Protein 2F4N (pdb70)

B-factor: mean 49.75, std 12.13, range [1.3, 107.49]

Secondary structure (DSSP, 8-state):
--S--EEEEEES--SSSSTTT--HHHHHHHHTTT---EEEEEES---TT-HHHHHHHHHHHGGGS-S-EEEEE------EEEEEETTS-EEEEESSSTTHHHHHHH-EEEEEE--S---HHHHHHHHHHHHHHTS----B--------SS-BEEEE-SSS-EEES--------EEE-SSS-EEE---EE-SSSSTTTTS-EEEE-TTS-EEEE----HHHHHT--TT-EEE--/---EEEEEES--SSSSTTT--HHHHHHHHHTT---EEEEEES-S-TT-HHHHHHHHHHHGGGS-S-EEEEE------EEEEEETTS-EEEEESSSTTHHHHHHH-EEEEEEPPS---HHHHHHHHHHHHTTS---EE--------SS-BEEEE-SS--EEEEEEGGG-----B--EEE-TTS-EEE---EE-SSTTSSTTS-EEEE-TTSEEEEE----HHHHHT--TT-EEE--/---EEEEEES--SSSSTTT--HHHHHHHTTTT---EEEEEES-S-TT-HHHHHHHHHHHGGGS-S-EEEEE------EEEEEETTS-EEEEESSSTTHHHHHHH-EEEEEE------HHHHHHHHHHHHHHTS--SPEE------SSS-BEEEE-SS--EEEEEE----TT-B--EEE-SSS-EEE--EEE-SSSSTTTTSEEEEE-TTSEEEEE----HHHHHT--TT-EEE--

Radius of gyration: 26.43 Å; Cα contacts (8 Å, |Δi|>4): 1676; chains: 3; bounding box: 64×69×76 Å

InterPro domains:
  IPR002747 S-adenosyl-l-methionine hydroxide adenosyltransferase [PIRSF006779] (11-262)
  IPR002747 S-adenosyl-l-methionine hydroxide adenosyltransferase [PTHR35092] (12-262)
  IPR023227 S-adenosyl-l-methionine hydroxide adenosyltransferase, C-terminal domain superfamily [G3DSA:2.40.30.90] (167-262)
  IPR023227 S-adenosyl-l-methionine hydroxide adenosyltransferase, C-terminal domain superfamily [SSF101852] (163-262)
  IPR023228 S-adenosyl-l-methionine hydroxide adenosyltransferase, N-terminal domain superfamily [G3DSA:3.40.50.10790] (1-166)
  IPR023228 S-adenosyl-l-methionine hydroxide adenosyltransferase, N-terminal domain superfamily [SSF102522] (11-167)
  IPR046469 S-adenosyl-l-methionine hydroxide adenosyltransferase, N-terminal domain [PF01887] (13-150)
  IPR046470 S-adenosyl-l-methionine hydroxide adenosyltransferase, C-terminal domain [PF20257] (172-260)

Nearest PDB structures (foldseek):
  2f4n-assembly1_A  TM=1.004E+00  e=1.349E-51  Methanocaldococcus jannaschii
  2f4n-assembly1_C  TM=9.948E-01  e=3.510E-46  Methanocaldococcus jannaschii
  2f4n-assembly1_B  TM=9.898E-01  e=2.432E-44  Methanocaldococcus jannaschii
  1wu8-assembly1_A  TM=7.952E-01  e=1.825E-20  Pyrococcus horikoshii OT3
  2cw5-assembly1_A  TM=7.990E-01  e=1.264E-18  Thermus thermophilus

Solvent-accessible surface area: 30792 Å² total

Foldseek 3Di:
DLAAAEEEEEACQDDPDCLVVVVVLLVVVCVVLVHHHDYYYQYNNQHALDLLSLLVSCLVPVVPDQAYEYEYEHHPDDWWKWWAFPRGHIYTYHPAASNANVCVVRHTPWMATDDVVDPSVPSSVVRSVCNNVVHDDHDTDDHRHDDLPFWFFRHADPQQKTWISALDDDLKKWWQADVGDIDDFGADEDDDLPPPQVGKHWYQDPSRTIMIDHVGRVCVVVVHDPGIGMDMD/DAAEEEEAAQQDPVDCLVVVVVVLVVLCVVLVFHHDYYYQYNNQHAQDLLSLLVSCLVPVVVDQAHEYFYEHHPPDWWWWWAFPNGHIYGYGDAASPQNVCVVRDTDWIATDDPPDNCSRSVVRSVCRSVVHDDHHTDDDRHDDLPFKFFRDADPQQKTWISAFPVRDDAQDKKKWWAAPVGDIDDDIEGEHDDLPPPQVGWYWYQDPSGTIIIGHVGNVCVVVVGDGGIGMDMD/DAAEEEEAACQPVPDCLVVVCVLLVVVCVVLVQHHDYHYQYNNQHAQPLLSLLVSCLVPPVVDQAYEYEYEHHPPAWWKWFAFPRGHIYTYHPAASPQNVCVVRDTPWIATDPPPDVSNVSSVVRSVCSSVVHDDHHTDDHNHDDLVFWFFSDADPQQKTWISAFLPPDAQDKKKWWAAPVGDIDDFIEGEHDDLPPPQPGWYWYQDPSRTIMIDHVGRPCVVVVNDGGIGIDMD

Organism: Methanocaldococcus jannaschii (strain ATCC 43067 / DSM 2661 / JAL-1 / JCM 10045 / NBRC 100440) (NCBI:txid243232)

CATH classification: 3.40.50.10790 (+1 more: 2.40.30.90)

Sequence (703 aa):
DDILDIITLTTDFGTNEGYVGAKGRILNILKKYNKDAKIIDISHEIKPFNIYHGAYVLLTAIPYFPPSVHVAVIDPTRKSIVIETKSGYYLVGPDNGLFTYVAEKLGIKRIIKIDEERGRDVYAVVGAEILINNGYDGEELDEVKIDETKKRVIHIDRFGNIITNIKTFKTIIKIRHKNGIEKIIKCKFVKSYFEEKNNFICLINSEGFLEISKFDNASKLLNVDYLDEIEIEILDIITLTTDFGTNEGYVGAKGRILNILKKYNKDAKIIDISHEIKPFNIYHGAYVLLTAIPYFPPSVHVAVIDPTRKSIVIETKSGYYLVGPDNGLFTYVAEKLGIKRIIKIDEERRDVYAVVGAEILINNGYDGEELDEVKIDETKKRVIHIDRFGNIITNIKKDEVTYYDTIIKIRHKNGIEKIIKCKFVKSYFEEKNNFICLINSEGFLEISKFDNASKLLNVDYLDEIEIEILDIITLTTDFGTNEGYVGAKGRILNILKKYNKDAKIIDISHEIKPFNIYHGAYVLLTAIPYFPPSVHVAVIDPTRKSIVIETKSGYYLVGPDNGLFTYVAEKLGIKRIIKIDEERGRDVYAVVGAEILINNGYDGEELDEVKIDETKKRVIHIDRFGNIITNIKKDFKYYDTIIKIRHKNGIEKIIKCKFVKSYFEEKNNFICLINSEGFLEISKFDNASKLLNVDYLDEIEIE

Structure (mmCIF, N/CA/C/O backbone):
data_2F4N
#
_entry.id   2F4N
#
_cell.length_a   126.840
_cell.length_b   110.080
_cell.length_c   75.820
_cell.angle_alpha   90.00
_cell.angle_beta   115.39
_cell.angle_gamma   90.00
#
_symmetry.space_group_name_H-M   'C 1 2 1'
#
loop_
_entity.id
_entity.type
_entity.pdbx_description
1 polymer 'Hypothetical protein MJ1651'
2 water water
#
loop_
_atom_site.group_PDB
_atom_site.id
_atom_site.type_symbol
_atom_site.label_atom_id
_atom_site.label_alt_id
_atom_site.label_comp_id
_atom_site.label_asym_id
_atom_site.label_entity_id
_atom_s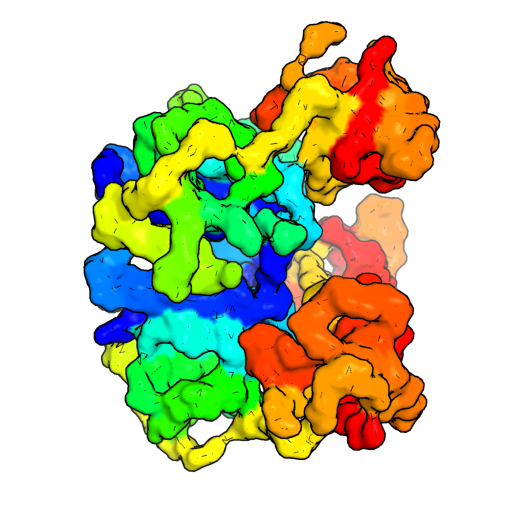ite.label_seq_id
_atom_site.pdbx_PDB_ins_code
_atom_site.Cartn_x
_atom_site.Cartn_y
_atom_site.Cartn_z
_atom_site.occupancy
_atom_site.B_iso_or_equiv
_atom_site.auth_seq_id
_atom_site.auth_comp_id
_atom_site.auth_asym_id
_atom_site.auth_atom_id
_atom_site.pdbx_PDB_model_num
ATOM 1 N N . ASP A 1 9 ? 28.840 72.949 60.979 1.00 71.05 9 ASP A N 1
ATOM 2 C CA . ASP A 1 9 ? 29.926 72.208 60.269 1.00 70.94 9 ASP A CA 1
ATOM 3 C C . ASP A 1 9 ? 30.072 72.699 58.821 1.00 71.68 9 ASP A C 1
ATOM 4 O O . ASP A 1 9 ? 29.073 72.910 58.120 1.00 71.37 9 ASP A O 1
ATOM 9 N N . ASP A 1 10 ? 31.312 72.899 58.376 1.00 68.85 10 ASP A N 1
ATOM 10 C CA . ASP A 1 10 ? 31.542 73.361 57.012 1.00 67.77 10 ASP A CA 1
ATOM 11 C C . ASP A 1 10 ? 31.866 72.216 56.048 1.00 66.38 10 ASP A C 1
ATOM 12 O O . ASP A 1 10 ? 32.482 72.426 54.998 1.00 66.27 10 ASP A O 1
ATOM 17 N N . ILE A 1 11 ? 31.439 71.006 56.406 1.00 64.14 11 ILE A N 1
ATOM 18 C CA . ILE A 1 11 ? 31.667 69.836 55.557 1.00 62.65 11 ILE A CA 1
ATOM 19 C C . ILE A 1 11 ? 30.344 69.347 54.955 1.00 59.79 11 ILE A C 1
ATOM 20 O O . ILE A 1 11 ? 29.350 69.170 55.666 1.00 57.83 11 ILE A O 1
ATOM 25 N N . LEU A 1 12 ? 30.331 69.141 53.641 1.00 56.70 12 LEU A N 1
ATOM 26 C CA . LEU A 1 12 ? 29.121 68.680 52.965 1.00 55.28 12 LEU A CA 1
ATOM 27 C C . LEU A 1 12 ? 28.919 67.176 53.159 1.00 55.71 12 LEU A C 1
ATOM 28 O O . LEU A 1 12 ? 29.715 66.350 52.704 1.00 55.28 12 LEU A O 1
ATOM 33 N N . ASP A 1 13 ? 27.826 66.844 53.835 1.00 55.23 13 ASP A N 1
ATOM 34 C CA . ASP A 1 13 ? 27.499 65.472 54.187 1.00 56.50 13 ASP A CA 1
ATOM 35 C C . ASP A 1 13 ? 26.128 65.001 53.701 1.00 55.54 13 ASP A C 1
ATOM 36 O O . ASP A 1 13 ? 25.853 63.802 53.673 1.00 55.82 13 ASP A O 1
ATOM 41 N N . ILE A 1 14 ? 25.265 65.938 53.330 1.00 54.16 14 ILE A N 1
ATOM 42 C CA . ILE A 1 14 ? 23.923 65.581 52.893 1.00 51.04 14 ILE A CA 1
ATOM 43 C C . ILE A 1 14 ? 23.628 65.911 51.441 1.00 48.24 14 ILE A C 1
ATOM 44 O O . ILE A 1 14 ? 24.129 66.889 50.900 1.00 48.69 14 ILE A O 1
ATOM 49 N N . ILE A 1 15 ? 22.814 65.069 50.813 1.00 46.07 15 ILE A N 1
ATOM 50 C CA . ILE A 1 15 ? 22.423 65.276 49.431 1.00 43.02 15 ILE A CA 1
ATOM 51 C C . ILE A 1 15 ? 20.993 64.785 49.256 1.00 40.83 15 ILE A C 1
ATOM 52 O O . ILE A 1 15 ? 20.674 63.643 49.571 1.00 40.22 15 ILE A O 1
ATOM 57 N N . THR A 1 16 ? 20.119 65.675 48.800 1.00 37.66 16 THR A N 1
ATOM 58 C CA . THR A 1 16 ? 18.726 65.316 48.591 1.00 35.30 16 THR A CA 1
ATOM 59 C C . THR A 1 16 ? 18.452 65.164 47.107 1.00 35.53 16 THR A C 1
ATOM 60 O O . THR A 1 16 ? 19.235 65.624 46.270 1.00 36.64 16 THR A O 1
ATOM 64 N N . LEU A 1 17 ? 17.336 64.519 46.788 1.00 32.96 17 LEU A N 1
ATOM 65 C CA . LEU A 1 17 ? 16.945 64.295 45.403 1.00 31.64 17 LEU A CA 1
ATOM 66 C C . LEU A 1 17 ? 15.474 64.601 45.227 1.00 32.09 17 LEU A C 1
ATOM 67 O O . LEU A 1 17 ? 14.632 64.187 46.034 1.00 32.26 17 LEU A O 1
ATOM 72 N N . THR A 1 18 ? 15.162 65.333 44.168 1.00 31.25 18 THR A N 1
ATOM 73 C CA . THR A 1 18 ? 13.783 65.679 43.857 1.00 30.55 18 THR A CA 1
ATOM 74 C C . THR A 1 18 ? 13.612 65.451 42.359 1.00 30.30 18 THR A C 1
ATOM 75 O O . THR A 1 18 ? 14.351 66.014 41.551 1.00 28.16 18 THR A O 1
ATOM 79 N N . THR A 1 19 ? 12.661 64.599 41.986 1.00 31.42 19 THR A N 1
ATOM 80 C CA . THR A 1 19 ? 12.456 64.294 40.563 1.00 31.62 19 THR A CA 1
ATOM 81 C C . THR A 1 19 ? 11.006 64.030 40.201 1.00 32.54 19 THR A C 1
ATOM 82 O O . THR A 1 19 ? 10.144 63.924 41.070 1.00 32.56 19 THR A O 1
ATOM 86 N N . ASP A 1 20 ? 10.750 63.922 38.900 1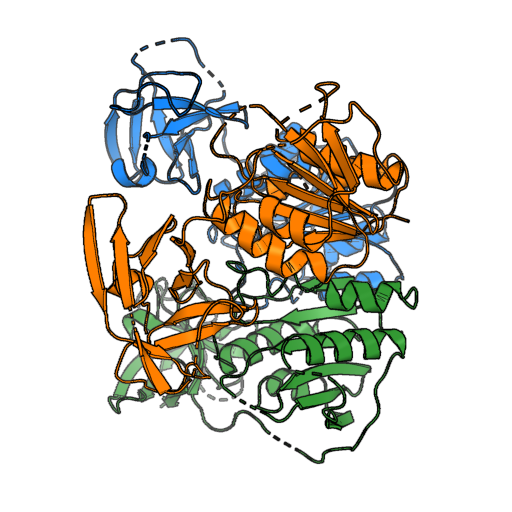.00 34.71 20 ASP A N 1
ATOM 87 C CA . ASP A 1 20 ? 9.412 63.610 38.402 1.00 36.29 20 ASP A CA 1
ATOM 88 C C . ASP A 1 20 ? 9.493 62.225 37.771 1.00 35.82 20 ASP A C 1
ATOM 89 O O . ASP A 1 20 ? 8.744 61.912 36.851 1.00 36.55 20 ASP A O 1
ATOM 94 N N . PHE A 1 21 ? 10.421 61.409 38.269 1.00 34.98 21 PHE A N 1
ATOM 95 C CA . PHE A 1 21 ? 10.627 60.052 37.768 1.00 34.85 21 PHE A CA 1
ATOM 96 C C . PHE A 1 21 ? 9.563 59.066 38.236 1.00 33.57 21 PHE A C 1
ATOM 97 O O . PHE A 1 21 ? 9.203 58.151 37.508 1.00 35.20 21 PHE A O 1
ATOM 105 N N . GLY A 1 22 ? 9.056 59.259 39.446 1.00 32.71 22 GLY A N 1
ATOM 106 C CA . GLY A 1 22 ? 8.070 58.346 39.967 1.00 32.71 22 GLY A CA 1
ATOM 107 C C . GLY A 1 22 ? 8.832 57.125 40.440 1.00 35.57 22 GLY A C 1
ATOM 108 O O . GLY A 1 22 ? 10.070 57.072 40.345 1.00 34.73 22 GLY A O 1
ATOM 109 N N . THR A 1 23 ? 8.109 56.132 40.940 1.00 37.71 23 THR A N 1
ATOM 110 C CA . THR A 1 23 ? 8.758 54.924 41.420 1.00 39.81 23 THR A CA 1
ATOM 111 C C . THR A 1 23 ? 8.426 53.694 40.587 1.00 39.23 23 THR A C 1
ATOM 112 O O . THR A 1 23 ? 8.881 52.594 40.880 1.00 39.57 23 THR A O 1
ATOM 116 N N . ASN A 1 24 ? 7.646 53.887 39.532 1.00 40.69 24 ASN A N 1
ATOM 117 C CA . ASN A 1 24 ? 7.273 52.776 38.657 1.00 40.26 24 ASN A CA 1
ATOM 118 C C . ASN A 1 24 ? 8.516 52.191 37.937 1.00 38.02 24 ASN A C 1
ATOM 119 O O . ASN A 1 24 ? 8.602 50.992 37.670 1.00 35.40 24 ASN A O 1
ATOM 124 N N . GLU A 1 25 ? 9.478 53.054 37.638 1.00 36.78 25 GLU A N 1
ATOM 125 C CA . GLU A 1 25 ? 10.706 52.639 36.988 1.00 37.21 25 GLU A CA 1
ATOM 126 C C . GLU A 1 25 ? 11.855 52.565 38.002 1.00 37.14 25 GLU A C 1
ATOM 127 O O . GLU A 1 25 ? 11.651 52.717 39.213 1.00 35.15 25 GLU A O 1
ATOM 133 N N . GLY A 1 26 ? 13.062 52.322 37.508 1.00 37.31 26 GLY A N 1
ATOM 134 C CA . GLY A 1 26 ? 14.205 52.209 38.396 1.00 38.77 26 GLY A CA 1
ATOM 135 C C . GLY A 1 26 ? 15.211 53.322 38.196 1.00 40.28 26 GLY A C 1
ATOM 136 O O . GLY A 1 26 ? 16.398 53.174 38.512 1.00 39.11 26 GLY A O 1
ATOM 137 N N . TYR A 1 27 ? 14.742 54.444 37.666 1.00 40.04 27 TYR A N 1
ATOM 138 C CA . TYR A 1 27 ? 15.629 55.572 37.432 1.00 40.69 27 TYR A CA 1
ATOM 139 C C . TYR A 1 27 ? 16.114 56.178 38.738 1.00 37.84 27 TYR A C 1
ATOM 140 O O . TYR A 1 27 ? 17.261 56.570 38.852 1.00 35.94 27 TYR A O 1
ATOM 149 N N . VAL A 1 28 ? 15.232 56.264 39.722 1.00 37.19 28 VAL A N 1
ATOM 150 C CA . VAL A 1 28 ? 15.609 56.838 41.001 1.00 38.13 28 VAL A CA 1
ATOM 151 C C . VAL A 1 28 ? 16.662 55.964 41.662 1.00 37.19 28 VAL A C 1
ATOM 152 O O . VAL A 1 28 ? 17.665 56.477 42.158 1.00 37.31 28 VAL A O 1
ATOM 156 N N . GLY A 1 29 ? 16.443 54.651 41.647 1.00 36.52 29 GLY A N 1
ATOM 157 C CA . GLY A 1 29 ? 17.404 53.728 42.224 1.00 36.26 29 GLY A CA 1
ATOM 158 C C . GLY A 1 29 ? 18.755 53.840 41.539 1.00 37.05 29 GLY A C 1
ATOM 159 O O . GLY A 1 29 ? 19.802 53.845 42.200 1.00 37.87 29 GLY A O 1
ATOM 160 N N . ALA A 1 30 ? 18.741 53.933 40.210 1.00 35.81 30 ALA A N 1
ATOM 161 C CA . ALA A 1 30 ? 19.974 54.048 39.432 1.00 37.17 30 ALA A CA 1
ATOM 162 C C . ALA A 1 30 ? 20.757 55.307 39.805 1.00 37.38 30 ALA A C 1
ATOM 163 O O . ALA A 1 30 ? 21.982 55.331 39.776 1.00 34.53 30 ALA A O 1
ATOM 173 N N . LYS A 1 32 ? 20.625 56.860 42.860 1.00 39.29 32 LYS A N 1
ATOM 174 C CA . LYS A 1 32 ? 21.166 56.676 44.198 1.00 38.67 32 LYS A CA 1
ATOM 175 C C . LYS A 1 32 ? 22.401 55.794 44.070 1.00 40.07 32 LYS A C 1
ATOM 176 O O . LYS A 1 32 ? 23.427 56.005 44.737 1.00 38.44 32 LYS A O 1
ATOM 182 N N . GLY A 1 33 ? 22.284 54.809 43.182 1.00 40.60 33 GLY A N 1
ATOM 183 C CA . GLY A 1 33 ? 23.367 53.882 42.942 1.00 40.13 33 GLY A CA 1
ATOM 184 C C . GLY A 1 33 ? 24.627 54.532 42.419 1.00 39.36 33 GLY A C 1
ATOM 185 O O . GLY A 1 33 ? 25.720 54.227 42.902 1.00 40.62 33 GLY A O 1
ATOM 186 N N . ARG A 1 34 ? 24.499 55.412 41.434 1.00 37.04 34 ARG A N 1
ATOM 187 C CA . ARG A 1 34 ? 25.684 56.056 40.905 1.00 38.55 34 ARG A CA 1
ATOM 188 C C . ARG A 1 34 ? 26.316 56.975 41.941 1.00 36.22 34 ARG A C 1
ATOM 189 O O . ARG A 1 34 ? 27.537 57.095 42.014 1.00 35.62 34 ARG A O 1
ATOM 197 N N . ILE A 1 35 ? 25.485 57.626 42.742 1.00 35.63 35 ILE A N 1
ATOM 198 C CA . ILE A 1 35 ? 25.997 58.520 43.766 1.00 35.03 35 ILE A CA 1
ATOM 199 C C . ILE A 1 35 ? 26.832 57.694 44.735 1.00 36.83 35 ILE A C 1
ATOM 200 O O . ILE A 1 35 ? 27.995 58.002 44.992 1.00 35.73 35 ILE A O 1
ATOM 205 N N . LEU A 1 36 ? 26.226 56.634 45.258 1.00 38.07 36 LEU A N 1
ATOM 206 C CA . LEU A 1 36 ? 26.894 55.741 46.192 1.00 39.30 36 LEU A CA 1
ATOM 207 C C . LEU A 1 36 ? 28.173 55.155 45.595 1.00 40.80 36 LEU A C 1
ATOM 208 O O . LEU A 1 36 ? 29.198 55.042 46.269 1.00 40.25 36 LEU A O 1
ATOM 213 N N . ASN A 1 37 ? 28.116 54.797 44.320 1.00 43.19 37 ASN A N 1
ATOM 214 C CA . ASN A 1 37 ? 29.265 54.214 43.657 1.00 46.37 37 ASN A CA 1
ATOM 215 C C . ASN A 1 37 ? 30.450 55.168 43.719 1.00 47.38 37 ASN A C 1
ATOM 216 O O . ASN A 1 37 ? 31.570 54.756 44.010 1.00 48.03 37 ASN A O 1
ATOM 221 N N . ILE A 1 38 ? 30.196 56.446 43.454 1.00 48.19 38 ILE A N 1
ATOM 222 C CA . ILE A 1 38 ? 31.246 57.464 43.478 1.00 48.24 38 ILE A CA 1
ATOM 223 C C . ILE A 1 38 ? 31.736 57.784 44.898 1.00 48.87 38 ILE A C 1
ATOM 224 O O . ILE A 1 38 ? 32.941 57.863 45.144 1.00 48.18 38 ILE A O 1
ATOM 229 N N . LEU A 1 39 ? 30.801 57.954 45.826 1.00 48.73 39 LEU A N 1
ATOM 230 C CA . LEU A 1 39 ? 31.132 58.253 47.211 1.00 50.58 39 LEU A CA 1
ATOM 231 C C . LEU A 1 39 ? 32.016 57.176 47.844 1.00 53.16 39 LEU A C 1
ATOM 232 O O . LEU A 1 39 ? 32.829 57.465 48.726 1.00 52.47 39 LEU A O 1
ATOM 237 N N . LYS A 1 40 ? 31.853 55.933 47.397 1.00 55.24 40 LYS A N 1
ATOM 238 C CA . LYS A 1 40 ? 32.639 54.826 47.936 1.00 57.09 40 LYS A CA 1
ATOM 239 C C . LYS A 1 40 ? 34.065 54.877 47.390 1.00 57.08 40 LYS A C 1
ATOM 240 O O . LYS A 1 40 ? 35.034 54.691 48.127 1.00 55.91 40 LYS A O 1
ATOM 246 N N . LYS A 1 41 ? 34.168 55.151 46.094 1.00 56.91 41 LYS A N 1
ATOM 247 C CA . LYS A 1 41 ? 35.436 55.240 45.382 1.00 58.49 41 LYS A CA 1
ATOM 248 C C . LYS A 1 41 ? 36.345 56.355 45.948 1.00 59.96 41 LYS A C 1
ATOM 249 O O . LYS A 1 41 ? 37.426 56.630 45.409 1.00 59.27 41 LYS A O 1
ATOM 255 N N . TYR A 1 42 ? 35.897 56.985 47.033 1.00 59.60 42 TYR A N 1
ATOM 256 C CA . TYR A 1 42 ? 36.625 58.067 47.692 1.00 60.21 42 TYR A CA 1
ATOM 257 C C . TYR A 1 42 ? 36.288 58.000 49.171 1.00 60.78 42 TYR A C 1
ATOM 258 O O . TYR A 1 42 ? 36.492 58.958 49.912 1.00 59.88 42 TYR A O 1
ATOM 267 N N . ASN A 1 43 ? 35.765 56.855 49.591 1.00 63.44 43 ASN A N 1
ATOM 268 C CA . ASN A 1 43 ? 35.359 56.643 50.977 1.00 65.09 43 ASN A CA 1
ATOM 269 C C . ASN A 1 43 ? 34.801 57.908 51.616 1.00 65.03 43 ASN A C 1
ATOM 270 O O . ASN A 1 43 ? 35.257 58.340 52.673 1.00 65.23 43 ASN A O 1
ATOM 275 N N . LYS A 1 44 ? 33.813 58.499 50.949 1.00 65.00 44 LYS A N 1
ATOM 276 C CA . LYS A 1 44 ? 33.140 59.701 51.438 1.00 64.84 44 LYS A CA 1
ATOM 277 C C . LYS A 1 44 ? 31.789 59.290 52.005 1.00 64.44 44 LYS A C 1
ATOM 278 O O . LYS A 1 44 ? 30.958 58.729 51.295 1.00 66.00 44 LYS A O 1
ATOM 284 N N . ASP A 1 45 ? 31.565 59.566 53.281 1.00 63.79 45 ASP A N 1
ATOM 285 C CA . ASP A 1 45 ? 30.308 59.196 53.903 1.00 63.71 45 ASP A CA 1
ATOM 286 C C . ASP A 1 45 ? 29.291 60.328 53.875 1.00 62.63 45 ASP A C 1
ATOM 287 O O . ASP A 1 45 ? 29.540 61.424 54.393 1.00 63.02 45 ASP A O 1
ATOM 292 N N . ALA A 1 46 ? 28.136 60.050 53.278 1.00 59.85 46 ALA A N 1
ATOM 293 C CA . ALA A 1 46 ? 27.076 61.036 53.178 1.00 55.32 46 ALA A CA 1
ATOM 294 C C . ALA A 1 46 ? 25.709 60.374 53.205 1.00 53.24 46 ALA A C 1
ATOM 295 O O . ALA A 1 46 ? 25.547 59.231 52.786 1.00 53.78 46 ALA A O 1
ATOM 297 N N . LYS A 1 47 ? 24.725 61.097 53.713 1.00 50.72 47 LYS A N 1
ATOM 298 C CA . LYS A 1 47 ? 23.369 60.591 53.761 1.00 48.06 47 LYS A CA 1
ATOM 299 C C . LYS A 1 47 ? 22.645 61.059 52.499 1.00 46.83 47 LYS A C 1
ATOM 300 O O . LYS A 1 47 ? 22.871 62.168 52.011 1.00 46.06 47 LYS A O 1
ATOM 306 N N . ILE A 1 48 ? 21.785 60.200 51.969 1.00 45.46 48 ILE A N 1
ATOM 307 C CA . ILE A 1 48 ? 21.012 60.520 50.779 1.00 42.76 48 ILE A CA 1
ATOM 308 C C . ILE A 1 48 ? 19.543 60.568 51.162 1.00 41.79 48 ILE A C 1
ATOM 309 O O . ILE A 1 48 ? 18.972 59.573 51.583 1.00 41.17 48 ILE A O 1
ATOM 314 N N . ILE A 1 49 ? 18.940 61.741 51.024 1.00 41.27 49 ILE A N 1
ATOM 315 C CA . ILE A 1 49 ? 17.542 61.914 51.379 1.00 41.03 49 ILE A CA 1
ATOM 316 C C . ILE A 1 49 ? 16.661 62.162 50.170 1.00 40.54 49 ILE A C 1
ATOM 317 O O . ILE A 1 49 ? 17.052 62.854 49.232 1.00 42.34 49 ILE A O 1
ATOM 322 N N . ASP A 1 50 ? 15.466 61.593 50.194 1.00 39.79 50 ASP A N 1
ATOM 323 C CA . ASP A 1 50 ? 14.528 61.832 49.119 1.00 38.65 50 ASP A CA 1
ATOM 324 C C . ASP A 1 50 ? 13.562 62.891 49.606 1.00 38.77 50 ASP A C 1
ATOM 325 O O . ASP A 1 50 ? 13.020 62.799 50.717 1.00 39.60 50 ASP A O 1
ATOM 330 N N . ILE A 1 51 ? 13.354 63.911 48.790 1.00 36.75 51 ILE A N 1
ATOM 331 C CA . ILE A 1 51 ? 12.391 64.926 49.153 1.00 34.59 51 ILE A CA 1
ATOM 332 C C . ILE A 1 51 ? 11.078 64.458 48.531 1.00 31.50 51 ILE A C 1
ATOM 333 O O . ILE A 1 51 ? 10.064 64.352 49.201 1.00 31.04 51 ILE A O 1
ATOM 338 N N . SER A 1 52 ? 11.126 64.139 47.246 1.00 31.71 52 SER A N 1
ATOM 339 C CA . SER A 1 52 ? 9.951 63.670 46.529 1.00 31.84 52 SER A CA 1
ATOM 340 C C . SER A 1 52 ? 10.340 63.201 45.133 1.00 31.59 52 SER A C 1
ATOM 341 O O . SER A 1 52 ? 11.291 63.705 44.539 1.00 33.72 52 SER A O 1
ATOM 344 N N . HIS A 1 53 ? 9.610 62.224 44.620 1.00 30.23 53 HIS A N 1
ATOM 345 C CA . HIS A 1 53 ? 9.859 61.734 43.283 1.00 32.93 53 HIS A CA 1
ATOM 346 C C . HIS A 1 53 ? 8.538 61.720 42.541 1.00 33.84 53 HIS A C 1
ATOM 347 O O . HIS A 1 53 ? 8.438 61.216 41.423 1.00 33.49 53 HIS A O 1
ATOM 354 N N . GLU A 1 54 ? 7.534 62.307 43.180 1.00 33.07 54 GLU A N 1
ATOM 355 C CA . GLU A 1 54 ? 6.195 62.389 42.629 1.00 35.45 54 GLU A CA 1
ATOM 356 C C . GLU A 1 54 ? 5.856 63.777 42.097 1.00 35.02 54 GLU A C 1
ATOM 357 O O . GLU A 1 54 ? 4.702 64.190 42.096 1.00 34.77 54 GLU A O 1
ATOM 363 N N . ILE A 1 55 ? 6.872 64.512 41.670 1.00 34.42 55 ILE A N 1
ATOM 364 C CA . ILE A 1 55 ? 6.623 65.814 41.098 1.00 35.15 55 ILE A CA 1
ATOM 365 C C . ILE A 1 55 ? 5.956 65.467 39.769 1.00 36.47 55 ILE A C 1
ATOM 366 O O . ILE A 1 55 ? 6.371 64.516 39.100 1.00 37.85 55 ILE A O 1
ATOM 371 N N . LYS A 1 56 ? 4.919 66.209 39.392 1.00 37.01 56 LYS A N 1
ATOM 372 C CA . LYS A 1 56 ? 4.234 65.960 38.128 1.00 37.06 56 LYS A CA 1
ATOM 373 C C . LYS A 1 56 ? 5.202 66.140 36.972 1.00 36.54 56 LYS A C 1
ATOM 374 O O . LYS A 1 56 ? 5.891 67.156 36.870 1.00 35.90 56 LYS A O 1
ATOM 380 N N . PRO A 1 57 ? 5.270 65.135 36.085 1.00 37.71 57 PRO A N 1
ATOM 381 C CA . PRO A 1 57 ? 6.137 65.088 34.905 1.00 38.68 57 PRO A CA 1
ATOM 382 C C . PRO A 1 57 ? 6.327 66.398 34.152 1.00 37.84 57 PRO A C 1
ATOM 383 O O . PRO A 1 57 ? 5.372 66.999 33.682 1.00 39.33 57 PRO A O 1
ATOM 387 N N . PHE A 1 58 ? 7.570 66.841 34.045 1.00 38.46 58 PHE A N 1
ATOM 388 C CA . PHE A 1 58 ? 7.871 68.066 33.323 1.00 38.35 58 PHE A CA 1
ATOM 389 C C . PHE A 1 58 ? 7.321 69.338 33.966 1.00 36.37 58 PHE A C 1
ATOM 390 O O . PHE A 1 58 ? 7.526 70.421 33.434 1.00 37.02 58 PHE A O 1
ATOM 398 N N . ASN A 1 59 ? 6.624 69.224 35.094 1.00 33.35 59 ASN A N 1
ATOM 399 C CA . ASN A 1 59 ? 6.086 70.419 35.738 1.00 31.56 59 ASN A CA 1
ATOM 400 C C . ASN A 1 59 ? 7.104 71.098 36.695 1.00 32.71 59 ASN A C 1
ATOM 401 O O . ASN A 1 59 ? 7.194 70.746 37.875 1.00 34.87 59 ASN A O 1
ATOM 406 N N . ILE A 1 60 ? 7.856 72.078 36.195 1.00 32.50 60 ILE A N 1
ATOM 407 C CA . ILE A 1 60 ? 8.861 72.745 37.024 1.00 34.61 60 ILE A CA 1
ATOM 408 C C . ILE A 1 60 ? 8.282 73.666 38.095 1.00 33.37 60 ILE A C 1
ATOM 409 O O . ILE A 1 60 ? 8.979 74.060 39.030 1.00 30.08 60 ILE A O 1
ATOM 414 N N . TYR A 1 61 ? 7.015 74.020 37.944 1.00 32.18 61 TYR A N 1
ATOM 415 C CA . TYR A 1 61 ? 6.361 74.884 38.910 1.00 33.44 61 TYR A CA 1
ATOM 416 C C . TYR A 1 61 ? 6.057 74.065 40.155 1.00 33.36 61 TYR A C 1
ATOM 417 O O . TYR A 1 61 ? 6.168 74.564 41.279 1.00 32.87 61 TYR A O 1
ATOM 426 N N . HIS A 1 62 ? 5.689 72.807 39.950 1.00 30.64 62 HIS A N 1
ATOM 427 C CA . HIS A 1 62 ? 5.408 71.914 41.060 1.00 31.81 62 HIS A CA 1
ATOM 428 C C . HIS A 1 62 ? 6.729 71.674 41.822 1.00 32.50 62 HIS A C 1
ATOM 429 O O . HIS A 1 62 ? 6.785 71.787 43.051 1.00 29.63 62 HIS A O 1
ATOM 436 N N . GLY A 1 63 ? 7.785 71.348 41.078 1.00 31.42 63 GLY A N 1
ATOM 437 C CA . GLY A 1 63 ? 9.069 71.098 41.695 1.00 33.46 63 GLY A CA 1
ATOM 438 C C . GLY A 1 63 ? 9.553 72.287 42.512 1.00 34.04 63 GLY A C 1
ATOM 439 O O . GLY A 1 63 ? 9.914 72.139 43.685 1.00 33.60 63 GLY A O 1
ATOM 440 N N . ALA A 1 64 ? 9.554 73.464 41.889 1.00 32.96 64 ALA A N 1
ATOM 441 C CA . ALA A 1 64 ? 10.007 74.690 42.529 1.00 31.30 64 ALA A CA 1
ATOM 442 C C . ALA A 1 64 ? 9.337 74.914 43.884 1.00 32.12 64 ALA A C 1
ATOM 443 O O . ALA A 1 64 ? 9.977 75.323 44.852 1.00 29.49 64 ALA A O 1
ATOM 445 N N . TYR A 1 65 ? 8.045 74.631 43.947 1.00 31.95 65 TYR A N 1
ATOM 446 C CA . TYR A 1 65 ? 7.285 74.805 45.174 1.00 31.63 65 TYR A CA 1
ATOM 447 C C . TYR A 1 65 ? 7.649 73.770 46.244 1.00 31.41 65 TYR A C 1
ATOM 448 O O . TYR A 1 65 ? 7.657 74.077 47.444 1.00 31.11 65 TYR A O 1
ATOM 457 N N . VAL A 1 66 ? 7.944 72.550 45.815 1.00 28.59 66 VAL A N 1
ATOM 458 C CA . VAL A 1 66 ? 8.313 71.498 46.751 1.00 29.22 66 VAL A CA 1
ATOM 459 C C . VAL A 1 66 ? 9.700 71.800 47.330 1.00 30.05 66 VAL A C 1
ATOM 460 O O . VAL A 1 66 ? 9.916 71.664 48.533 1.00 29.26 66 VAL A O 1
ATOM 464 N N . LEU A 1 67 ? 10.625 72.210 46.466 1.00 30.73 67 LEU A N 1
ATOM 465 C CA . LEU A 1 67 ? 11.982 72.546 46.878 1.00 33.54 67 LEU A CA 1
ATOM 466 C C . LEU A 1 67 ? 11.954 73.699 47.892 1.00 35.75 67 LEU A C 1
ATOM 467 O O . LEU A 1 67 ? 12.683 73.688 48.888 1.00 35.83 67 LEU A O 1
ATOM 472 N N . LEU A 1 68 ? 11.111 74.692 47.628 1.00 35.57 68 LEU A N 1
ATOM 473 C CA . LEU A 1 68 ? 10.987 75.840 48.507 1.00 38.13 68 LEU A CA 1
ATOM 474 C C . LEU A 1 68 ? 10.531 75.409 49.890 1.00 38.61 68 LEU A C 1
ATOM 475 O O . LEU A 1 68 ? 11.027 75.896 50.899 1.00 40.02 68 LEU A O 1
ATOM 480 N N . THR A 1 69 ? 9.580 74.488 49.917 1.00 38.90 69 THR A N 1
ATOM 481 C CA . THR A 1 69 ? 9.007 73.974 51.152 1.00 38.26 69 THR A CA 1
ATOM 482 C C . THR A 1 69 ? 9.924 73.091 52.008 1.00 38.09 69 THR A C 1
ATOM 483 O O . THR A 1 69 ? 9.802 73.075 53.230 1.00 38.88 69 THR A O 1
ATOM 487 N N . ALA A 1 70 ? 10.845 72.372 51.380 1.00 37.30 70 ALA A N 1
ATOM 488 C CA . ALA A 1 70 ? 11.704 71.463 52.126 1.00 38.21 70 ALA A CA 1
ATOM 489 C C . ALA A 1 70 ? 13.173 71.841 52.353 1.00 38.36 70 ALA A C 1
ATOM 490 O O . ALA A 1 70 ? 13.691 71.666 53.458 1.00 38.09 70 ALA A O 1
ATOM 492 N N . ILE A 1 71 ? 13.841 72.342 51.320 1.00 37.60 71 ILE A N 1
ATOM 493 C CA . ILE A 1 71 ? 15.260 72.672 51.419 1.00 39.26 71 ILE A CA 1
ATOM 494 C C . ILE A 1 71 ? 15.698 73.646 52.514 1.00 40.62 71 ILE A C 1
ATOM 495 O O . ILE A 1 71 ? 16.690 73.399 53.207 1.00 38.98 71 ILE A O 1
ATOM 500 N N . PRO A 1 72 ? 14.970 74.758 52.688 1.00 42.42 72 PRO A N 1
ATOM 501 C CA . PRO A 1 72 ? 15.336 75.737 53.716 1.00 43.57 72 PRO A CA 1
ATOM 502 C C . PRO A 1 72 ? 15.504 75.151 55.113 1.00 43.42 72 PRO A C 1
ATOM 503 O O . PRO A 1 72 ? 16.209 75.713 55.939 1.00 42.75 72 PRO A O 1
ATOM 507 N N . TYR A 1 73 ? 14.870 74.016 55.377 1.00 44.88 73 TYR A N 1
ATOM 508 C CA . TYR A 1 73 ? 14.969 73.399 56.697 1.00 47.17 73 TYR A CA 1
ATOM 509 C C . TYR A 1 73 ? 16.173 72.488 56.891 1.00 46.16 73 TYR A C 1
ATOM 510 O O . TYR A 1 73 ? 16.456 72.072 58.010 1.00 47.65 73 TYR A O 1
ATOM 519 N N . PHE A 1 74 ? 16.882 72.187 55.809 1.00 45.09 74 PHE A N 1
ATOM 520 C CA . PHE A 1 74 ? 18.076 71.352 55.881 1.00 46.03 74 PHE A CA 1
ATOM 521 C C . PHE A 1 74 ? 19.277 72.241 56.219 1.00 47.31 74 PHE A C 1
ATOM 522 O O . PHE A 1 74 ? 19.245 73.452 56.001 1.00 48.22 74 PHE A O 1
ATOM 530 N N . PRO A 1 75 ? 20.346 71.656 56.778 1.00 46.74 75 PRO A N 1
ATOM 531 C CA . PRO A 1 75 ? 21.514 72.483 57.078 1.00 46.22 75 PRO A CA 1
ATOM 532 C C . PRO A 1 75 ? 22.261 72.486 55.742 1.00 46.15 75 PRO A C 1
ATOM 533 O O . PRO A 1 75 ? 21.926 71.696 54.857 1.00 46.10 75 PRO A O 1
ATOM 537 N N . PRO A 1 76 ? 23.261 73.367 55.568 1.00 44.33 76 PRO A N 1
ATOM 538 C CA . PRO A 1 76 ? 24.018 73.424 54.312 1.00 43.06 76 PRO A CA 1
ATOM 539 C C . PRO A 1 76 ? 24.240 72.042 53.721 1.00 42.72 76 PRO A C 1
ATOM 540 O O . PRO A 1 76 ? 24.737 71.140 54.392 1.00 43.11 76 PRO A O 1
ATOM 544 N N . SER A 1 77 ? 23.869 71.880 52.457 1.00 41.80 77 SER A N 1
ATOM 545 C CA . SER A 1 77 ? 23.987 70.588 51.810 1.00 40.33 77 SER A CA 1
ATOM 546 C C . SER A 1 77 ? 23.765 70.646 50.311 1.00 39.79 77 SER A C 1
ATOM 547 O O . SER A 1 77 ? 23.386 71.687 49.773 1.00 40.66 77 SER A O 1
ATOM 550 N N . VAL A 1 78 ? 24.003 69.517 49.645 1.00 36.91 78 VAL A N 1
ATOM 551 C CA . VAL A 1 78 ? 23.805 69.422 48.205 1.00 35.82 78 VAL A CA 1
ATOM 552 C C . VAL A 1 78 ? 22.370 68.984 47.917 1.00 35.23 78 VAL A C 1
ATOM 553 O O . VAL A 1 78 ? 21.794 68.200 48.665 1.00 34.41 78 VAL A O 1
ATOM 557 N N . HIS A 1 79 ? 21.786 69.506 46.843 1.00 34.15 79 HIS A N 1
ATOM 558 C CA . HIS A 1 79 ? 20.409 69.160 46.487 1.00 33.96 79 HIS A CA 1
ATOM 559 C C . HIS A 1 79 ? 20.250 68.982 44.984 1.00 35.29 79 HIS A C 1
ATOM 560 O O . HIS A 1 79 ? 20.297 69.954 44.230 1.00 35.82 79 HIS A O 1
ATOM 567 N N . VAL A 1 80 ? 20.076 67.740 44.544 1.00 35.32 80 VAL A N 1
ATOM 568 C CA . VAL A 1 80 ? 19.895 67.476 43.122 1.00 34.93 80 VAL A CA 1
ATOM 569 C C . VAL A 1 80 ? 18.402 67.475 42.754 1.00 34.76 80 VAL A C 1
ATOM 570 O O . VAL A 1 80 ? 17.607 66.749 43.348 1.00 33.22 80 VAL A O 1
ATOM 574 N N . ALA A 1 81 ? 18.028 68.307 41.785 1.00 35.00 81 ALA A N 1
ATOM 575 C CA . ALA A 1 81 ? 16.633 68.386 41.347 1.00 36.78 81 ALA A CA 1
ATOM 576 C C . ALA A 1 81 ? 16.557 68.182 39.848 1.00 37.65 81 ALA A C 1
ATOM 577 O O . ALA A 1 81 ? 17.133 68.956 39.073 1.00 38.01 81 ALA A O 1
ATOM 579 N N . VAL A 1 82 ? 15.857 67.134 39.436 1.00 38.66 82 VAL A N 1
ATOM 580 C CA . VAL A 1 82 ? 15.733 66.857 38.022 1.00 41.22 82 VAL A CA 1
ATOM 581 C C . VAL A 1 82 ? 14.290 66.799 37.543 1.00 43.46 82 VAL A C 1
ATOM 582 O O . VAL A 1 82 ? 13.580 65.797 37.722 1.00 43.02 82 VAL A O 1
ATOM 586 N N . ILE A 1 83 ? 13.871 67.909 36.949 1.00 43.56 83 ILE A N 1
ATOM 587 C CA . ILE A 1 83 ? 12.558 68.061 36.357 1.00 44.99 83 ILE A CA 1
ATOM 588 C C . ILE A 1 83 ? 12.851 69.051 35.245 1.00 48.48 83 ILE A C 1
ATOM 589 O O . ILE A 1 83 ? 13.295 70.173 35.506 1.00 47.31 83 ILE A O 1
ATOM 594 N N . ASP A 1 84 ? 12.641 68.639 34.002 1.00 52.42 84 ASP A N 1
ATOM 595 C CA . ASP A 1 84 ? 12.910 69.542 32.898 1.00 57.58 84 ASP A CA 1
ATOM 596 C C . ASP A 1 84 ? 12.544 69.029 31.522 1.00 58.64 84 ASP A C 1
ATOM 597 O O . ASP A 1 84 ? 13.084 68.014 31.067 1.00 60.02 84 ASP A O 1
ATOM 602 N N . PRO A 1 85 ? 11.624 69.730 30.836 1.00 60.14 85 PRO A N 1
ATOM 603 C CA . PRO A 1 85 ? 11.202 69.335 29.486 1.00 61.49 85 PRO A CA 1
ATOM 604 C C . PRO A 1 85 ? 12.276 69.713 28.454 1.00 61.08 85 PRO A C 1
ATOM 605 O O . PRO A 1 85 ? 12.090 70.626 27.649 1.00 58.67 85 PRO A O 1
ATOM 609 N N . THR A 1 86 ? 13.405 69.005 28.510 1.00 63.71 86 THR A N 1
ATOM 610 C CA . THR A 1 86 ? 14.537 69.219 27.605 1.00 54.61 86 THR A CA 1
ATOM 611 C C . THR A 1 86 ? 14.738 70.692 27.261 1.00 61.03 86 THR A C 1
ATOM 612 O O . THR A 1 86 ? 14.476 71.576 28.081 1.00 55.22 86 THR A O 1
ATOM 616 N N . ARG A 1 91 ? 20.203 70.035 27.760 1.00 54.46 91 ARG A N 1
ATOM 617 C CA . ARG A 1 91 ? 20.237 71.486 27.620 1.00 54.69 91 ARG A CA 1
ATOM 618 C C . ARG A 1 91 ? 21.094 72.181 28.691 1.00 58.69 91 ARG A C 1
ATOM 619 O O . ARG A 1 91 ? 22.035 71.584 29.224 1.00 58.12 91 ARG A O 1
ATOM 627 N N . LYS A 1 92 ? 20.762 73.438 28.998 1.00 57.19 92 LYS A N 1
ATOM 628 C CA . LYS A 1 92 ? 21.493 74.254 29.977 1.00 56.47 92 LYS A CA 1
ATOM 629 C C . LYS A 1 92 ? 21.431 73.765 31.438 1.00 55.60 92 LYS A C 1
ATOM 630 O O . LYS A 1 92 ? 20.377 73.783 32.070 1.00 56.35 92 LYS A O 1
ATOM 632 N N . SER A 1 93 ? 22.571 73.344 31.977 1.00 54.51 93 SER A N 1
ATOM 633 C CA . SER A 1 93 ? 22.624 72.842 33.351 1.00 53.28 93 SER A CA 1
ATOM 634 C C . SER A 1 93 ? 23.488 73.733 34.237 1.00 50.93 93 SER A C 1
ATOM 635 O O . SER A 1 93 ? 24.435 74.367 33.763 1.00 51.26 93 SER A O 1
ATOM 638 N N . ILE A 1 94 ? 23.179 73.765 35.527 1.00 47.98 94 ILE A N 1
ATOM 639 C CA . ILE A 1 94 ? 23.919 74.624 36.439 1.00 46.02 94 ILE A CA 1
ATOM 640 C C . ILE A 1 94 ? 24.030 74.147 37.880 1.00 45.95 94 ILE A C 1
ATOM 641 O O . ILE A 1 94 ? 23.274 73.292 38.344 1.00 45.30 94 ILE A O 1
ATOM 646 N N . VAL A 1 95 ? 25.005 74.727 38.576 1.00 45.75 95 VAL A N 1
ATOM 647 C CA . VAL A 1 95 ? 25.236 74.474 39.989 1.00 42.57 95 VAL A CA 1
ATOM 648 C C . VAL A 1 95 ? 25.104 75.862 40.582 1.00 41.76 95 VAL A C 1
ATOM 649 O O . VAL A 1 95 ? 25.655 76.818 40.049 1.00 43.20 95 VAL A O 1
ATOM 653 N N . ILE A 1 96 ? 24.345 75.980 41.658 1.00 41.27 96 ILE A N 1
ATOM 654 C CA . ILE A 1 96 ? 24.153 77.262 42.315 1.00 40.43 96 ILE A CA 1
ATOM 655 C C . ILE A 1 96 ? 24.627 77.142 43.749 1.00 41.82 96 ILE A C 1
ATOM 656 O O . ILE A 1 96 ? 24.153 76.288 44.494 1.00 40.79 96 ILE A O 1
ATOM 661 N N . GLU A 1 97 ? 25.575 77.989 44.129 1.00 42.99 97 GLU A N 1
ATOM 662 C CA . GLU A 1 97 ? 26.061 78.008 45.500 1.00 45.89 97 GLU A CA 1
ATOM 663 C C . GLU A 1 97 ? 25.339 79.161 46.188 1.00 45.89 97 GLU A C 1
ATOM 664 O O . GLU A 1 97 ? 25.353 80.282 45.694 1.00 45.99 97 GLU A O 1
ATOM 670 N N . THR A 1 98 ? 24.687 78.877 47.311 1.00 45.67 98 THR A N 1
ATOM 671 C CA . THR A 1 98 ? 23.969 79.903 48.055 1.00 46.63 98 THR A CA 1
ATOM 672 C C . THR A 1 98 ? 24.906 80.581 49.050 1.00 47.97 98 THR A C 1
ATOM 673 O O . THR A 1 98 ? 26.049 80.157 49.224 1.00 47.04 98 THR A O 1
ATOM 677 N N . LYS A 1 99 ? 24.407 81.628 49.704 1.00 48.62 99 LYS A N 1
ATOM 678 C CA . LYS A 1 99 ? 25.181 82.385 50.685 1.00 48.89 99 LYS A CA 1
ATOM 679 C C . LYS A 1 99 ? 25.762 81.497 51.779 1.00 49.46 99 LYS A C 1
ATOM 680 O O . LYS A 1 99 ? 26.970 81.521 52.033 1.00 50.74 99 LYS A O 1
ATOM 682 N N . SER A 1 100 ? 24.900 80.714 52.422 1.00 49.04 100 SER A N 1
ATOM 683 C CA . SER A 1 100 ? 25.325 79.831 53.503 1.00 46.70 100 SER A CA 1
ATOM 684 C C . SER A 1 100 ? 25.975 78.524 53.069 1.00 45.00 100 SER A C 1
ATOM 685 O O . SER A 1 100 ? 26.074 77.593 53.865 1.00 46.07 100 SER A O 1
ATOM 688 N N . GLY A 1 101 ? 26.401 78.440 51.815 1.00 41.69 101 GLY A N 1
ATOM 689 C CA . GLY A 1 101 ? 27.056 77.228 51.359 1.00 40.64 101 GLY A CA 1
ATOM 690 C C . GLY A 1 101 ? 26.229 76.091 50.767 1.00 39.60 101 GLY A C 1
ATOM 691 O O . GLY A 1 101 ? 26.805 75.045 50.430 1.00 38.17 101 GLY A O 1
ATOM 692 N N . TYR A 1 102 ? 24.908 76.255 50.638 1.00 37.02 102 TYR A N 1
ATOM 693 C CA . TYR A 1 102 ? 24.103 75.192 50.045 1.00 35.62 102 TYR A CA 1
ATOM 694 C C . TYR A 1 102 ? 24.454 75.048 48.575 1.00 34.73 102 TYR A C 1
ATOM 695 O O . TYR A 1 102 ? 24.977 75.966 47.947 1.00 34.86 102 TYR A O 1
ATOM 704 N N . TYR A 1 103 ? 24.169 73.884 48.019 1.00 35.79 103 TYR A N 1
ATOM 705 C CA . TYR A 1 103 ? 24.432 73.676 46.614 1.00 36.58 103 TYR A CA 1
ATOM 706 C C . TYR A 1 103 ? 23.212 73.085 45.933 1.00 37.07 103 TYR A C 1
ATOM 707 O O . TYR A 1 103 ? 22.714 72.029 46.329 1.00 36.99 103 TYR A O 1
ATOM 716 N N . LEU A 1 104 ? 22.730 73.791 44.915 1.00 36.07 104 LEU A N 1
ATOM 717 C CA . LEU A 1 104 ? 21.567 73.361 44.155 1.00 37.67 104 LEU A CA 1
ATOM 718 C C . LEU A 1 104 ? 22.035 72.881 42.777 1.00 38.22 104 LEU A C 1
ATOM 719 O O . LEU A 1 104 ? 22.633 73.646 42.013 1.00 38.83 104 LEU A O 1
ATOM 724 N N . VAL A 1 105 ? 21.773 71.616 42.465 1.00 36.37 105 VAL A N 1
ATOM 725 C CA . VAL A 1 105 ? 22.192 71.061 41.186 1.00 37.64 105 VAL A CA 1
ATOM 726 C C . VAL A 1 105 ? 20.984 70.730 40.326 1.00 37.39 105 VAL A C 1
ATOM 727 O O . VAL A 1 105 ? 20.068 70.027 40.768 1.00 39.42 105 VAL A O 1
ATOM 731 N N . GLY A 1 106 ? 20.981 71.235 39.099 1.00 35.73 106 GLY A N 1
ATOM 732 C CA . GLY A 1 106 ? 19.864 70.969 38.217 1.00 34.99 106 GLY A CA 1
ATOM 733 C C . GLY A 1 106 ? 19.868 71.804 36.958 1.00 34.00 106 GLY A C 1
ATOM 734 O O . GLY A 1 106 ? 20.833 72.522 36.685 1.00 33.73 106 GLY A O 1
ATOM 735 N N . PRO A 1 107 ? 18.798 71.715 36.154 1.00 34.73 107 PRO A N 1
ATOM 736 C CA . PRO A 1 107 ? 18.655 72.468 34.901 1.00 33.78 107 PRO A CA 1
ATOM 737 C C . PRO A 1 107 ? 18.407 73.966 35.135 1.00 32.74 107 PRO A C 1
ATOM 738 O O . PRO A 1 107 ? 17.755 74.353 36.093 1.00 31.91 107 PRO A O 1
ATOM 742 N N . ASP A 1 108 ? 18.931 74.801 34.251 1.00 31.69 108 ASP A N 1
ATOM 743 C CA . ASP A 1 108 ? 18.736 76.237 34.349 1.00 33.19 108 ASP A CA 1
ATOM 744 C C . ASP A 1 108 ? 17.415 76.611 33.640 1.00 33.79 108 ASP A C 1
ATOM 745 O O . ASP A 1 108 ? 17.421 77.100 32.498 1.00 35.70 108 ASP A O 1
ATOM 750 N N . ASN A 1 109 ? 16.292 76.380 34.320 1.00 31.58 109 ASN A N 1
ATOM 751 C CA . ASN A 1 109 ? 14.979 76.648 33.747 1.00 31.26 109 ASN A CA 1
ATOM 752 C C . ASN A 1 109 ? 13.951 77.197 34.733 1.00 30.41 109 ASN A C 1
ATOM 753 O O . ASN A 1 109 ? 12.744 77.105 34.477 1.00 26.01 109 ASN A O 1
ATOM 758 N N . GLY A 1 110 ? 14.427 77.757 35.850 1.00 28.45 110 GLY A N 1
ATOM 759 C CA . GLY A 1 110 ? 13.531 78.331 36.837 1.00 27.36 110 GLY A CA 1
ATOM 760 C C . GLY A 1 110 ? 13.173 77.361 37.932 1.00 27.10 110 GLY A C 1
ATOM 761 O O . GLY A 1 110 ? 12.459 77.695 38.872 1.00 27.86 110 GLY A O 1
ATOM 762 N N . LEU A 1 111 ? 13.672 76.142 37.817 1.00 30.28 111 LEU A N 1
ATOM 763 C CA . LEU A 1 111 ? 13.378 75.122 38.815 1.00 34.20 111 LEU A CA 1
ATOM 764 C C . LEU A 1 111 ? 13.722 75.638 40.204 1.00 33.39 111 LEU A C 1
ATOM 765 O O . LEU A 1 111 ? 12.883 75.621 41.106 1.00 32.00 111 LEU A O 1
ATOM 770 N N . PHE A 1 112 ? 14.962 76.103 40.350 1.00 33.72 112 PHE A N 1
ATOM 771 C CA . PHE A 1 112 ? 15.493 76.610 41.614 1.00 36.22 112 PHE A CA 1
ATOM 772 C C . PHE A 1 112 ? 15.177 78.066 41.950 1.00 36.90 112 PHE A C 1
ATOM 773 O O . PHE A 1 112 ? 15.839 78.650 42.798 1.00 37.57 112 PHE A O 1
ATOM 781 N N . THR A 1 113 ? 14.172 78.648 41.310 1.00 37.25 113 THR A N 1
ATOM 782 C CA . THR A 1 113 ? 13.832 80.052 41.539 1.00 37.33 113 THR A CA 1
ATOM 783 C C . THR A 1 113 ? 13.474 80.493 42.964 1.00 37.70 113 THR A C 1
ATOM 784 O O . THR A 1 113 ? 14.111 81.388 43.509 1.00 36.42 113 THR A O 1
ATOM 788 N N . TYR A 1 114 ? 12.455 79.885 43.559 1.00 39.99 114 TYR A N 1
ATOM 789 C CA . TYR A 1 114 ? 12.029 80.277 44.897 1.00 43.21 114 TYR A CA 1
ATOM 790 C C . TYR A 1 114 ? 13.053 79.989 45.981 1.00 44.96 114 TYR A C 1
ATOM 791 O O . TYR A 1 114 ? 13.296 80.827 46.859 1.00 45.28 114 TYR A O 1
ATOM 800 N N . VAL A 1 115 ? 13.644 78.801 45.928 1.00 44.93 115 VAL A N 1
ATOM 801 C CA . VAL A 1 115 ? 14.615 78.409 46.933 1.00 46.10 115 VAL A CA 1
ATOM 802 C C . VAL A 1 115 ? 15.902 79.230 46.849 1.00 45.40 115 VAL A C 1
ATOM 803 O O . VAL A 1 115 ? 16.488 79.580 47.874 1.00 44.06 115 VAL A O 1
ATOM 807 N N . ALA A 1 116 ? 16.326 79.544 45.627 1.00 45.79 116 ALA A N 1
ATOM 808 C CA . ALA A 1 116 ? 17.543 80.325 45.406 1.00 46.59 116 ALA A CA 1
ATOM 809 C C . ALA A 1 116 ? 17.382 81.738 45.941 1.00 47.41 116 ALA A C 1
ATOM 810 O O . ALA A 1 116 ? 18.333 82.330 46.444 1.00 47.81 116 ALA A O 1
ATOM 812 N N . GLU A 1 117 ? 16.176 82.277 45.831 1.00 46.74 117 GLU A N 1
ATOM 813 C CA . GLU A 1 117 ? 15.921 83.621 46.315 1.00 48.10 117 GLU A CA 1
ATOM 814 C C . GLU A 1 117 ? 15.958 83.661 47.834 1.00 47.27 117 GLU A C 1
ATOM 815 O O . GLU A 1 117 ? 16.530 84.580 48.420 1.00 48.13 117 GLU A O 1
ATOM 821 N N . LYS A 1 118 ? 15.349 82.669 48.470 1.00 45.43 118 LYS A N 1
ATOM 822 C CA . LYS A 1 118 ? 15.310 82.618 49.924 1.00 44.66 118 LYS A CA 1
ATOM 823 C C . LYS A 1 118 ? 16.636 82.222 50.581 1.00 44.05 118 LYS A C 1
ATOM 824 O O . LYS A 1 118 ? 16.833 82.447 51.769 1.00 43.23 118 LYS A O 1
ATOM 830 N N . LEU A 1 119 ? 17.545 81.636 49.812 1.00 44.94 119 LEU A N 1
ATOM 831 C CA . LEU A 1 119 ? 18.828 81.229 50.364 1.00 44.71 119 LEU A CA 1
ATOM 832 C C . LEU A 1 119 ? 19.925 82.168 49.900 1.00 45.29 119 LEU A C 1
ATOM 833 O O . LEU A 1 119 ? 21.079 82.050 50.327 1.00 44.35 119 LEU A O 1
ATOM 838 N N . GLY A 1 120 ? 19.555 83.099 49.024 1.00 44.06 120 GLY A N 1
ATOM 839 C CA . GLY A 1 120 ? 20.515 84.055 48.516 1.00 44.24 120 GLY A CA 1
ATOM 840 C C . GLY A 1 120 ? 21.537 83.397 47.615 1.00 46.02 120 GLY A C 1
ATOM 841 O O . GLY A 1 120 ? 22.224 82.454 48.013 1.00 47.43 120 GLY A O 1
ATOM 842 N N . ILE A 1 121 ? 21.640 83.896 46.393 1.00 46.81 121 ILE A N 1
ATOM 843 C CA . ILE A 1 121 ? 22.582 83.361 45.424 1.00 47.43 121 ILE A CA 1
ATOM 844 C C . ILE A 1 121 ? 23.958 83.976 45.630 1.00 48.34 121 ILE A C 1
ATOM 845 O O . ILE A 1 121 ? 24.111 85.195 45.597 1.00 48.83 121 ILE A O 1
ATOM 850 N N . LYS A 1 122 ? 24.951 83.125 45.855 1.00 50.00 122 LYS A N 1
ATOM 851 C CA . LYS A 1 122 ? 26.316 83.578 46.046 1.00 51.71 122 LYS A CA 1
ATOM 852 C C . LYS A 1 122 ? 26.951 83.601 44.674 1.00 51.74 122 LYS A C 1
ATOM 853 O O . LYS A 1 122 ? 27.514 84.607 44.258 1.00 53.55 122 LYS A O 1
ATOM 855 N N . ARG A 1 123 ? 26.862 82.482 43.971 1.00 52.02 123 ARG A N 1
ATOM 856 C CA . ARG A 1 123 ? 27.406 82.392 42.625 1.00 52.74 123 ARG A CA 1
ATOM 857 C C . ARG A 1 123 ? 26.687 81.289 41.864 1.00 52.74 123 ARG A C 1
ATOM 858 O O . ARG A 1 123 ? 26.129 80.371 42.459 1.00 53.32 123 ARG A O 1
ATOM 866 N N . ILE A 1 124 ? 26.669 81.405 40.545 1.00 51.16 124 ILE A N 1
ATOM 867 C CA . ILE A 1 124 ? 26.018 80.416 39.705 1.00 49.19 124 ILE A CA 1
ATOM 868 C C . ILE A 1 124 ? 27.092 79.857 38.799 1.00 48.56 124 ILE A C 1
ATOM 869 O O . ILE A 1 124 ? 27.753 80.605 38.083 1.00 46.73 124 ILE A O 1
ATOM 874 N N . ILE A 1 125 ? 27.277 78.547 38.828 1.00 48.58 125 ILE A N 1
ATOM 875 C CA . ILE A 1 125 ? 28.287 77.935 37.989 1.00 49.47 125 ILE A CA 1
ATOM 876 C C . ILE A 1 125 ? 27.634 77.178 36.844 1.00 50.22 125 ILE A C 1
ATOM 877 O O . ILE A 1 125 ? 26.567 76.581 36.995 1.00 50.24 125 ILE A O 1
ATOM 882 N N . LYS A 1 126 ? 28.285 77.216 35.693 1.00 51.02 126 LYS A N 1
ATOM 883 C CA . LYS A 1 126 ? 27.801 76.526 34.514 1.00 52.69 126 LYS A CA 1
ATOM 884 C C . LYS A 1 126 ? 28.388 75.107 34.515 1.00 53.55 126 LYS A C 1
ATOM 885 O O . LYS A 1 126 ? 29.549 74.905 34.873 1.00 54.96 126 LYS A O 1
ATOM 891 N N . ILE A 1 127 ? 27.578 74.120 34.147 1.00 54.37 127 ILE A N 1
ATOM 892 C CA . ILE A 1 127 ? 28.049 72.739 34.084 1.00 54.70 127 ILE A CA 1
ATOM 893 C C . ILE A 1 127 ? 28.444 72.485 32.635 1.00 56.49 127 ILE A C 1
ATOM 894 O O . ILE A 1 127 ? 27.612 72.616 31.740 1.00 56.78 127 ILE A O 1
ATOM 899 N N . ASP A 1 128 ? 29.708 72.128 32.414 1.00 56.34 128 ASP A N 1
ATOM 900 C CA . ASP A 1 128 ? 30.246 71.878 31.071 1.00 59.13 128 ASP A CA 1
ATOM 901 C C . ASP A 1 128 ? 29.844 70.521 30.469 1.00 59.03 128 ASP A C 1
ATOM 902 O O . ASP A 1 128 ? 28.951 69.845 30.966 1.00 58.60 128 ASP A O 1
ATOM 907 N N . GLU A 1 129 ? 30.510 70.142 29.381 1.00 63.37 129 GLU A N 1
ATOM 908 C CA . GLU A 1 129 ? 30.265 68.864 28.707 1.00 64.43 129 GLU A CA 1
ATOM 909 C C . GLU A 1 129 ? 31.205 67.874 29.367 1.00 64.09 129 GLU A C 1
ATOM 910 O O . GLU A 1 129 ? 31.052 66.667 29.208 1.00 64.82 129 GLU A O 1
ATOM 916 N N . GLU A 1 130 ? 32.194 68.420 30.078 1.00 65.84 130 GLU A N 1
ATOM 917 C CA . GLU A 1 130 ? 33.201 67.658 30.818 1.00 63.95 130 GLU A CA 1
ATOM 918 C C . GLU A 1 130 ? 32.735 66.225 31.034 1.00 64.17 130 GLU A C 1
ATOM 919 O O . GLU A 1 130 ? 33.497 65.283 30.846 1.00 64.63 130 GLU A O 1
ATOM 925 N N . ARG A 1 131 ? 31.470 66.076 31.421 1.00 63.49 131 ARG A N 1
ATOM 926 C CA . ARG A 1 131 ? 30.861 64.768 31.650 1.00 61.48 131 ARG A CA 1
ATOM 927 C C . ARG A 1 131 ? 30.570 64.007 30.351 1.00 62.15 131 ARG A C 1
ATOM 928 O O . ARG A 1 131 ? 31.473 63.727 29.558 1.00 61.90 131 ARG A O 1
ATOM 936 N N . GLY A 1 140 ? 21.322 64.575 30.928 1.00 78.96 140 GLY A N 1
ATOM 937 C CA . GLY A 1 140 ? 21.381 63.197 31.376 1.00 79.46 140 GLY A CA 1
ATOM 938 C C . GLY A 1 140 ? 21.106 63.064 32.861 1.00 79.46 140 GLY A C 1
ATOM 939 O O . GLY A 1 140 ? 21.730 63.733 33.683 1.00 79.92 140 GLY A O 1
ATOM 940 N N . ARG A 1 141 ? 20.163 62.198 33.210 1.00 81.15 141 ARG A N 1
ATOM 941 C CA . ARG A 1 141 ? 19.810 61.981 34.608 1.00 80.01 141 ARG A CA 1
ATOM 942 C C . ARG A 1 141 ? 21.046 61.608 35.436 1.00 79.98 141 ARG A C 1
ATOM 943 O O . ARG A 1 141 ? 21.248 62.131 36.537 1.00 79.72 141 ARG A O 1
ATOM 945 N N . ASP A 1 142 ? 21.872 60.707 34.907 1.00 78.93 142 ASP A N 1
ATOM 946 C CA . ASP A 1 142 ? 23.081 60.292 35.613 1.00 77.33 142 ASP A CA 1
ATOM 947 C C . ASP A 1 142 ? 24.242 61.291 35.434 1.00 75.16 142 ASP A C 1
ATOM 948 O O . ASP A 1 142 ? 25.409 60.897 35.418 1.00 75.92 142 ASP A O 1
ATOM 953 N N . VAL A 1 143 ? 23.912 62.578 35.296 1.00 71.33 143 VAL A N 1
ATOM 954 C CA . VAL A 1 143 ? 24.905 63.649 35.150 1.00 65.81 143 VAL A CA 1
ATOM 955 C C . VAL A 1 143 ? 24.779 64.611 36.329 1.00 62.02 143 VAL A C 1
ATOM 956 O O . VAL A 1 143 ? 25.769 65.084 36.867 1.00 60.46 143 VAL A O 1
ATOM 960 N N . TYR A 1 144 ? 23.550 64.902 36.724 1.00 58.78 144 TYR A N 1
ATOM 961 C CA . TYR A 1 144 ? 23.332 65.774 37.860 1.00 56.93 144 TYR A CA 1
ATOM 962 C C . TYR A 1 144 ? 23.754 64.994 39.093 1.00 55.97 144 TYR A C 1
ATOM 963 O O . TYR A 1 144 ? 24.081 65.570 40.125 1.00 55.29 144 TYR A O 1
ATOM 972 N N . ALA A 1 145 ? 23.743 63.672 38.972 1.00 54.48 145 ALA A N 1
ATOM 973 C CA . ALA A 1 145 ? 24.118 62.788 40.069 1.00 52.75 145 ALA A CA 1
ATOM 974 C C . ALA A 1 145 ? 25.616 62.828 40.325 1.00 51.62 145 ALA A C 1
ATOM 975 O O . ALA A 1 145 ? 26.055 62.986 41.460 1.00 50.64 145 ALA A O 1
ATOM 977 N N . VAL A 1 146 ? 26.400 62.676 39.266 1.00 50.95 146 VAL A N 1
ATOM 978 C CA . VAL A 1 146 ? 27.849 62.693 39.399 1.00 51.00 146 VAL A CA 1
ATOM 979 C C . VAL A 1 146 ? 28.293 64.021 40.002 1.00 50.08 146 VAL A C 1
ATOM 980 O O . VAL A 1 146 ? 29.1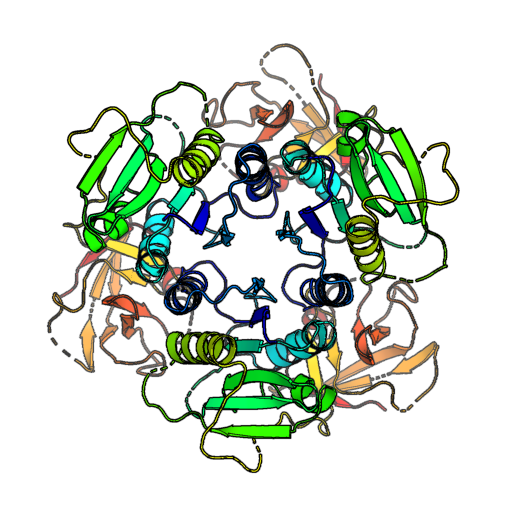01 64.058 40.932 1.00 50.11 146 VAL A O 1
ATOM 984 N N . VAL A 1 147 ? 27.743 65.108 39.467 1.00 48.30 147 VAL A N 1
ATOM 985 C CA . VAL A 1 147 ? 28.061 66.447 39.934 1.00 46.85 147 VAL A CA 1
ATOM 986 C C . VAL A 1 147 ? 27.748 66.586 41.421 1.00 45.38 147 VAL A C 1
ATOM 987 O O . VAL A 1 147 ? 28.581 67.040 42.202 1.00 45.34 147 VAL A O 1
ATOM 991 N N . GLY A 1 148 ? 26.548 66.193 41.812 1.00 44.00 148 GLY A N 1
ATOM 992 C CA . GLY A 1 148 ? 26.176 66.290 43.211 1.00 45.43 148 GLY A CA 1
ATOM 993 C C . GLY A 1 148 ? 27.101 65.512 44.138 1.00 45.84 148 GLY A C 1
ATOM 994 O O . GLY A 1 148 ? 27.371 65.946 45.261 1.00 45.16 148 GLY A O 1
ATOM 995 N N . ALA A 1 149 ? 27.586 64.362 43.681 1.00 44.89 149 ALA A N 1
ATOM 996 C CA . ALA A 1 149 ? 28.472 63.552 44.501 1.00 44.44 149 ALA A CA 1
ATOM 997 C C . ALA A 1 149 ? 29.857 64.178 44.505 1.00 45.37 149 ALA A C 1
ATOM 998 O O . ALA A 1 149 ? 30.554 64.175 45.526 1.00 43.26 149 ALA A O 1
ATOM 1000 N N . GLU A 1 150 ? 30.231 64.732 43.354 1.00 46.89 150 GLU A N 1
ATOM 1001 C CA . GLU A 1 150 ? 31.528 65.383 43.179 1.00 49.13 150 GLU A CA 1
ATOM 1002 C C . GLU A 1 150 ? 31.656 66.569 44.133 1.00 48.64 150 GLU A C 1
ATOM 1003 O O . GLU A 1 150 ? 32.727 66.823 44.678 1.00 48.14 150 GLU A O 1
ATOM 1009 N N . ILE A 1 151 ? 30.547 67.281 44.325 1.00 47.71 151 ILE A N 1
ATOM 1010 C CA . ILE A 1 151 ? 30.492 68.431 45.213 1.00 47.13 151 ILE A CA 1
ATOM 1011 C C . ILE A 1 151 ? 30.683 67.956 46.645 1.00 48.16 151 ILE A C 1
ATOM 1012 O O . ILE A 1 151 ? 31.306 68.634 47.461 1.00 49.16 151 ILE A O 1
ATOM 1017 N N . LEU A 1 152 ? 30.135 66.787 46.946 1.00 49.58 152 LEU A N 1
ATOM 1018 C CA . LEU A 1 152 ? 30.252 66.214 48.277 1.00 51.42 152 LEU A CA 1
ATOM 1019 C C . LEU A 1 152 ? 31.690 65.821 48.581 1.00 51.57 152 LEU A C 1
ATOM 1020 O O . LEU A 1 152 ? 32.169 65.976 49.702 1.00 52.86 152 LEU A O 1
ATOM 1025 N N . ILE A 1 153 ? 32.369 65.307 47.570 1.00 51.57 153 ILE A N 1
ATOM 1026 C CA . ILE A 1 153 ? 33.737 64.865 47.726 1.00 52.66 153 ILE A CA 1
ATOM 1027 C C . ILE A 1 153 ? 34.724 66.017 47.863 1.00 52.09 153 ILE A C 1
ATOM 1028 O O . ILE A 1 153 ? 35.608 65.984 48.720 1.00 52.61 153 ILE A O 1
ATOM 1033 N N . ASN A 1 154 ? 34.568 67.031 47.021 1.00 50.60 154 ASN A N 1
ATOM 1034 C CA . ASN A 1 154 ? 35.453 68.186 47.038 1.00 49.61 154 ASN A CA 1
ATOM 1035 C C . ASN A 1 154 ? 34.957 69.280 47.968 1.00 49.07 154 ASN A C 1
ATOM 1036 O O . ASN A 1 154 ? 35.600 70.314 48.099 1.00 48.94 154 ASN A O 1
ATOM 1041 N N . ASN A 1 155 ? 33.818 69.047 48.613 1.00 49.94 155 ASN A N 1
ATOM 1042 C CA . ASN A 1 155 ? 33.218 70.036 49.513 1.00 50.24 155 ASN A CA 1
ATOM 1043 C C . ASN A 1 155 ? 33.009 71.377 48.807 1.00 50.56 155 ASN A C 1
ATOM 1044 O O . ASN A 1 155 ? 33.145 72.432 49.423 1.00 50.60 155 ASN A O 1
ATOM 1049 N N . GLY A 1 156 ? 32.685 71.325 47.515 1.00 50.45 156 GLY A N 1
ATOM 1050 C CA . GLY A 1 156 ? 32.472 72.534 46.742 1.00 49.09 156 GLY A CA 1
ATOM 1051 C C . GLY A 1 156 ? 32.484 72.254 45.251 1.00 50.08 156 GLY A C 1
ATOM 1052 O O . GLY A 1 156 ? 32.687 71.110 44.832 1.00 48.51 156 GLY A O 1
ATOM 1053 N N . TYR A 1 157 ? 32.273 73.297 44.450 1.00 49.95 157 TYR A N 1
ATOM 1054 C CA . TYR A 1 157 ? 32.252 73.165 42.998 1.00 50.04 157 TYR A CA 1
ATOM 1055 C C . TYR A 1 157 ? 32.876 74.386 42.330 1.00 51.61 157 TYR A C 1
ATOM 1056 O O . TYR A 1 157 ? 32.900 75.473 42.909 1.00 52.44 157 TYR A O 1
ATOM 1065 N N . ASP A 1 158 ? 33.361 74.210 41.102 1.00 54.32 158 ASP A N 1
ATOM 1066 C CA . ASP A 1 158 ? 33.974 75.306 40.352 1.00 56.15 158 ASP A CA 1
ATOM 1067 C C . ASP A 1 158 ? 33.722 75.180 38.847 1.00 56.01 158 ASP A C 1
ATOM 1068 O O . ASP A 1 158 ? 33.700 74.079 38.297 1.00 56.24 158 ASP A O 1
ATOM 1073 N N . GLY A 1 159 ? 33.540 76.317 38.183 1.00 56.92 159 GLY A N 1
ATOM 1074 C CA . GLY A 1 159 ? 33.302 76.313 36.749 1.00 57.76 159 GLY A CA 1
ATOM 1075 C C . GLY A 1 159 ? 33.199 77.726 36.219 1.00 58.26 159 GLY A C 1
ATOM 1076 O O . GLY A 1 159 ? 33.441 78.669 36.971 1.00 57.56 159 GLY A O 1
ATOM 1077 N N . GLU A 1 160 ? 32.860 77.885 34.940 1.00 59.24 160 GLU A N 1
ATOM 1078 C CA . GLU A 1 160 ? 32.724 79.226 34.371 1.00 61.75 160 GLU A CA 1
ATOM 1079 C C . GLU A 1 160 ? 31.450 79.826 34.956 1.00 61.89 160 GLU A C 1
ATOM 1080 O O . GLU A 1 160 ? 30.392 79.194 34.931 1.00 61.57 160 GLU A O 1
ATOM 1086 N N . GLU A 1 161 ? 31.557 81.040 35.492 1.00 61.65 161 GLU A N 1
ATOM 1087 C CA . GLU A 1 161 ? 30.422 81.697 36.131 1.00 61.01 161 GLU A CA 1
ATOM 1088 C C . GLU A 1 161 ? 29.338 82.225 35.190 1.00 59.59 161 GLU A C 1
ATOM 1089 O O . GLU A 1 161 ? 29.614 82.673 34.076 1.00 57.98 161 GLU A O 1
ATOM 1095 N N . LEU A 1 162 ? 28.097 82.162 35.667 1.00 59.09 162 LEU A N 1
ATOM 1096 C CA . LEU A 1 162 ? 26.933 82.630 34.927 1.00 58.73 162 LEU A CA 1
ATOM 1097 C C . LEU A 1 162 ? 26.413 83.901 35.612 1.00 57.79 162 LEU A C 1
ATOM 1098 O O . LEU A 1 162 ? 26.317 83.951 36.844 1.00 56.23 162 LEU A O 1
ATOM 1103 N N . ASP A 1 163 ? 26.089 84.919 34.814 1.00 56.65 163 ASP A N 1
ATOM 1104 C CA . ASP A 1 163 ? 25.595 86.202 35.334 1.00 57.38 163 ASP A CA 1
ATOM 1105 C C . ASP A 1 163 ? 24.215 86.091 35.977 1.00 55.04 163 ASP A C 1
ATOM 1106 O O . ASP A 1 163 ? 24.029 86.393 37.155 1.00 53.14 163 ASP A O 1
ATOM 1111 N N . GLU A 1 164 ? 23.245 85.672 35.177 1.00 54.03 164 GLU A N 1
ATOM 1112 C CA . GLU A 1 164 ? 21.876 85.524 35.642 1.00 52.88 164 GLU A CA 1
ATOM 1113 C C . GLU A 1 164 ? 21.367 84.159 35.204 1.00 51.77 164 GLU A C 1
ATOM 1114 O O . GLU A 1 164 ? 22.016 83.477 34.415 1.00 51.21 164 GLU A O 1
ATOM 1128 N N . VAL A 1 166 ? 17.532 81.547 34.580 1.00 43.40 166 VAL A N 1
ATOM 1129 C CA . VAL A 1 166 ? 16.133 81.550 34.199 1.00 37.39 166 VAL A CA 1
ATOM 1130 C C . VAL A 1 166 ? 15.352 81.599 35.491 1.00 36.38 166 VAL A C 1
ATOM 1131 O O . VAL A 1 166 ? 15.677 80.889 36.445 1.00 33.99 166 VAL A O 1
ATOM 1135 N N . LYS A 1 167 ? 14.327 82.443 35.533 1.00 36.88 167 LYS A N 1
ATOM 1136 C CA . LYS A 1 167 ? 13.533 82.562 36.737 1.00 38.11 167 LYS A CA 1
ATOM 1137 C C . LYS A 1 167 ? 12.046 82.560 36.451 1.00 38.49 167 LYS A C 1
ATOM 1138 O O . LYS A 1 167 ? 11.588 83.140 35.469 1.00 38.96 167 LYS A O 1
ATOM 1144 N N . ILE A 1 168 ? 11.306 81.877 37.315 1.00 39.53 168 ILE A N 1
ATOM 1145 C CA . ILE A 1 168 ? 9.861 81.802 37.224 1.00 41.59 168 ILE A CA 1
ATOM 1146 C C . ILE A 1 168 ? 9.348 83.207 37.541 1.00 44.55 168 ILE A C 1
ATOM 1147 O O . ILE A 1 168 ? 9.548 83.698 38.658 1.00 44.37 168 ILE A O 1
ATOM 1152 N N . ASP A 1 169 ? 8.697 83.865 36.584 1.00 46.20 169 ASP A N 1
ATOM 1153 C CA . ASP A 1 169 ? 8.203 85.206 36.873 1.00 49.10 169 ASP A CA 1
ATOM 1154 C C . ASP A 1 169 ? 7.241 85.139 38.050 1.00 49.43 169 ASP A C 1
ATOM 1155 O O . ASP A 1 169 ? 6.290 84.362 38.041 1.00 49.76 169 ASP A O 1
ATOM 1160 N N . GLU A 1 170 ? 7.494 85.959 39.062 1.00 50.64 170 GLU A N 1
ATOM 1161 C CA . GLU A 1 170 ? 6.649 85.982 40.249 1.00 52.60 170 GLU A CA 1
ATOM 1162 C C . GLU A 1 170 ? 5.802 87.240 40.315 1.00 51.94 170 GLU A C 1
ATOM 1163 O O . GLU A 1 170 ? 5.062 87.434 41.272 1.00 52.44 170 GLU A O 1
ATOM 1169 N N . THR A 1 171 ? 5.910 88.092 39.298 1.00 52.66 171 THR A N 1
ATOM 1170 C CA . THR A 1 171 ? 5.143 89.334 39.272 1.00 53.02 171 THR A CA 1
ATOM 1171 C C . THR A 1 171 ? 3.774 89.154 38.623 1.00 52.61 171 THR A C 1
ATOM 1172 O O . THR A 1 171 ? 2.836 89.880 38.938 1.00 54.19 171 THR A O 1
ATOM 1176 N N . LYS A 1 172 ? 3.658 88.191 37.714 1.00 51.98 172 LYS A N 1
ATOM 1177 C CA . LYS A 1 172 ? 2.371 87.903 37.081 1.00 52.65 172 LYS A CA 1
ATOM 1178 C C . LYS A 1 172 ? 1.628 86.974 38.053 1.00 51.63 172 LYS A C 1
ATOM 1179 O O . LYS A 1 172 ? 2.097 85.873 38.354 1.00 51.58 172 LYS A O 1
ATOM 1181 N N . LYS A 1 173 ? 0.479 87.415 38.551 1.00 49.58 173 LYS A N 1
ATOM 1182 C CA . LYS A 1 173 ? -0.279 86.607 39.495 1.00 48.85 173 LYS A CA 1
ATOM 1183 C C . LYS A 1 173 ? -1.052 85.455 38.856 1.00 48.72 173 LYS A C 1
ATOM 1184 O O . LYS A 1 173 ? -1.977 85.662 38.066 1.00 48.61 173 LYS A O 1
ATOM 1190 N N . ARG A 1 174 ? -0.668 84.236 39.221 1.00 45.90 174 ARG A N 1
ATOM 1191 C CA . ARG A 1 174 ? -1.287 83.046 38.669 1.00 44.75 174 ARG A CA 1
ATOM 1192 C C . ARG A 1 174 ? -1.258 81.875 39.649 1.00 43.57 174 ARG A C 1
ATOM 1193 O O . ARG A 1 174 ? -0.744 81.994 40.759 1.00 43.30 174 ARG A O 1
ATOM 1201 N N . VAL A 1 175 ? -1.832 80.748 39.238 1.00 42.04 175 VAL A N 1
ATOM 1202 C CA . VAL A 1 175 ? -1.844 79.558 40.080 1.00 38.86 175 VAL A CA 1
ATOM 1203 C C . VAL A 1 175 ? -0.398 79.073 40.195 1.00 37.62 175 VAL A C 1
ATOM 1204 O O . VAL A 1 175 ? 0.254 78.741 39.201 1.00 35.19 175 VAL A O 1
ATOM 1208 N N . ILE A 1 176 ? 0.080 79.062 41.434 1.00 37.87 176 ILE A N 1
ATOM 1209 C CA . ILE A 1 176 ? 1.450 78.689 41.809 1.00 38.35 176 ILE A CA 1
ATOM 1210 C C . ILE A 1 176 ? 1.649 77.163 41.811 1.00 39.04 176 ILE A C 1
ATOM 1211 O O . ILE A 1 176 ? 2.663 76.654 41.337 1.00 40.22 176 ILE A O 1
ATOM 1216 N N . HIS A 1 177 ? 0.656 76.434 42.310 1.00 38.29 177 HIS A N 1
ATOM 1217 C CA . HIS A 1 177 ? 0.784 75.000 42.446 1.00 38.85 177 HIS A CA 1
ATOM 1218 C C . HIS A 1 177 ? -0.542 74.376 42.874 1.00 39.34 177 HIS A C 1
ATOM 1219 O O . HIS A 1 177 ? -1.432 75.075 43.351 1.00 38.94 177 HIS A O 1
ATOM 1226 N N . ILE A 1 178 ? -0.693 73.069 42.699 1.00 40.15 178 ILE A N 1
ATOM 1227 C CA . ILE A 1 178 ? -1.935 72.451 43.136 1.00 42.15 178 ILE A CA 1
ATOM 1228 C C . ILE A 1 178 ? -1.763 71.306 44.126 1.00 43.47 178 ILE A C 1
ATOM 1229 O O . ILE A 1 178 ? -1.077 70.314 43.888 1.00 43.42 178 ILE A O 1
ATOM 1234 N N . ASP A 1 179 ? -2.417 71.510 45.254 1.00 47.05 179 ASP A N 1
ATOM 1235 C CA . ASP A 1 179 ? -2.476 70.630 46.411 1.00 49.80 179 ASP A CA 1
ATOM 1236 C C . ASP A 1 179 ? -2.897 69.206 46.031 1.00 50.58 179 ASP A C 1
ATOM 1237 O O . ASP A 1 179 ? -3.443 68.981 44.947 1.00 51.20 179 ASP A O 1
ATOM 1242 N N . ARG A 1 180 ? -2.646 68.250 46.927 1.00 49.09 180 ARG A N 1
ATOM 1243 C CA . ARG A 1 180 ? -3.028 66.851 46.702 1.00 47.28 180 ARG A CA 1
ATOM 1244 C C . ARG A 1 180 ? -4.527 66.711 46.967 1.00 44.39 180 ARG A C 1
ATOM 1245 O O . ARG A 1 180 ? -5.140 65.708 46.618 1.00 43.64 180 ARG A O 1
ATOM 1253 N N . PHE A 1 181 ? -5.097 67.721 47.612 1.00 42.38 181 PHE A N 1
ATOM 1254 C CA . PHE A 1 181 ? -6.513 67.752 47.957 1.00 42.94 181 PHE A CA 1
ATOM 1255 C C . PHE A 1 181 ? -7.321 68.472 46.878 1.00 43.71 181 PHE A C 1
ATOM 1256 O O . PHE A 1 181 ? -8.551 68.421 46.876 1.00 42.37 181 PHE A O 1
ATOM 1264 N N . GLY A 1 182 ? -6.620 69.157 45.978 1.00 43.60 182 GLY A N 1
ATOM 1265 C CA . GLY A 1 182 ? -7.282 69.906 44.927 1.00 42.01 182 GLY A CA 1
ATOM 1266 C C . GLY A 1 182 ? -7.243 71.399 45.218 1.00 42.23 182 GLY A C 1
ATOM 1267 O O . GLY A 1 182 ? -7.778 72.212 44.450 1.00 40.64 182 GLY A O 1
ATOM 1268 N N . ASN A 1 183 ? -6.610 71.771 46.330 1.00 41.47 183 ASN A N 1
ATOM 1269 C CA . ASN A 1 183 ? -6.524 73.177 46.686 1.00 40.64 183 ASN A CA 1
ATOM 1270 C C . ASN A 1 183 ? -5.674 73.939 45.693 1.00 39.97 183 ASN A C 1
ATOM 1271 O O . ASN A 1 183 ? -4.646 73.453 45.232 1.00 38.45 183 ASN A O 1
ATOM 1276 N N . ILE A 1 184 ? -6.138 75.141 45.368 1.00 38.55 184 ILE A N 1
ATOM 1277 C CA . ILE A 1 184 ? -5.502 76.022 44.402 1.00 38.80 184 ILE A CA 1
ATOM 1278 C C . ILE A 1 184 ? -4.657 77.067 45.105 1.00 40.41 184 ILE A C 1
ATOM 1279 O O . ILE A 1 184 ? -5.192 77.963 45.759 1.00 39.32 184 ILE A O 1
ATOM 1284 N N . ILE A 1 185 ? -3.341 76.955 44.951 1.00 40.63 185 ILE A N 1
ATOM 1285 C CA . ILE A 1 185 ? -2.416 77.893 45.576 1.00 43.79 185 ILE A CA 1
ATOM 1286 C C . ILE A 1 185 ? -1.919 78.945 44.582 1.00 45.00 185 ILE A C 1
ATOM 1287 O O . ILE A 1 185 ? -1.323 78.617 43.549 1.00 43.15 185 ILE A O 1
ATOM 1292 N N . THR A 1 186 ? -2.179 80.214 44.887 1.00 45.79 186 THR A N 1
ATOM 1293 C CA . THR A 1 186 ? -1.738 81.292 44.013 1.00 46.89 186 THR A CA 1
ATOM 1294 C C . THR A 1 186 ? -0.413 81.826 44.522 1.00 47.88 186 THR A C 1
ATOM 1295 O O . THR A 1 186 ? -0.041 81.603 45.677 1.00 47.96 186 THR A O 1
ATOM 1299 N N . ASN A 1 187 ? 0.290 82.541 43.653 1.00 49.25 187 ASN A N 1
ATOM 1300 C CA . ASN A 1 187 ? 1.574 83.126 43.998 1.00 49.60 187 ASN A CA 1
ATOM 1301 C C . ASN A 1 187 ? 1.373 84.512 44.614 1.00 49.90 187 ASN A C 1
ATOM 1302 O O . ASN A 1 187 ? 2.268 85.351 44.577 1.00 50.47 187 ASN A O 1
ATOM 1307 N N . ILE A 1 188 ? 0.190 84.747 45.173 1.00 50.34 188 ILE A N 1
ATOM 1308 C CA . ILE A 1 188 ? -0.120 86.019 45.819 1.00 52.03 188 ILE A CA 1
ATOM 1309 C C . ILE A 1 188 ? 0.358 85.975 47.269 1.00 52.38 188 ILE A C 1
ATOM 1310 O O . ILE A 1 188 ? -0.232 85.286 48.100 1.00 51.85 188 ILE A O 1
ATOM 1315 N N . LYS A 1 189 ? 1.422 86.717 47.564 1.00 53.54 189 LYS A N 1
ATOM 1316 C CA . LYS A 1 189 ? 1.982 86.761 48.907 1.00 53.80 189 LYS A CA 1
ATOM 1317 C C . LYS A 1 189 ? 1.228 87.764 49.765 1.00 53.45 189 LYS A C 1
ATOM 1318 O O . LYS A 1 189 ? 0.390 87.386 50.584 1.00 54.08 189 LYS A O 1
ATOM 1320 N N . THR A 1 194 ? -2.048 91.570 50.301 1.00 71.94 194 THR A N 1
ATOM 1321 C CA . THR A 1 194 ? -3.476 91.293 50.420 1.00 72.05 194 THR A CA 1
ATOM 1322 C C . THR A 1 194 ? -4.103 92.254 51.420 1.00 73.20 194 THR A C 1
ATOM 1323 O O . THR A 1 194 ? -3.448 93.196 51.862 1.00 74.22 194 THR A O 1
ATOM 1327 N N . PHE A 1 195 ? -5.368 92.018 51.772 1.00 71.36 195 PHE A N 1
ATOM 1328 C CA . PHE A 1 195 ? -6.080 92.864 52.734 1.00 75.46 195 PHE A CA 1
ATOM 1329 C C . PHE A 1 195 ? -7.572 92.544 52.856 1.00 70.02 195 PHE A C 1
ATOM 1330 O O . PHE A 1 195 ? -8.308 92.614 51.874 1.00 72.59 195 PHE A O 1
ATOM 1338 N N . LYS A 1 196 ? -8.009 92.198 54.068 1.00 71.20 196 LYS A N 1
ATOM 1339 C CA . LYS A 1 196 ? -9.412 91.875 54.338 1.00 71.46 196 LYS A CA 1
ATOM 1340 C C . LYS A 1 196 ? -9.600 91.374 55.763 1.00 71.05 196 LYS A C 1
ATOM 1341 O O . LYS A 1 196 ? -10.487 90.561 56.032 1.00 71.49 196 LYS A O 1
ATOM 1343 N N . THR A 1 200 ? -16.152 88.998 51.661 1.00 78.40 200 THR A N 1
ATOM 1344 C CA . THR A 1 200 ? -16.363 88.158 50.488 1.00 78.86 200 THR A CA 1
ATOM 1345 C C . THR A 1 200 ? -15.497 88.618 49.317 1.00 78.41 200 THR A C 1
ATOM 1346 O O . THR A 1 200 ? -15.823 89.584 48.630 1.00 78.23 200 THR A O 1
ATOM 1350 N N . ILE A 1 201 ? -14.390 87.916 49.101 1.00 78.29 201 ILE A N 1
ATOM 1351 C CA . ILE A 1 201 ? -13.471 88.233 48.016 1.00 77.68 201 ILE A CA 1
ATOM 1352 C C . ILE A 1 201 ? -14.030 87.712 46.694 1.00 77.53 201 ILE A C 1
ATOM 1353 O O . ILE A 1 201 ? -14.736 86.703 46.659 1.00 77.45 201 ILE A O 1
ATOM 1366 N N . ILE A 1 203 ? -12.766 86.418 43.145 1.00 69.21 203 ILE A N 1
ATOM 1367 C CA . ILE A 1 203 ? -11.624 86.027 42.339 1.00 66.50 203 ILE A CA 1
ATOM 1368 C C . ILE A 1 203 ? -11.963 85.630 40.902 1.00 65.17 203 ILE A C 1
ATOM 1369 O O . ILE A 1 203 ? -12.877 84.839 40.652 1.00 64.72 203 ILE A O 1
ATOM 1374 N N . LYS A 1 204 ? -11.215 86.200 39.962 1.00 62.23 204 LYS A N 1
ATOM 1375 C CA . LYS A 1 204 ? -11.398 85.921 38.545 1.00 60.24 204 LYS A CA 1
ATOM 1376 C C . LYS A 1 204 ? -10.235 85.054 38.051 1.00 57.50 204 LYS A C 1
ATOM 1377 O O . LYS A 1 204 ? -9.079 85.340 38.333 1.00 56.50 204 LYS A O 1
ATOM 1383 N N . ILE A 1 205 ? -10.548 83.993 37.316 1.00 55.18 205 ILE A N 1
ATOM 1384 C CA . ILE A 1 205 ? -9.518 83.103 36.794 1.00 53.88 205 ILE A CA 1
ATOM 1385 C C . ILE A 1 205 ? -9.540 83.075 35.271 1.00 52.74 205 ILE A C 1
ATOM 1386 O O . ILE A 1 205 ? -10.599 83.053 34.655 1.00 52.43 205 ILE A O 1
ATOM 1391 N N . ARG A 1 206 ? -8.357 83.086 34.673 1.00 52.06 206 ARG A N 1
ATOM 1392 C CA . ARG A 1 206 ? -8.229 83.025 33.230 1.00 51.60 206 ARG A CA 1
ATOM 1393 C C . ARG A 1 206 ? -7.521 81.709 32.944 1.00 52.18 206 ARG A C 1
ATOM 1394 O O . ARG A 1 206 ? -6.327 81.562 33.200 1.00 51.71 206 ARG A O 1
ATOM 1396 N N . HIS A 1 207 ? -8.276 80.741 32.440 1.00 52.85 207 HIS A N 1
ATOM 1397 C CA . HIS A 1 207 ? -7.729 79.431 32.128 1.00 51.98 207 HIS A CA 1
ATOM 1398 C C . HIS A 1 207 ? -6.829 79.563 30.908 1.00 52.46 207 HIS A C 1
ATOM 1399 O O . HIS A 1 207 ? -6.710 80.647 30.336 1.00 52.07 207 HIS A O 1
ATOM 1401 N N . LYS A 1 208 ? -6.201 78.463 30.510 1.00 53.91 208 LYS A N 1
ATOM 1402 C CA . LYS A 1 208 ? -5.300 78.471 29.362 1.00 55.95 208 LYS A CA 1
ATOM 1403 C C . LYS A 1 208 ? -5.981 78.843 28.043 1.00 56.57 208 LYS A C 1
ATOM 1404 O O . LYS A 1 208 ? -5.535 79.753 27.333 1.00 55.16 208 LYS A O 1
ATOM 1406 N N . ASN A 1 209 ? -7.056 78.130 27.719 1.00 57.61 209 ASN A N 1
ATOM 1407 C CA . ASN A 1 209 ? -7.786 78.361 26.476 1.00 59.46 209 ASN A CA 1
ATOM 1408 C C . ASN A 1 209 ? -8.303 79.783 26.303 1.00 60.29 209 ASN A C 1
ATOM 1409 O O . ASN A 1 209 ? -8.589 80.210 25.180 1.00 60.91 209 ASN A O 1
ATOM 1414 N N . GLY A 1 210 ? -8.433 80.513 27.406 1.00 59.57 210 GLY A N 1
ATOM 1415 C CA . GLY A 1 210 ? -8.923 81.876 27.320 1.00 57.97 210 GLY A CA 1
ATOM 1416 C C . GLY A 1 210 ? -10.224 82.070 28.076 1.00 57.20 210 GLY A C 1
ATOM 1417 O O . GLY A 1 210 ? -10.622 83.206 28.355 1.00 57.01 210 GLY A O 1
ATOM 1418 N N . ILE A 1 211 ? -10.899 80.970 28.403 1.00 54.60 211 ILE A N 1
ATOM 1419 C CA . ILE A 1 211 ? -12.149 81.063 29.148 1.00 53.14 211 ILE A CA 1
ATOM 1420 C C . ILE A 1 211 ? -11.875 81.654 30.526 1.00 53.13 211 ILE A C 1
ATOM 1421 O O . ILE A 1 211 ? -10.875 81.324 31.171 1.00 53.81 211 ILE A O 1
ATOM 1426 N N . GLU A 1 212 ? -12.761 82.530 30.976 1.00 52.28 212 GLU A N 1
ATOM 1427 C CA . GLU A 1 212 ? -12.599 83.142 32.284 1.00 53.07 212 GLU A CA 1
ATOM 1428 C C . GLU A 1 212 ? -13.731 82.734 33.223 1.00 52.63 212 GLU A C 1
ATOM 1429 O O . GLU A 1 212 ? -14.888 82.656 32.821 1.00 52.97 212 GLU A O 1
ATOM 1431 N N . LYS A 1 213 ? -13.381 82.456 34.471 1.00 53.39 213 LYS A N 1
ATOM 1432 C CA . LYS A 1 213 ? -14.354 82.069 35.480 1.00 53.30 213 LYS A CA 1
ATOM 1433 C C . LYS A 1 213 ? -14.292 83.094 36.607 1.00 54.44 213 LYS A C 1
ATOM 1434 O O . LYS A 1 213 ? -13.234 83.661 36.869 1.00 53.99 213 LYS A O 1
ATOM 1436 N N . ILE A 1 214 ? -15.426 83.344 37.257 1.00 54.56 214 ILE A N 1
ATOM 1437 C CA . ILE A 1 214 ? -15.479 84.296 38.362 1.00 54.50 214 ILE A CA 1
ATOM 1438 C C . ILE A 1 214 ? -16.221 83.675 39.535 1.00 55.18 214 ILE A C 1
ATOM 1439 O O . ILE A 1 214 ? -17.393 83.318 39.427 1.00 53.74 214 ILE A O 1
ATOM 1444 N N . ILE A 1 215 ? -15.529 83.560 40.661 1.00 56.46 215 ILE A N 1
ATOM 1445 C CA . ILE A 1 215 ? -16.105 82.959 41.852 1.00 58.87 215 ILE A CA 1
ATOM 1446 C C . ILE A 1 215 ? -16.034 83.909 43.037 1.00 60.84 215 ILE A C 1
ATOM 1447 O O . ILE A 1 215 ? -15.314 84.901 43.005 1.00 60.95 215 ILE A O 1
ATOM 1452 N N . LYS A 1 216 ? -16.785 83.588 44.085 1.00 64.37 216 LYS A N 1
ATOM 1453 C CA . LYS A 1 216 ? -16.813 84.394 45.300 1.00 66.92 216 LYS A CA 1
ATOM 1454 C C . LYS A 1 216 ? -16.244 83.595 46.473 1.00 67.35 216 LYS A C 1
ATOM 1455 O O . LYS A 1 216 ? -16.759 82.535 46.819 1.00 67.78 216 LYS A O 1
ATOM 1461 N N . CYS A 1 217 ? -15.174 84.105 47.074 1.00 68.48 217 CYS A N 1
ATOM 1462 C CA . CYS A 1 217 ? -14.532 83.430 48.201 1.00 69.94 217 CYS A CA 1
ATOM 1463 C C . CYS A 1 217 ? -14.704 84.163 49.525 1.00 69.85 217 CYS A C 1
ATOM 1464 O O . CYS A 1 217 ? -14.739 85.392 49.575 1.00 68.83 217 CYS A O 1
ATOM 1467 N N . LYS A 1 218 ? -14.806 83.395 50.600 1.00 69.76 218 LYS A N 1
ATOM 1468 C CA . LYS A 1 218 ? -14.924 83.977 51.923 1.00 70.46 218 LYS A CA 1
ATOM 1469 C C . LYS A 1 218 ? -13.534 83.877 52.543 1.00 71.23 218 LYS A C 1
ATOM 1470 O O . LYS A 1 218 ? -13.117 82.804 52.983 1.00 70.60 218 LYS A O 1
ATOM 1472 N N . PHE A 1 219 ? -12.805 84.989 52.547 1.00 71.66 219 PHE A N 1
ATOM 1473 C CA . PHE A 1 219 ? -11.464 85.011 53.124 1.00 71.86 219 PHE A CA 1
ATOM 1474 C C . PHE A 1 219 ? -11.553 84.637 54.602 1.00 71.14 219 PHE A C 1
ATOM 1475 O O . PHE A 1 219 ? -12.238 85.303 55.382 1.00 72.06 219 PHE A O 1
ATOM 1483 N N . VAL A 1 220 ? -10.861 83.569 54.982 1.00 69.88 220 VAL A N 1
ATOM 1484 C CA . VAL A 1 220 ? -10.898 83.103 56.358 1.00 67.96 220 VAL A CA 1
ATOM 1485 C C . VAL A 1 220 ? -9.525 82.771 56.921 1.00 68.15 220 VAL A C 1
ATOM 1486 O O . VAL A 1 220 ? -8.497 83.172 56.373 1.00 67.46 220 VAL A O 1
ATOM 1490 N N . LYS A 1 221 ? -9.522 82.029 58.024 1.00 68.82 221 LYS A N 1
ATOM 1491 C CA . LYS A 1 221 ? -8.285 81.639 58.682 1.00 69.57 221 LYS A CA 1
ATOM 1492 C C . LYS A 1 221 ? -8.055 80.124 58.653 1.00 69.75 221 LYS A C 1
ATOM 1493 O O . LYS A 1 221 ? -6.920 79.673 58.493 1.00 70.13 221 LYS A O 1
ATOM 1495 N N . SER A 1 222 ? -9.120 79.340 58.805 1.00 68.67 222 SER A N 1
ATOM 1496 C CA . SER A 1 222 ? -8.987 77.883 58.791 1.00 68.92 222 SER A CA 1
ATOM 1497 C C . SER A 1 222 ? -9.786 77.221 57.678 1.00 67.20 222 SER A C 1
ATOM 1498 O O . SER A 1 222 ? -10.645 77.849 57.058 1.00 67.38 222 SER A O 1
ATOM 1501 N N . TYR A 1 223 ? -9.498 75.943 57.440 1.00 67.38 223 TYR A N 1
ATOM 1502 C CA . TYR A 1 223 ? -10.177 75.178 56.402 1.00 64.98 223 TYR A CA 1
ATOM 1503 C C . TYR A 1 223 ? -11.584 74.795 56.823 1.00 64.79 223 TYR A C 1
ATOM 1504 O O . TYR A 1 223 ? -12.432 74.509 55.983 1.00 66.15 223 TYR A O 1
ATOM 1513 N N . PHE A 1 224 ? -11.831 74.796 58.128 1.00 65.81 224 PHE A N 1
ATOM 1514 C CA . PHE A 1 224 ? -13.137 74.424 58.662 1.00 64.39 224 PHE A CA 1
ATOM 1515 C C . PHE A 1 224 ? -14.205 75.493 58.497 1.00 64.42 224 PHE A C 1
ATOM 1516 O O . PHE A 1 224 ? -15.367 75.181 58.263 1.00 64.98 224 PHE A O 1
ATOM 1524 N N . GLU A 1 225 ? -13.810 76.755 58.616 1.00 62.80 225 GLU A N 1
ATOM 1525 C CA . GLU A 1 225 ? -14.755 77.864 58.501 1.00 63.25 225 GLU A CA 1
ATOM 1526 C C . GLU A 1 225 ? -15.407 78.018 57.118 1.00 61.51 225 GLU A C 1
ATOM 1527 O O . GLU A 1 225 ? -14.790 77.736 56.087 1.00 61.50 225 GLU A O 1
ATOM 1529 N N . GLU A 1 226 ? -16.667 78.454 57.114 1.00 61.86 226 GLU A N 1
ATOM 1530 C CA . GLU A 1 226 ? -17.416 78.690 55.877 1.00 57.62 226 GLU A CA 1
ATOM 1531 C C . GLU A 1 226 ? -17.526 77.471 54.964 1.00 61.12 226 GLU A C 1
ATOM 1532 O O . GLU A 1 226 ? -17.298 77.579 53.761 1.00 56.77 226 GLU A O 1
ATOM 1538 N N . LYS A 1 227 ? -17.901 76.328 55.526 1.00 60.50 227 LYS A N 1
ATOM 1539 C CA . LYS A 1 227 ? -18.001 75.088 54.756 1.00 64.09 227 LYS A CA 1
ATOM 1540 C C . LYS A 1 227 ? -18.924 75.066 53.532 1.00 64.88 227 LYS A C 1
ATOM 1541 O O . LYS A 1 227 ? -18.647 74.352 52.563 1.00 65.88 227 LYS A O 1
ATOM 1547 N N . ASN A 1 228 ? -20.008 75.838 53.566 1.00 66.26 228 ASN A N 1
ATOM 1548 C CA . ASN A 1 228 ? -20.971 75.857 52.455 1.00 67.72 228 ASN A CA 1
ATOM 1549 C C . ASN A 1 228 ? -20.446 76.381 51.109 1.00 68.00 228 ASN A C 1
ATOM 1550 O O . ASN A 1 228 ? -20.827 75.868 50.051 1.00 68.15 228 ASN A O 1
ATOM 1552 N N . ASN A 1 229 ? -19.576 77.389 51.149 1.00 67.76 229 ASN A N 1
ATOM 1553 C CA . ASN A 1 229 ? -19.015 77.982 49.934 1.00 67.92 229 ASN A CA 1
ATOM 1554 C C . ASN A 1 229 ? -17.478 77.960 49.826 1.00 67.44 229 ASN A C 1
ATOM 1555 O O . ASN A 1 229 ? -16.780 77.551 50.754 1.00 67.59 229 ASN A O 1
ATOM 1560 N N . PHE A 1 230 ? -16.959 78.388 48.677 1.00 65.40 230 PHE A N 1
ATOM 1561 C CA . PHE A 1 230 ? -15.516 78.420 48.452 1.00 65.0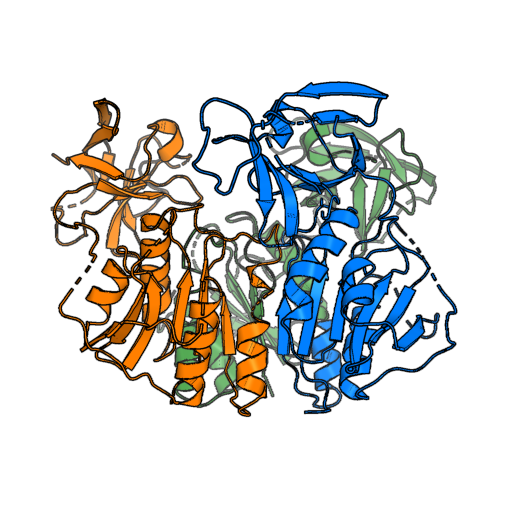0 230 PHE A CA 1
ATOM 1562 C C . PHE A 1 230 ? -14.837 79.358 49.434 1.00 64.76 230 PHE A C 1
ATOM 1563 O O . PHE A 1 230 ? -15.401 80.376 49.829 1.00 65.12 230 PHE A O 1
ATOM 1571 N N . ILE A 1 231 ? -13.615 79.016 49.817 1.00 63.79 231 ILE A N 1
ATOM 1572 C CA . ILE A 1 231 ? -12.864 79.825 50.760 1.00 62.91 231 ILE A CA 1
ATOM 1573 C C . ILE A 1 231 ? -11.431 80.007 50.288 1.00 62.86 231 ILE A C 1
ATOM 1574 O O . ILE A 1 231 ? -10.868 79.130 49.638 1.00 62.88 231 ILE A O 1
ATOM 1579 N N . CYS A 1 232 ? -10.846 81.157 50.604 1.00 62.60 232 CYS A N 1
ATOM 1580 C CA . CYS A 1 232 ? -9.456 81.404 50.264 1.00 62.20 232 CYS A CA 1
ATOM 1581 C C . CYS A 1 232 ? -8.752 81.713 51.582 1.00 61.60 232 CYS A C 1
ATOM 1582 O O . CYS A 1 232 ? -9.400 82.122 52.543 1.00 62.21 232 CYS A O 1
ATOM 1585 N N . LEU A 1 233 ? -7.442 81.490 51.640 1.00 60.72 233 LEU A N 1
ATOM 1586 C CA . LEU A 1 233 ? -6.689 81.740 52.864 1.00 59.01 233 LEU A CA 1
ATOM 1587 C C . LEU A 1 233 ? -5.189 81.672 52.635 1.00 58.33 233 LEU A C 1
ATOM 1588 O O . LEU A 1 233 ? -4.727 81.272 51.566 1.00 57.57 233 LEU A O 1
ATOM 1593 N N . ILE A 1 234 ? -4.421 82.081 53.637 1.00 58.52 234 ILE A N 1
ATOM 1594 C CA . ILE A 1 234 ? -2.971 82.009 53.528 1.00 58.44 234 ILE A CA 1
ATOM 1595 C C . ILE A 1 234 ? -2.548 80.685 54.150 1.00 58.32 234 ILE A C 1
ATOM 1596 O O . ILE A 1 234 ? -2.843 80.414 55.312 1.00 58.16 234 ILE A O 1
ATOM 1601 N N . ASN A 1 235 ? -1.876 79.851 53.365 1.00 59.08 235 ASN A N 1
ATOM 1602 C CA . ASN A 1 235 ? -1.446 78.553 53.852 1.00 60.02 235 ASN A CA 1
ATOM 1603 C C . ASN A 1 235 ? -0.071 78.582 54.506 1.00 60.77 235 ASN A C 1
ATOM 1604 O O . ASN A 1 235 ? 0.631 79.597 54.484 1.00 60.52 235 ASN A O 1
ATOM 1609 N N . SER A 1 236 ? 0.298 77.444 55.083 1.00 61.68 236 SER A N 1
ATOM 1610 C CA . SER A 1 236 ? 1.571 77.272 55.768 1.00 62.39 236 SER A CA 1
ATOM 1611 C C . SER A 1 236 ? 2.773 77.882 55.048 1.00 62.16 236 SER A C 1
ATOM 1612 O O . SER A 1 236 ? 3.721 78.330 55.695 1.00 62.47 236 SER A O 1
ATOM 1615 N N . GLU A 1 237 ? 2.740 77.903 53.718 1.00 61.47 237 GLU A N 1
ATOM 1616 C CA . GLU A 1 237 ? 3.851 78.464 52.949 1.00 61.11 237 GLU A CA 1
ATOM 1617 C C . GLU A 1 237 ? 3.745 79.983 52.768 1.00 60.77 237 GLU A C 1
ATOM 1618 O O . GLU A 1 237 ? 4.674 80.619 52.260 1.00 61.09 237 GLU A O 1
ATOM 1624 N N . GLY A 1 238 ? 2.617 80.560 53.182 1.00 57.86 238 GLY A N 1
ATOM 1625 C CA . GLY A 1 238 ? 2.433 81.999 53.068 1.00 55.82 238 GLY A CA 1
ATOM 1626 C C . GLY A 1 238 ? 1.781 82.540 51.799 1.00 54.62 238 GLY A C 1
ATOM 1627 O O . GLY A 1 238 ? 1.894 83.737 51.510 1.00 54.61 238 GLY A O 1
ATOM 1628 N N . PHE A 1 239 ? 1.100 81.687 51.034 1.00 52.02 239 PHE A N 1
ATOM 1629 C CA . PHE A 1 239 ? 0.448 82.152 49.813 1.00 47.42 239 PHE A CA 1
ATOM 1630 C C . PHE A 1 239 ? -1.070 82.088 49.932 1.00 46.36 239 PHE A C 1
ATOM 1631 O O . PHE A 1 239 ? -1.600 81.316 50.737 1.00 44.68 239 PHE A O 1
ATOM 1639 N N . LEU A 1 240 ? -1.768 82.912 49.145 1.00 45.39 240 LEU A N 1
ATOM 1640 C CA . LEU A 1 240 ? -3.232 82.914 49.152 1.00 46.11 240 LEU A CA 1
ATOM 1641 C C . LEU A 1 240 ? -3.693 81.638 48.449 1.00 46.42 240 LEU A C 1
ATOM 1642 O O . LEU A 1 240 ? -3.313 81.377 47.304 1.00 46.84 240 LEU A O 1
ATOM 1647 N N . GLU A 1 241 ? -4.523 80.857 49.130 1.00 46.26 241 GLU A N 1
ATOM 1648 C CA . GLU A 1 241 ? -4.992 79.581 48.601 1.00 46.91 241 GLU A CA 1
ATOM 1649 C C . GLU A 1 241 ? -6.516 79.444 48.566 1.00 46.91 241 GLU A C 1
ATOM 1650 O O . GLU A 1 241 ? -7.197 79.868 49.491 1.00 45.82 241 GLU A O 1
ATOM 1656 N N . ILE A 1 242 ? -7.039 78.842 47.496 1.00 48.37 242 ILE A N 1
ATOM 1657 C CA . ILE A 1 242 ? -8.482 78.632 47.329 1.00 48.34 242 ILE A CA 1
ATOM 1658 C C . ILE A 1 242 ? -8.811 77.170 47.606 1.00 49.98 242 ILE A C 1
ATOM 1659 O O . ILE A 1 242 ? -8.111 76.270 47.145 1.00 49.93 242 ILE A O 1
ATOM 1664 N N . SER A 1 243 ? -9.887 76.935 48.349 1.00 53.03 243 SER A N 1
ATOM 1665 C CA . SER A 1 243 ? -10.286 75.577 48.699 1.00 55.11 243 SER A CA 1
ATOM 1666 C C . SER A 1 243 ? -11.794 75.451 48.874 1.00 56.36 243 SER A C 1
ATOM 1667 O O . SER A 1 243 ? -12.519 76.441 48.850 1.00 56.05 243 SER A O 1
ATOM 1670 N N . LYS A 1 244 ? -12.256 74.219 49.041 1.00 58.16 244 LYS A N 1
ATOM 1671 C CA . LYS A 1 244 ? -13.668 73.939 49.248 1.00 61.80 244 LYS A CA 1
ATOM 1672 C C . LYS A 1 244 ? -13.718 72.782 50.233 1.00 63.52 244 LYS A C 1
ATOM 1673 O O . LYS A 1 244 ? -13.111 71.742 49.989 1.00 63.36 244 LYS A O 1
ATOM 1679 N N . PHE A 1 245 ? -14.434 72.968 51.341 1.00 65.63 245 PHE A N 1
ATOM 1680 C CA . PHE A 1 245 ? -14.535 71.947 52.382 1.00 68.30 245 PHE A CA 1
ATOM 1681 C C . PHE A 1 245 ? -14.702 70.527 51.859 1.00 69.44 245 PHE A C 1
ATOM 1682 O O . PHE A 1 245 ? -15.597 70.240 51.061 1.00 69.01 245 PHE A O 1
ATOM 1698 N N . ASP A 1 247 ? -13.708 68.906 49.607 1.00 65.91 247 ASP A N 1
ATOM 1699 C CA . ASP A 1 247 ? -13.863 68.712 48.168 1.00 62.19 247 ASP A CA 1
ATOM 1700 C C . ASP A 1 247 ? -12.594 69.139 47.416 1.00 59.46 247 ASP A C 1
ATOM 1701 O O . ASP A 1 247 ? -11.618 69.565 48.031 1.00 59.68 247 ASP A O 1
ATOM 1706 N N . ASN A 1 248 ? -12.619 69.029 46.089 1.00 55.35 248 ASN A N 1
ATOM 1707 C CA . ASN A 1 248 ? -11.479 69.378 45.238 1.00 51.40 248 ASN A CA 1
ATOM 1708 C C . ASN A 1 248 ? -11.762 70.625 44.391 1.00 50.47 248 ASN A C 1
ATOM 1709 O O . ASN A 1 248 ? -12.304 70.532 43.285 1.00 50.45 248 ASN A O 1
ATOM 1714 N N . ALA A 1 249 ? -11.387 71.792 44.903 1.00 48.94 249 ALA A N 1
ATOM 1715 C CA . ALA A 1 249 ? -11.616 73.044 44.184 1.00 47.57 249 ALA A CA 1
ATOM 1716 C C . ALA A 1 249 ? -11.044 72.998 42.777 1.00 46.54 249 ALA A C 1
ATOM 1717 O O . ALA A 1 249 ? -11.686 73.431 41.830 1.00 46.79 249 ALA A O 1
ATOM 1719 N N . SER A 1 250 ? -9.833 72.469 42.649 1.00 44.60 250 SER A N 1
ATOM 1720 C CA . SER A 1 250 ? -9.158 72.372 41.363 1.00 43.60 250 SER A CA 1
ATOM 1721 C C . SER A 1 250 ? -10.017 71.705 40.293 1.00 44.88 250 SER A C 1
ATOM 1722 O O . SER A 1 250 ? -10.017 72.125 39.129 1.00 43.90 250 SER A O 1
ATOM 1725 N N . LYS A 1 251 ? -10.740 70.659 40.683 1.00 44.38 251 LYS A N 1
ATOM 1726 C CA . LYS A 1 251 ? -11.586 69.940 39.740 1.00 44.99 251 LYS A CA 1
ATOM 1727 C C . LYS A 1 251 ? -12.913 70.666 39.575 1.00 45.24 251 LYS A C 1
ATOM 1728 O O . LYS A 1 251 ? -13.428 70.793 38.464 1.00 44.83 251 LYS A O 1
ATOM 1730 N N . LEU A 1 252 ? -13.455 71.157 40.682 1.00 45.27 252 LEU A N 1
ATOM 1731 C CA . LEU A 1 252 ? -14.719 71.882 40.635 1.00 46.84 252 LEU A CA 1
ATOM 1732 C C . LEU A 1 252 ? -14.632 73.122 39.753 1.00 46.02 252 LEU A C 1
ATOM 1733 O O . LEU A 1 252 ? -15.616 73.503 39.132 1.00 47.34 252 LEU A O 1
ATOM 1738 N N . LEU A 1 253 ? -13.458 73.746 39.693 1.00 45.17 253 LEU A N 1
ATOM 1739 C CA . LEU A 1 253 ? -13.272 74.955 38.893 1.00 43.95 253 LEU A CA 1
ATOM 1740 C C . LEU A 1 253 ? -12.504 74.715 37.604 1.00 44.06 253 LEU A C 1
ATOM 1741 O O . LEU A 1 253 ? -12.409 75.603 36.754 1.00 43.24 253 LEU A O 1
ATOM 1746 N N . ASN A 1 254 ? -11.946 73.517 37.470 1.00 44.62 254 ASN A N 1
ATOM 1747 C CA . ASN A 1 254 ? -11.171 73.150 36.287 1.00 43.43 254 ASN A CA 1
ATOM 1748 C C . ASN A 1 254 ? -9.925 74.011 36.134 1.00 40.89 254 ASN A C 1
ATOM 1749 O O . ASN A 1 254 ? -9.506 74.325 35.027 1.00 40.39 254 ASN A O 1
ATOM 1754 N N . VAL A 1 255 ? -9.325 74.369 37.263 1.00 39.53 255 VAL A N 1
ATOM 1755 C CA . VAL A 1 255 ? -8.126 75.203 37.276 1.00 39.18 255 VAL A CA 1
ATOM 1756 C C . VAL A 1 255 ? -6.834 74.383 37.247 1.00 38.43 255 VAL A C 1
ATOM 1757 O O . VAL A 1 255 ? -6.701 73.359 37.917 1.00 36.79 255 VAL A O 1
ATOM 1761 N N . ASP A 1 256 ? -5.881 74.837 36.450 1.00 39.62 256 ASP A N 1
ATOM 1762 C CA . ASP A 1 256 ? -4.618 74.140 36.355 1.00 41.64 256 ASP A CA 1
ATOM 1763 C C . ASP A 1 256 ? -3.464 75.114 36.565 1.00 41.01 256 ASP A C 1
ATOM 1764 O O . ASP A 1 256 ? -3.668 76.321 36.724 1.00 39.98 256 ASP A O 1
ATOM 1769 N N . TYR A 1 257 ? -2.254 74.571 36.578 1.00 38.83 257 TYR A N 1
ATOM 1770 C CA . TYR A 1 257 ? -1.068 75.372 36.751 1.00 39.03 257 TYR A CA 1
ATOM 1771 C C . TYR A 1 257 ? -1.013 76.514 35.746 1.00 39.86 257 TYR A C 1
ATOM 1772 O O . TYR A 1 257 ? -1.397 76.348 34.590 1.00 40.47 257 TYR A O 1
ATOM 1781 N N . LEU A 1 258 ? -0.546 77.670 36.212 1.00 40.55 258 LEU A N 1
ATOM 1782 C CA . LEU A 1 258 ? -0.372 78.855 35.386 1.00 40.77 258 LEU A CA 1
ATOM 1783 C C . LEU A 1 258 ? -1.603 79.681 34.989 1.00 41.07 258 LEU A C 1
ATOM 1784 O O . LEU A 1 258 ? -1.474 80.656 34.243 1.00 41.55 258 LEU A O 1
ATOM 1789 N N . ASP A 1 259 ? -2.786 79.312 35.474 1.00 40.33 259 ASP A N 1
ATOM 1790 C CA . ASP A 1 259 ? -3.979 80.092 35.163 1.00 42.07 259 ASP A CA 1
ATOM 1791 C C . ASP A 1 259 ? -3.849 81.441 35.873 1.00 45.02 259 ASP A C 1
ATOM 1792 O O . ASP A 1 259 ? -3.447 81.508 37.046 1.00 42.63 259 ASP A O 1
ATOM 1797 N N . GLU A 1 260 ? -4.174 82.514 35.153 1.00 47.93 260 GLU A N 1
ATOM 1798 C CA . GLU A 1 260 ? -4.078 83.859 35.708 1.00 49.49 260 GLU A CA 1
ATOM 1799 C C . GLU A 1 260 ? -5.127 84.119 36.771 1.00 49.76 260 GLU A C 1
ATOM 1800 O O . GLU A 1 260 ? -6.283 83.708 36.653 1.00 47.80 260 GLU A O 1
ATOM 1806 N N . ILE A 1 261 ? -4.694 84.802 37.820 1.00 51.15 261 ILE A N 1
ATOM 1807 C CA . ILE A 1 261 ? -5.557 85.141 38.932 1.00 51.96 261 ILE A CA 1
ATOM 1808 C C . ILE A 1 261 ? -5.687 86.653 38.985 1.00 54.06 261 ILE A C 1
ATOM 1809 O O . ILE A 1 261 ? -4.739 87.384 38.681 1.00 54.77 261 ILE A O 1
ATOM 1814 N N . GLU A 1 262 ? -6.871 87.117 39.355 1.00 54.28 262 GLU A N 1
ATOM 1815 C CA . GLU A 1 262 ? -7.130 88.536 39.470 1.00 56.43 262 GLU A CA 1
ATOM 1816 C C . GLU A 1 262 ? -8.170 88.716 40.558 1.00 59.06 262 GLU A C 1
ATOM 1817 O O . GLU A 1 262 ? -9.294 88.240 40.436 1.00 58.73 262 GLU A O 1
ATOM 1819 N N . ILE A 1 263 ? -7.778 89.376 41.641 1.00 63.00 263 ILE A N 1
ATOM 1820 C CA . ILE A 1 263 ? -8.698 89.631 42.738 1.00 66.90 263 ILE A CA 1
ATOM 1821 C C . ILE A 1 263 ? -9.340 90.986 42.486 1.00 68.97 263 ILE A C 1
ATOM 1822 O O . ILE A 1 263 ? -8.719 91.876 41.903 1.00 69.36 263 ILE A O 1
ATOM 1827 N N . GLU A 1 264 ? -10.586 91.136 42.916 1.00 71.62 264 GLU A N 1
ATOM 1828 C CA . GLU A 1 264 ? -11.307 92.379 42.700 1.00 74.41 264 GLU A CA 1
ATOM 1829 C C . GLU A 1 264 ? -12.528 92.518 43.600 1.00 75.71 264 GLU A C 1
ATOM 1830 O O . GLU A 1 264 ? -12.745 91.634 44.457 1.00 75.89 264 GLU A O 1
ATOM 1836 N N . ILE B 1 11 ? 21.121 52.772 73.912 1.00 57.30 11 ILE B N 1
ATOM 1837 C CA . ILE B 1 11 ? 21.521 53.850 72.949 1.00 60.62 11 ILE B CA 1
ATOM 1838 C C . ILE B 1 11 ? 20.580 53.975 71.733 1.00 59.53 11 ILE B C 1
ATOM 1839 O O . ILE B 1 11 ? 20.538 53.095 70.867 1.00 58.68 11 ILE B O 1
ATOM 1844 N N . LEU B 1 12 ? 19.837 55.078 71.676 1.00 57.44 12 LEU B N 1
ATOM 1845 C CA . LEU B 1 12 ? 18.895 55.319 70.587 1.00 57.42 12 LEU B CA 1
ATOM 1846 C C . LEU B 1 12 ? 19.622 55.597 69.272 1.00 58.11 12 LEU B C 1
ATOM 1847 O O . LEU B 1 12 ? 20.423 56.530 69.156 1.00 58.52 12 LEU B O 1
ATOM 1852 N N . ASP B 1 13 ? 19.314 54.774 68.274 1.00 58.20 13 ASP B N 1
ATOM 1853 C CA . ASP B 1 13 ? 19.983 54.841 66.984 1.00 57.17 13 ASP B CA 1
ATOM 1854 C C . ASP B 1 13 ? 19.094 55.120 65.775 1.00 54.06 13 ASP B C 1
ATOM 1855 O O . ASP B 1 13 ? 19.562 55.638 64.762 1.00 51.99 13 ASP B O 1
ATOM 1860 N N . ILE B 1 14 ? 17.816 54.770 65.883 1.00 51.87 14 ILE B N 1
ATOM 1861 C CA . ILE B 1 14 ? 16.886 54.926 64.774 1.00 48.26 14 ILE B CA 1
ATOM 1862 C C . ILE B 1 14 ? 15.692 55.818 65.041 1.00 45.09 14 ILE B C 1
ATOM 1863 O O . ILE B 1 14 ? 15.099 55.771 66.115 1.00 45.73 14 ILE B O 1
ATOM 1868 N N . ILE B 1 15 ? 15.339 56.633 64.054 1.00 42.60 15 ILE B N 1
ATOM 1869 C CA . ILE B 1 15 ? 14.147 57.473 64.157 1.00 40.40 15 ILE B CA 1
ATOM 1870 C C . ILE B 1 15 ? 13.306 57.207 62.891 1.00 38.66 15 ILE B C 1
ATOM 1871 O O . ILE B 1 15 ? 13.804 57.271 61.770 1.00 35.91 15 ILE B O 1
ATOM 1876 N N . THR B 1 16 ? 12.040 56.864 63.082 1.00 38.16 16 THR B N 1
ATOM 1877 C CA . THR B 1 16 ? 11.179 56.572 61.957 1.00 38.56 16 THR B CA 1
ATOM 1878 C C . THR B 1 16 ? 10.080 57.603 61.814 1.00 39.85 16 THR B C 1
ATOM 1879 O O . THR B 1 16 ? 9.673 58.246 62.799 1.00 40.19 16 THR B O 1
ATOM 1883 N N . LEU B 1 17 ? 9.590 57.740 60.582 1.00 39.69 17 LEU B N 1
ATOM 1884 C CA . LEU B 1 17 ? 8.535 58.693 60.281 1.00 39.27 17 LEU B CA 1
ATOM 1885 C C . LEU B 1 17 ? 7.340 58.030 59.635 1.00 37.94 17 LEU B C 1
ATOM 1886 O O . LEU B 1 17 ? 7.475 57.207 58.737 1.00 38.91 17 LEU B O 1
ATOM 1891 N N . THR B 1 18 ? 6.162 58.393 60.111 1.00 37.67 18 THR B N 1
ATOM 1892 C CA . THR B 1 18 ? 4.918 57.866 59.576 1.00 37.39 18 THR B CA 1
ATOM 1893 C C . THR B 1 18 ? 3.926 59.012 59.583 1.00 38.32 18 THR B C 1
ATOM 1894 O O . THR B 1 18 ? 3.532 59.488 60.643 1.00 37.46 18 THR B O 1
ATOM 1898 N N . THR B 1 19 ? 3.544 59.460 58.388 1.00 39.46 19 THR B N 1
ATOM 1899 C CA . THR B 1 19 ? 2.624 60.583 58.243 1.00 39.37 19 THR B CA 1
ATOM 1900 C C . THR B 1 19 ? 1.556 60.315 57.192 1.00 40.57 19 THR B C 1
ATOM 1901 O O . THR B 1 19 ? 1.554 59.288 56.513 1.00 40.49 19 THR B O 1
ATOM 1905 N N . ASP B 1 20 ? 0.652 61.275 57.068 1.00 40.74 20 ASP B N 1
ATOM 1906 C CA . ASP B 1 20 ? -0.407 61.220 56.090 1.00 40.79 20 ASP B CA 1
ATOM 1907 C C . ASP B 1 20 ? -0.228 62.469 55.210 1.00 40.11 20 ASP B C 1
ATOM 1908 O O . ASP B 1 20 ? -1.199 63.021 54.686 1.00 38.71 20 ASP B O 1
ATOM 1913 N N . PHE B 1 21 ? 1.025 62.897 55.063 1.00 40.14 21 PHE B N 1
ATOM 1914 C CA . PHE B 1 21 ? 1.374 64.081 54.278 1.00 42.47 21 PHE B CA 1
ATOM 1915 C C . PHE B 1 21 ? 1.363 63.866 52.767 1.00 43.23 21 PHE B C 1
ATOM 1916 O O . PHE B 1 21 ? 0.973 64.759 52.007 1.00 43.73 21 PHE B O 1
ATOM 1924 N N . GLY B 1 22 ? 1.795 62.680 52.347 1.00 43.25 22 GLY B N 1
ATOM 1925 C CA . GLY B 1 22 ? 1.869 62.363 50.938 1.00 44.20 22 GLY B CA 1
ATOM 1926 C C . GLY B 1 22 ? 3.233 62.815 50.459 1.00 45.65 22 GLY B C 1
ATOM 1927 O O . GLY B 1 22 ? 4.026 63.332 51.245 1.00 46.91 22 GLY B O 1
ATOM 1928 N N . THR B 1 23 ? 3.514 62.629 49.177 1.00 45.85 23 THR B N 1
ATOM 1929 C CA . THR B 1 23 ? 4.792 63.037 48.615 1.00 47.85 23 THR B CA 1
ATOM 1930 C C . THR B 1 23 ? 4.585 64.077 47.519 1.00 48.45 23 THR B C 1
ATOM 1931 O O . THR B 1 23 ? 5.534 64.509 46.860 1.00 47.82 23 THR B O 1
ATOM 1935 N N . ASN B 1 24 ? 3.333 64.474 47.321 1.00 49.93 24 ASN B N 1
ATOM 1936 C CA . ASN B 1 24 ? 3.013 65.472 46.313 1.00 47.93 24 ASN B CA 1
ATOM 1937 C C . ASN B 1 24 ? 3.530 66.821 46.824 1.00 48.52 24 ASN B C 1
ATOM 1938 O O . ASN B 1 24 ? 3.854 67.720 46.046 1.00 47.74 24 ASN B O 1
ATOM 1943 N N . GLU B 1 25 ? 3.607 66.947 48.146 1.00 48.25 25 GLU B N 1
ATOM 1944 C CA . GLU B 1 25 ? 4.097 68.162 48.776 1.00 47.21 25 GLU B CA 1
ATOM 1945 C C . GLU B 1 25 ? 5.523 67.938 49.284 1.00 47.52 25 GLU B C 1
ATOM 1946 O O . GLU B 1 25 ? 6.100 66.868 49.078 1.00 46.06 25 GLU B O 1
ATOM 1952 N N . GLY B 1 26 ? 6.093 68.948 49.934 1.00 47.32 26 GLY B N 1
ATOM 1953 C CA . GLY B 1 26 ? 7.452 68.825 50.438 1.00 46.77 26 GLY B CA 1
ATOM 1954 C C . GLY B 1 26 ? 7.530 68.822 51.952 1.00 45.85 26 GLY B C 1
ATOM 1955 O O . GLY B 1 26 ? 8.611 69.004 52.522 1.00 44.47 26 GLY B O 1
ATOM 1956 N N . TYR B 1 27 ? 6.386 68.612 52.600 1.00 45.78 27 TYR B N 1
ATOM 1957 C CA . TYR B 1 27 ? 6.318 68.590 54.058 1.00 47.14 27 TYR B CA 1
ATOM 1958 C C . TYR B 1 27 ? 7.261 67.545 54.645 1.00 45.57 27 TYR B C 1
ATOM 1959 O O . TYR B 1 27 ? 8.081 67.856 55.503 1.00 45.65 27 TYR B O 1
ATOM 1968 N N . VAL B 1 28 ? 7.137 66.308 54.176 1.00 44.25 28 VAL B N 1
ATOM 1969 C CA . VAL B 1 28 ? 7.977 65.214 54.641 1.00 43.73 28 VAL B CA 1
ATOM 1970 C C . VAL B 1 28 ? 9.452 65.590 54.545 1.00 43.77 28 VAL B C 1
ATOM 1971 O O . VAL B 1 28 ? 10.220 65.375 55.481 1.00 44.18 28 VAL B O 1
ATOM 1975 N N . GLY B 1 29 ? 9.839 66.148 53.404 1.00 44.38 29 GLY B N 1
ATOM 1976 C CA . GLY B 1 29 ? 11.221 66.547 53.209 1.00 42.53 29 GLY B CA 1
ATOM 1977 C C . GLY B 1 29 ? 11.641 67.577 54.237 1.00 41.94 29 GLY B C 1
ATOM 1978 O O . GLY B 1 29 ? 12.763 67.533 54.732 1.00 39.75 29 GLY B O 1
ATOM 1979 N N . ALA B 1 30 ? 10.743 68.507 54.550 1.00 42.25 30 ALA B N 1
ATOM 1980 C CA . ALA B 1 30 ? 11.028 69.549 55.532 1.00 45.05 30 ALA B CA 1
ATOM 1981 C C . ALA B 1 30 ? 11.333 68.894 56.872 1.00 45.64 30 ALA B C 1
ATOM 1982 O O . ALA B 1 30 ? 12.333 69.192 57.524 1.00 43.22 30 ALA B O 1
ATOM 1992 N N . LYS B 1 32 ? 12.361 65.887 57.536 1.00 50.90 32 LYS B N 1
ATOM 1993 C CA . LYS B 1 32 ? 13.659 65.238 57.544 1.00 49.80 32 LYS B CA 1
ATOM 1994 C C . LYS B 1 32 ? 14.751 66.292 57.724 1.00 47.97 32 LYS B C 1
ATOM 1995 O O . LYS B 1 32 ? 15.736 66.065 58.428 1.00 45.87 32 LYS B O 1
ATOM 2001 N N . GLY B 1 33 ? 14.558 67.446 57.085 1.00 47.76 33 GLY B N 1
ATOM 2002 C CA . GLY B 1 33 ? 15.519 68.533 57.169 1.00 46.21 33 GLY B CA 1
ATOM 2003 C C . GLY B 1 33 ? 15.670 69.048 58.588 1.00 46.16 33 GLY B C 1
ATOM 2004 O O . GLY B 1 33 ? 16.788 69.169 59.088 1.00 45.55 33 GLY B O 1
ATOM 2005 N N . ARG B 1 34 ? 14.549 69.351 59.237 1.00 44.98 34 ARG B N 1
ATOM 2006 C CA . ARG B 1 34 ? 14.574 69.833 60.607 1.00 46.57 34 ARG B CA 1
ATOM 2007 C C . ARG B 1 34 ? 15.382 68.841 61.439 1.00 46.66 34 ARG B C 1
ATOM 2008 O O . ARG B 1 34 ? 16.477 69.149 61.918 1.00 47.58 34 ARG B O 1
ATOM 2016 N N . ILE B 1 35 ? 14.836 67.640 61.590 1.00 46.23 35 ILE B N 1
ATOM 2017 C CA . ILE B 1 35 ? 15.488 66.571 62.337 1.00 44.63 35 ILE B CA 1
ATOM 2018 C C . ILE B 1 35 ? 16.987 66.518 62.025 1.00 45.64 35 ILE B C 1
ATOM 2019 O O . ILE B 1 35 ? 17.834 66.556 62.922 1.00 43.91 35 ILE B O 1
ATOM 2024 N N . LEU B 1 36 ? 17.296 66.433 60.739 1.00 44.60 36 LEU B N 1
ATOM 2025 C CA . LEU B 1 36 ? 18.662 66.329 60.271 1.00 45.34 36 LEU B CA 1
ATOM 2026 C C . LEU B 1 36 ? 19.522 67.489 60.734 1.00 48.09 36 LEU B C 1
ATOM 2027 O O . LEU B 1 36 ? 20.709 67.321 61.023 1.00 49.69 36 LEU B O 1
ATOM 2032 N N . ASN B 1 37 ? 18.916 68.669 60.796 1.00 49.53 37 ASN B N 1
ATOM 2033 C CA . ASN B 1 37 ? 19.609 69.879 61.214 1.00 50.49 37 ASN B CA 1
ATOM 2034 C C . ASN B 1 37 ? 19.998 69.764 62.688 1.00 49.27 37 ASN B C 1
ATOM 2035 O O . ASN B 1 37 ? 21.169 69.864 63.041 1.00 48.05 37 ASN B O 1
ATOM 2040 N N . ILE B 1 38 ? 19.000 69.551 63.541 1.00 49.58 38 ILE B N 1
ATOM 2041 C CA . ILE B 1 38 ? 19.216 69.403 64.976 1.00 50.83 38 ILE B CA 1
ATOM 2042 C C . ILE B 1 38 ? 20.313 68.376 65.256 1.00 52.30 38 ILE B C 1
ATOM 2043 O O . ILE B 1 38 ? 21.263 68.646 65.991 1.00 52.08 38 ILE B O 1
ATOM 2048 N N . LEU B 1 39 ? 20.181 67.199 64.651 1.00 52.70 39 LEU B N 1
ATOM 2049 C CA . LEU B 1 39 ? 21.146 66.123 64.831 1.00 53.50 39 LEU B CA 1
ATOM 2050 C C . LEU B 1 39 ? 22.579 66.519 64.499 1.00 54.98 39 LEU B C 1
ATOM 2051 O O . LEU B 1 39 ? 23.506 66.152 65.219 1.00 54.87 39 LEU B O 1
ATOM 2056 N N . LYS B 1 40 ? 22.767 67.259 63.411 1.00 55.70 40 LYS B N 1
ATOM 2057 C CA . LYS B 1 40 ? 24.108 67.676 63.021 1.00 57.61 40 LYS B CA 1
ATOM 2058 C C . LYS B 1 40 ? 24.654 68.763 63.957 1.00 59.13 40 LYS B C 1
ATOM 2059 O O . LYS B 1 40 ? 25.865 68.905 64.108 1.00 59.01 40 LYS B O 1
ATOM 2061 N N . LYS B 1 41 ? 23.760 69.517 64.591 1.00 60.28 41 LYS B N 1
ATOM 2062 C CA . LYS B 1 41 ? 24.171 70.587 65.490 1.00 62.30 41 LYS B CA 1
ATOM 2063 C C . LYS B 1 41 ? 24.698 70.039 66.820 1.00 63.38 41 LYS B C 1
ATOM 2064 O O . LYS B 1 41 ? 25.419 70.726 67.551 1.00 64.23 41 LYS B O 1
ATOM 2070 N N . TYR B 1 42 ? 24.332 68.802 67.134 1.00 63.08 42 TYR B N 1
ATOM 2071 C CA . TYR B 1 42 ? 24.771 68.167 68.368 1.00 62.74 42 TYR B CA 1
ATOM 2072 C C . TYR B 1 42 ? 25.643 66.974 68.021 1.00 62.13 42 TYR B C 1
ATOM 2073 O O . TYR B 1 42 ? 25.941 66.140 68.868 1.00 62.38 42 TYR B O 1
ATOM 2082 N N . ASN B 1 43 ? 26.046 66.904 66.760 1.00 62.15 43 ASN B N 1
ATOM 2083 C CA . ASN B 1 43 ? 26.890 65.818 66.280 1.00 64.26 43 ASN B CA 1
ATOM 2084 C C . ASN B 1 43 ? 26.351 64.440 66.701 1.00 63.54 43 ASN B C 1
ATOM 2085 O O . ASN B 1 43 ? 27.086 63.603 67.230 1.00 63.26 43 ASN B O 1
ATOM 2090 N N . LYS B 1 44 ? 25.063 64.212 66.461 1.00 62.38 44 LYS B N 1
ATOM 2091 C CA . LYS B 1 44 ? 24.424 62.947 66.801 1.00 61.25 44 LYS B CA 1
ATOM 2092 C C . LYS B 1 44 ? 24.092 62.169 65.539 1.00 62.41 44 LYS B C 1
ATOM 2093 O O . LYS B 1 44 ? 23.267 62.604 64.738 1.00 63.00 44 LYS B O 1
ATOM 2099 N N . ASP B 1 45 ? 24.735 61.019 65.361 1.00 63.31 45 ASP B N 1
ATOM 2100 C CA . ASP B 1 45 ? 24.482 60.190 64.190 1.00 62.69 45 ASP B CA 1
ATOM 2101 C C . ASP B 1 45 ? 23.282 59.280 64.433 1.00 61.35 45 ASP B C 1
ATOM 2102 O O . ASP B 1 45 ? 23.207 58.582 65.446 1.00 61.36 45 ASP B O 1
ATOM 2107 N N . ALA B 1 46 ? 22.346 59.293 63.492 1.00 60.17 46 ALA B N 1
ATOM 2108 C CA . ALA B 1 46 ? 21.151 58.470 63.586 1.00 56.54 46 ALA B CA 1
ATOM 2109 C C . ALA B 1 46 ? 20.641 58.199 62.190 1.00 55.12 46 ALA B C 1
ATOM 2110 O O . ALA B 1 46 ? 20.968 58.914 61.247 1.00 54.74 46 ALA B O 1
ATOM 2112 N N . LYS B 1 47 ? 19.843 57.151 62.063 1.00 52.78 47 LYS B N 1
ATOM 2113 C CA . LYS B 1 47 ? 19.271 56.787 60.783 1.00 49.76 47 LYS B CA 1
ATOM 2114 C C . LYS B 1 47 ? 17.812 57.190 60.759 1.00 48.38 47 LYS B C 1
ATOM 2115 O O . LYS B 1 47 ? 17.076 56.974 61.725 1.00 46.96 47 LYS B O 1
ATOM 2121 N N . ILE B 1 48 ? 17.404 57.804 59.657 1.00 47.24 48 ILE B N 1
ATOM 2122 C CA . ILE B 1 48 ? 16.019 58.200 59.491 1.00 45.79 48 ILE B CA 1
ATOM 2123 C C . ILE B 1 48 ? 15.376 57.148 58.588 1.00 43.64 48 ILE B C 1
ATOM 2124 O O . ILE B 1 48 ? 15.845 56.878 57.484 1.00 42.43 48 ILE B O 1
ATOM 2129 N N . ILE B 1 49 ? 14.311 56.535 59.079 1.00 41.75 49 ILE B N 1
ATOM 2130 C CA . ILE B 1 49 ? 13.629 55.503 58.324 1.00 40.00 49 ILE B CA 1
ATOM 2131 C C . ILE B 1 49 ? 12.170 55.856 58.085 1.00 39.41 49 ILE B C 1
ATOM 2132 O O . ILE B 1 49 ? 11.458 56.284 59.002 1.00 37.30 49 ILE B O 1
ATOM 2137 N N . ASP B 1 50 ? 11.741 55.668 56.839 1.00 39.68 50 ASP B N 1
ATOM 2138 C CA . ASP B 1 50 ? 10.365 55.915 56.438 1.00 39.48 50 ASP B CA 1
ATOM 2139 C C . ASP B 1 50 ? 9.555 54.639 56.597 1.00 37.70 50 ASP B C 1
ATOM 2140 O O . ASP B 1 50 ? 9.955 53.586 56.132 1.00 38.72 50 ASP B O 1
ATOM 2145 N N . ILE B 1 51 ? 8.423 54.723 57.270 1.00 37.52 51 ILE B N 1
ATOM 2146 C CA . ILE B 1 51 ? 7.572 53.559 57.408 1.00 36.13 51 ILE B CA 1
ATOM 2147 C C . ILE B 1 51 ? 6.545 53.752 56.299 1.00 37.15 51 ILE B C 1
ATOM 2148 O O . ILE B 1 51 ? 6.375 52.900 55.422 1.00 36.98 51 ILE B O 1
ATOM 2153 N N . SER B 1 52 ? 5.886 54.904 56.323 1.00 35.63 52 SER B N 1
ATOM 2154 C CA . SER B 1 52 ? 4.898 55.218 55.310 1.00 37.06 52 SER B CA 1
ATOM 2155 C C . SER B 1 52 ? 4.394 56.654 55.402 1.00 37.96 52 SER B C 1
ATOM 2156 O O . SER B 1 52 ? 4.161 57.180 56.499 1.00 39.85 52 SER B O 1
ATOM 2159 N N . HIS B 1 53 ? 4.218 57.276 54.240 1.00 37.11 53 HIS B N 1
ATOM 2160 C CA . HIS B 1 53 ? 3.711 58.636 54.168 1.00 37.10 53 HIS B CA 1
ATOM 2161 C C . HIS B 1 53 ? 2.443 58.627 53.354 1.00 36.77 53 HIS B C 1
ATOM 2162 O O . HIS B 1 53 ? 1.972 59.665 52.883 1.00 35.95 53 HIS B O 1
ATOM 2169 N N . GLU B 1 54 ? 1.884 57.431 53.221 1.00 36.47 54 GLU B N 1
ATOM 2170 C CA . GLU B 1 54 ? 0.672 57.246 52.457 1.00 37.25 54 GLU B CA 1
ATOM 2171 C C . GLU B 1 54 ? -0.521 56.892 53.321 1.00 37.95 54 GLU B C 1
ATOM 2172 O O . GLU B 1 54 ? -1.500 56.324 52.832 1.00 39.91 54 GLU B O 1
ATOM 2178 N N . ILE B 1 55 ? -0.449 57.214 54.607 1.00 37.09 55 ILE B N 1
ATOM 2179 C CA . ILE B 1 55 ? -1.579 56.935 55.470 1.00 37.48 55 ILE B CA 1
ATOM 2180 C C . ILE B 1 55 ? -2.680 57.828 54.932 1.00 37.26 55 ILE B C 1
ATOM 2181 O O . ILE B 1 55 ? -2.443 58.996 54.643 1.00 37.82 55 ILE B O 1
ATOM 2186 N N . LYS B 1 56 ? -3.881 57.281 54.794 1.00 39.65 56 LYS B N 1
ATOM 2187 C CA . LYS B 1 56 ? -5.002 58.047 54.277 1.00 42.28 56 LYS B CA 1
ATOM 2188 C C . LYS B 1 56 ? -5.247 59.288 55.136 1.00 43.52 56 LYS B C 1
ATOM 2189 O O . LYS B 1 56 ? -5.410 59.199 56.351 1.00 45.18 56 LYS B O 1
ATOM 2195 N N . PRO B 1 57 ? -5.279 60.468 54.504 1.00 44.51 57 PRO B N 1
ATOM 2196 C CA . PRO B 1 57 ? -5.496 61.757 55.171 1.00 44.96 57 PRO B CA 1
ATOM 2197 C C . PRO B 1 57 ? -6.437 61.740 56.369 1.00 44.74 57 PRO B C 1
ATOM 2198 O O . PRO B 1 57 ? -7.629 61.470 56.220 1.00 44.14 57 PRO B O 1
ATOM 2202 N N . PHE B 1 58 ? -5.891 62.032 57.548 1.00 43.82 58 PHE B N 1
ATOM 2203 C CA . PHE B 1 58 ? -6.667 62.107 58.789 1.00 45.24 58 PHE B CA 1
ATOM 2204 C C . PHE B 1 58 ? -7.091 60.794 59.425 1.00 44.91 58 PHE B C 1
ATOM 2205 O O . PHE B 1 58 ? -7.664 60.805 60.512 1.00 45.87 58 PHE B O 1
ATOM 2213 N N . ASN B 1 59 ? -6.822 59.667 58.768 1.00 43.72 59 ASN B N 1
ATOM 2214 C CA . ASN B 1 59 ? -7.228 58.362 59.299 1.00 41.07 59 ASN B CA 1
ATOM 2215 C C . ASN B 1 59 ? -6.239 57.836 60.359 1.00 40.74 59 ASN B C 1
ATOM 2216 O O . ASN B 1 59 ? -5.162 57.321 60.027 1.00 39.07 59 ASN B O 1
ATOM 2221 N N . ILE B 1 60 ? -6.605 57.965 61.634 1.00 38.68 60 ILE B N 1
ATOM 2222 C CA . ILE B 1 60 ? -5.730 57.499 62.710 1.00 38.30 60 ILE B CA 1
ATOM 2223 C C . ILE B 1 60 ? -5.758 55.977 62.817 1.00 36.52 60 ILE B C 1
ATOM 2224 O O . ILE B 1 60 ? -4.810 55.350 63.311 1.00 33.99 60 ILE B O 1
ATOM 2229 N N . TYR B 1 61 ? -6.854 55.384 62.356 1.00 35.30 61 TYR B N 1
ATOM 2230 C CA . TYR B 1 61 ? -6.993 53.932 62.391 1.00 35.61 61 TYR B CA 1
ATOM 2231 C C . TYR B 1 61 ? -6.033 53.310 61.395 1.00 34.70 61 TYR B C 1
ATOM 2232 O O . TYR B 1 61 ? -5.319 52.344 61.706 1.00 33.24 61 TYR B O 1
ATOM 2241 N N . HIS B 1 62 ? -6.001 53.882 60.198 1.00 31.92 62 HIS B N 1
ATOM 2242 C CA . HIS B 1 62 ? -5.094 53.394 59.183 1.00 31.86 62 HIS B CA 1
ATOM 2243 C C . HIS B 1 62 ? -3.688 53.525 59.769 1.00 30.63 62 HIS B C 1
ATOM 2244 O O . HIS B 1 62 ? -2.917 52.562 59.793 1.00 31.06 62 HIS B O 1
ATOM 2251 N N . GLY B 1 63 ? -3.362 54.721 60.250 1.00 30.07 63 GLY B N 1
ATOM 2252 C CA . GLY B 1 63 ? -2.049 54.950 60.833 1.00 29.68 63 GLY B CA 1
ATOM 2253 C C . GLY B 1 63 ? -1.744 53.983 61.978 1.00 28.63 63 GLY B C 1
ATOM 2254 O O . GLY B 1 63 ? -0.653 53.400 62.044 1.00 28.27 63 GLY B O 1
ATOM 2255 N N . ALA B 1 64 ? -2.709 53.811 62.874 1.00 25.09 64 ALA B N 1
ATOM 2256 C CA . ALA B 1 64 ? -2.547 52.912 63.998 1.00 28.22 64 ALA B CA 1
ATOM 2257 C C . ALA B 1 64 ? -2.172 51.522 63.526 1.00 30.74 64 ALA B C 1
ATOM 2258 O O . ALA B 1 64 ? -1.273 50.899 64.088 1.00 33.09 64 ALA B O 1
ATOM 2260 N N . TYR B 1 65 ? -2.850 51.041 62.482 1.00 31.83 65 TYR B N 1
ATOM 2261 C CA . TYR B 1 65 ? -2.599 49.703 61.945 1.00 30.95 65 TYR B CA 1
ATOM 2262 C C . TYR B 1 65 ? -1.231 49.537 61.294 1.00 29.93 65 TYR B C 1
ATOM 2263 O O . TYR B 1 65 ? -0.601 48.487 61.402 1.00 30.33 65 TYR B O 1
ATOM 2272 N N . VAL B 1 66 ? -0.754 50.566 60.617 1.00 30.50 66 VAL B N 1
ATOM 2273 C CA . VAL B 1 66 ? 0.559 50.464 60.004 1.00 29.34 66 VAL B CA 1
ATOM 2274 C C . VAL B 1 66 ? 1.638 50.494 61.100 1.00 29.99 66 VAL B C 1
ATOM 2275 O O . VAL B 1 66 ? 2.664 49.820 60.996 1.00 28.88 66 VAL B O 1
ATOM 2279 N N . LEU B 1 67 ? 1.418 51.285 62.149 1.00 31.19 67 LEU B N 1
ATOM 2280 C CA . LEU B 1 67 ? 2.409 51.364 63.222 1.00 32.62 67 LEU B CA 1
ATOM 2281 C C . LEU B 1 67 ? 2.523 50.012 63.928 1.00 33.36 67 LEU B C 1
ATOM 2282 O O . LEU B 1 67 ? 3.621 49.566 64.252 1.00 32.28 67 LEU B O 1
ATOM 2287 N N . LEU B 1 68 ? 1.383 49.365 64.138 1.00 34.10 68 LEU B N 1
ATOM 2288 C CA . LEU B 1 68 ? 1.333 48.067 64.790 1.00 36.60 68 LEU B CA 1
ATOM 2289 C C . LEU B 1 68 ? 2.056 46.999 63.980 1.00 37.71 68 LEU B C 1
ATOM 2290 O O . LEU B 1 68 ? 2.602 46.053 64.536 1.00 39.72 68 LEU B O 1
ATOM 2295 N N . THR B 1 69 ? 2.060 47.162 62.666 1.00 36.77 69 THR B N 1
ATOM 2296 C CA . THR B 1 69 ? 2.694 46.204 61.771 1.00 37.77 69 THR B CA 1
ATOM 2297 C C . THR B 1 69 ? 4.204 46.365 61.640 1.00 37.34 69 THR B C 1
ATOM 2298 O O . THR B 1 69 ? 4.927 45.387 61.492 1.00 36.19 69 THR B O 1
ATOM 2302 N N . ALA B 1 70 ? 4.680 47.600 61.689 1.00 37.73 70 ALA B N 1
ATOM 2303 C CA . ALA B 1 70 ? 6.100 47.859 61.502 1.00 38.41 70 ALA B CA 1
ATOM 2304 C C . ALA B 1 70 ? 7.007 47.999 62.721 1.00 38.37 70 ALA B C 1
ATOM 2305 O O . ALA B 1 70 ? 8.081 47.391 62.765 1.00 39.56 70 ALA B O 1
ATOM 2307 N N . ILE B 1 71 ? 6.586 48.799 63.696 1.00 39.08 71 ILE B N 1
ATOM 2308 C CA . ILE B 1 71 ? 7.423 49.083 64.856 1.00 40.24 71 ILE B CA 1
ATOM 2309 C C . ILE B 1 71 ? 8.046 47.926 65.634 1.00 39.09 71 ILE B C 1
ATOM 2310 O O . ILE B 1 71 ? 9.265 47.890 65.815 1.00 38.54 71 ILE B O 1
ATOM 2315 N N . PRO B 1 72 ? 7.232 46.959 66.078 1.00 39.34 72 PRO B N 1
ATOM 2316 C CA . PRO B 1 72 ? 7.757 45.821 66.840 1.00 39.90 72 PRO B CA 1
ATOM 2317 C C . PRO B 1 72 ? 8.936 45.082 66.221 1.00 41.19 72 PRO B C 1
ATOM 2318 O O . PRO B 1 72 ? 9.597 44.313 66.909 1.00 44.63 72 PRO B O 1
ATOM 2322 N N . TYR B 1 73 ? 9.211 45.307 64.939 1.00 41.58 73 TYR B N 1
ATOM 2323 C CA . TYR B 1 73 ? 10.328 44.622 64.279 1.00 41.92 73 TYR B CA 1
ATOM 2324 C C . TYR B 1 73 ? 11.630 45.401 64.341 1.00 41.56 73 TYR B C 1
ATOM 2325 O O . TYR B 1 73 ? 12.695 44.890 64.008 1.00 42.54 73 TYR B O 1
ATOM 2334 N N . PHE B 1 74 ? 11.542 46.649 64.773 1.00 42.85 74 PHE B N 1
ATOM 2335 C CA . PHE B 1 74 ? 12.725 47.479 64.890 1.00 42.54 74 PHE B CA 1
ATOM 2336 C C . PHE B 1 74 ? 13.362 47.258 66.251 1.00 42.19 74 PHE B C 1
ATOM 2337 O O . PHE B 1 74 ? 12.709 46.803 67.188 1.00 39.09 74 PHE B O 1
ATOM 2345 N N . PRO B 1 75 ? 14.662 47.537 66.366 1.00 44.02 75 PRO B N 1
ATOM 2346 C CA . PRO B 1 75 ? 15.247 47.350 67.694 1.00 45.99 75 PRO B CA 1
ATOM 2347 C C . PRO B 1 75 ? 14.785 48.608 68.432 1.00 47.03 75 PRO B C 1
ATOM 2348 O O . PRO B 1 75 ? 14.069 49.432 67.853 1.00 45.31 75 PRO B O 1
ATOM 2352 N N . PRO B 1 76 ? 15.162 48.769 69.711 1.00 48.07 76 PRO B N 1
ATOM 2353 C CA . PRO B 1 76 ? 14.739 49.970 70.451 1.00 47.67 76 PRO B CA 1
ATOM 2354 C C . PRO B 1 76 ? 15.098 51.230 69.651 1.00 46.17 76 PRO B C 1
ATOM 2355 O O . PRO B 1 76 ? 16.237 51.384 69.172 1.00 44.19 76 PRO B O 1
ATOM 2359 N N . SER B 1 77 ? 14.132 52.130 69.503 1.00 43.06 77 SER B N 1
ATOM 2360 C CA . SER B 1 77 ? 14.383 53.319 68.714 1.00 41.65 77 SER B CA 1
ATOM 2361 C C . SER B 1 77 ? 13.276 54.339 68.878 1.00 40.56 77 SER B C 1
ATOM 2362 O O . SER B 1 77 ? 12.362 54.139 69.673 1.00 42.33 77 SER B O 1
ATOM 2365 N N . VAL B 1 78 ? 13.365 55.422 68.110 1.00 39.15 78 VAL B N 1
ATOM 2366 C CA . VAL B 1 78 ? 12.390 56.511 68.163 1.00 40.98 78 VAL B CA 1
ATOM 2367 C C . VAL B 1 78 ? 11.421 56.505 66.969 1.00 39.92 78 VAL B C 1
ATOM 2368 O O . VAL B 1 78 ? 11.833 56.365 65.816 1.00 37.90 78 VAL B O 1
ATOM 2372 N N . HIS B 1 79 ? 10.135 56.682 67.252 1.00 37.96 79 HIS B N 1
ATOM 2373 C CA . HIS B 1 79 ? 9.127 56.645 66.194 1.00 37.92 79 HIS B CA 1
ATOM 2374 C C . HIS B 1 79 ? 8.173 57.815 66.155 1.00 36.75 79 HIS B C 1
ATOM 2375 O O . HIS B 1 79 ? 7.264 57.921 66.983 1.00 36.26 79 HIS B O 1
ATOM 2382 N N . VAL B 1 80 ? 8.373 58.683 65.171 1.00 37.03 80 VAL B N 1
ATOM 2383 C CA . VAL B 1 80 ? 7.523 59.859 65.014 1.00 39.21 80 VAL B CA 1
ATOM 2384 C C . VAL B 1 80 ? 6.362 59.527 64.073 1.00 38.90 80 VAL B C 1
ATOM 2385 O O . VAL B 1 80 ? 6.567 59.026 62.964 1.00 39.68 80 VAL B O 1
ATOM 2389 N N . ALA B 1 81 ? 5.146 59.795 64.532 1.00 38.87 81 ALA B N 1
ATOM 2390 C CA . ALA B 1 81 ? 3.958 59.546 63.739 1.00 41.05 81 ALA B CA 1
ATOM 2391 C C . ALA B 1 81 ? 3.080 60.781 63.801 1.00 42.19 81 ALA B C 1
ATOM 2392 O O . ALA B 1 81 ? 2.570 61.136 64.861 1.00 42.24 81 ALA B O 1
ATOM 2394 N N . VAL B 1 82 ? 2.905 61.431 62.656 1.00 45.10 82 VAL B N 1
ATOM 2395 C CA . VAL B 1 82 ? 2.095 62.641 62.574 1.00 46.48 82 VAL B CA 1
ATOM 2396 C C . VAL B 1 82 ? 0.839 62.446 61.733 1.00 47.89 82 VAL B C 1
ATOM 2397 O O . VAL B 1 82 ? 0.893 62.480 60.499 1.00 47.69 82 VAL B O 1
ATOM 2401 N N . ILE B 1 83 ? -0.289 62.245 62.407 1.00 48.61 83 ILE B N 1
ATOM 2402 C CA . ILE B 1 83 ? -1.576 62.058 61.742 1.00 49.51 83 ILE B CA 1
ATOM 2403 C C . ILE B 1 83 ? -2.645 62.542 62.715 1.00 52.89 83 ILE B C 1
ATOM 2404 O O . ILE B 1 83 ? -2.903 61.894 63.734 1.00 51.26 83 ILE B O 1
ATOM 2409 N N . ASP B 1 84 ? -3.268 63.677 62.414 1.00 55.77 84 ASP B N 1
ATOM 2410 C CA . ASP B 1 84 ? -4.291 64.203 63.314 1.00 61.04 84 ASP B CA 1
ATOM 2411 C C . ASP B 1 84 ? -5.252 65.146 62.611 1.00 61.50 84 ASP B C 1
ATOM 2412 O O . ASP B 1 84 ? -4.853 66.229 62.178 1.00 63.74 84 ASP B O 1
ATOM 2417 N N . PRO B 1 85 ? -6.540 64.758 62.515 1.00 61.88 85 PRO B N 1
ATOM 2418 C CA . PRO B 1 85 ? -7.595 65.550 61.865 1.00 63.39 85 PRO B CA 1
ATOM 2419 C C . PRO B 1 85 ? -7.904 66.882 62.556 1.00 63.03 85 PRO B C 1
ATOM 2420 O O . PRO B 1 85 ? -9.055 67.154 62.904 1.00 62.21 85 PRO B O 1
ATOM 2424 N N . THR B 1 86 ? -6.877 67.710 62.741 1.00 65.53 86 THR B N 1
ATOM 2425 C CA . THR B 1 86 ? -7.030 69.011 63.397 1.00 55.67 86 THR B CA 1
ATOM 2426 C C . THR B 1 86 ? -5.912 69.966 62.956 1.00 65.18 86 THR B C 1
ATOM 2427 O O . THR B 1 86 ? -6.157 70.964 62.269 1.00 60.07 86 THR B O 1
ATOM 2431 N N . ARG B 1 91 ? -4.028 70.292 69.625 1.00 66.07 91 ARG B N 1
ATOM 2432 C CA . ARG B 1 91 ? -4.556 69.830 70.906 1.00 66.65 91 ARG B CA 1
ATOM 2433 C C . ARG B 1 91 ? -3.509 69.025 71.705 1.00 65.32 91 ARG B C 1
ATOM 2434 O O . ARG B 1 91 ? -2.347 69.431 71.804 1.00 64.56 91 ARG B O 1
ATOM 2436 N N . LYS B 1 92 ? -3.924 67.889 72.265 1.00 63.97 92 LYS B N 1
ATOM 2437 C CA . LYS B 1 92 ? -3.031 67.040 73.053 1.00 62.76 92 LYS B CA 1
ATOM 2438 C C . LYS B 1 92 ? -1.975 66.284 72.219 1.00 61.71 92 LYS B C 1
ATOM 2439 O O . LYS B 1 92 ? -2.273 65.758 71.144 1.00 61.99 92 LYS B O 1
ATOM 2441 N N . SER B 1 93 ? -0.743 66.241 72.721 1.00 59.48 93 SER B N 1
ATOM 2442 C CA . SER B 1 93 ? 0.352 65.541 72.046 1.00 59.89 93 SER B CA 1
ATOM 2443 C C . SER B 1 93 ? 1.330 64.986 73.089 1.00 58.69 93 SER B C 1
ATOM 2444 O O . SER B 1 93 ? 1.714 65.679 74.032 1.00 58.79 93 SER B O 1
ATOM 2447 N N . ILE B 1 94 ? 1.744 63.737 72.903 1.00 57.51 94 ILE B N 1
ATOM 2448 C CA . ILE B 1 94 ? 2.608 63.071 73.874 1.00 56.12 94 ILE B CA 1
ATOM 2449 C C . ILE B 1 94 ? 3.869 62.385 73.357 1.00 55.33 94 ILE B C 1
ATOM 2450 O O . ILE B 1 94 ? 4.143 62.332 72.158 1.00 54.69 94 ILE B O 1
ATOM 2455 N N . VAL B 1 95 ? 4.627 61.855 74.310 1.00 53.91 95 VAL B N 1
ATOM 2456 C CA . VAL B 1 95 ? 5.848 61.101 74.054 1.00 52.07 95 VAL B CA 1
ATOM 2457 C C . VAL B 1 95 ? 5.635 59.869 74.909 1.00 52.48 95 VAL B C 1
ATOM 2458 O O . VAL B 1 95 ? 5.463 59.992 76.111 1.00 54.83 95 VAL B O 1
ATOM 2462 N N . ILE B 1 96 ? 5.607 58.687 74.307 1.00 52.10 96 ILE B N 1
ATOM 2463 C CA . ILE B 1 96 ? 5.403 57.476 75.094 1.00 52.02 96 ILE B CA 1
ATOM 2464 C C . ILE B 1 96 ? 6.687 56.665 75.233 1.00 52.82 96 ILE B C 1
ATOM 2465 O O . ILE B 1 96 ? 7.490 56.584 74.306 1.00 52.53 96 ILE B O 1
ATOM 2470 N N . GLU B 1 97 ? 6.882 56.093 76.418 1.00 53.18 97 GLU B N 1
ATOM 2471 C CA . GLU B 1 97 ? 8.045 55.268 76.692 1.00 55.07 97 GLU B CA 1
ATOM 2472 C C . GLU B 1 97 ? 7.529 53.853 76.898 1.00 56.13 97 GLU B C 1
ATOM 2473 O O . GLU B 1 97 ? 6.581 53.626 77.653 1.00 56.51 97 GLU B O 1
ATOM 2475 N N . THR B 1 98 ? 8.148 52.912 76.199 1.00 56.08 98 THR B N 1
ATOM 2476 C CA . THR B 1 98 ? 7.777 51.507 76.262 1.00 57.82 98 THR B CA 1
ATOM 2477 C C . THR B 1 98 ? 8.647 50.759 77.265 1.00 56.99 98 THR B C 1
ATOM 2478 O O . THR B 1 98 ? 9.759 51.189 77.577 1.00 55.63 98 THR B O 1
ATOM 2482 N N . LYS B 1 99 ? 8.139 49.636 77.759 1.00 56.85 99 LYS B N 1
ATOM 2483 C CA . LYS B 1 99 ? 8.885 48.825 78.710 1.00 57.85 99 LYS B CA 1
ATOM 2484 C C . LYS B 1 99 ? 10.306 48.560 78.215 1.00 57.63 99 LYS B C 1
ATOM 2485 O O . LYS B 1 99 ? 11.269 48.748 78.962 1.00 58.91 99 LYS B O 1
ATOM 2491 N N . SER B 1 100 ? 10.443 48.133 76.962 1.00 56.56 100 SER B N 1
ATOM 2492 C CA . SER B 1 100 ? 11.767 47.854 76.413 1.00 56.48 100 SER B CA 1
ATOM 2493 C C . SER B 1 100 ? 12.563 49.081 75.966 1.00 55.28 100 SER B C 1
ATOM 2494 O O . SER B 1 100 ? 13.662 48.949 75.430 1.00 54.45 100 SER B O 1
ATOM 2497 N N . GLY B 1 101 ? 12.012 50.271 76.180 1.00 55.15 101 GLY B N 1
ATOM 2498 C CA . GLY B 1 101 ? 12.732 51.476 75.812 1.00 55.97 101 GLY B CA 1
ATOM 2499 C C . GLY B 1 101 ? 12.511 52.034 74.418 1.00 58.20 101 GLY B C 1
ATOM 2500 O O . GLY B 1 101 ? 13.467 52.501 73.784 1.00 58.71 101 GLY B O 1
ATOM 2501 N N . TYR B 1 102 ? 11.269 51.979 73.930 1.00 57.58 102 TYR B N 1
ATOM 2502 C CA . TYR B 1 102 ? 10.938 52.524 72.616 1.00 57.02 102 TYR B CA 1
ATOM 2503 C C . TYR B 1 102 ? 10.283 53.877 72.859 1.00 56.82 102 TYR B C 1
ATOM 2504 O O . TYR B 1 102 ? 9.515 54.023 73.811 1.00 56.98 102 TYR B O 1
ATOM 2513 N N . TYR B 1 103 ? 10.574 54.862 72.014 1.00 54.73 103 TYR B N 1
ATOM 2514 C CA . TYR B 1 103 ? 9.946 56.173 72.165 1.00 53.44 103 TYR B CA 1
ATOM 2515 C C . TYR B 1 103 ? 8.989 56.493 71.008 1.00 51.90 103 TYR B C 1
ATOM 2516 O O . TYR B 1 103 ? 9.380 56.511 69.831 1.00 51.49 103 TYR B O 1
ATOM 2525 N N . LEU B 1 104 ? 7.737 56.760 71.362 1.00 49.41 104 LEU B N 1
ATOM 2526 C CA . LEU B 1 104 ? 6.703 57.061 70.387 1.00 48.33 104 LEU B CA 1
ATOM 2527 C C . LEU B 1 104 ? 6.263 58.529 70.425 1.00 48.46 104 LEU B C 1
ATOM 2528 O O . LEU B 1 104 ? 5.482 58.932 71.286 1.00 49.23 104 LEU B O 1
ATOM 2533 N N . VAL B 1 105 ? 6.761 59.323 69.482 1.00 47.91 105 VAL B N 1
ATOM 2534 C CA . VAL B 1 105 ? 6.411 60.737 69.415 1.00 47.71 105 VAL B CA 1
ATOM 2535 C C . VAL B 1 105 ? 5.162 60.957 68.557 1.00 47.55 105 VAL B C 1
ATOM 2536 O O . VAL B 1 105 ? 5.003 60.332 67.514 1.00 49.46 105 VAL B O 1
ATOM 2540 N N . GLY B 1 106 ? 4.278 61.847 68.990 1.00 47.14 106 GLY B N 1
ATOM 2541 C CA . GLY B 1 106 ? 3.081 62.111 68.218 1.00 46.24 106 GLY B CA 1
ATOM 2542 C C . GLY B 1 106 ? 1.906 62.609 69.032 1.00 47.31 106 GLY B C 1
ATOM 2543 O O . GLY B 1 106 ? 1.990 62.718 70.254 1.00 48.54 106 GLY B O 1
ATOM 2544 N N . PRO B 1 107 ? 0.780 62.910 68.372 1.00 47.07 107 PRO B N 1
ATOM 2545 C CA . PRO B 1 107 ? -0.440 63.402 69.012 1.00 47.94 107 PRO B CA 1
ATOM 2546 C C . PRO B 1 107 ? -1.072 62.379 69.945 1.00 48.59 107 PRO B C 1
ATOM 2547 O O . PRO B 1 107 ? -0.765 61.194 69.889 1.00 48.93 107 PRO B O 1
ATOM 2551 N N . ASP B 1 108 ? -1.977 62.855 70.789 1.00 50.35 108 ASP B N 1
ATOM 2552 C CA . ASP B 1 108 ? -2.669 62.017 71.755 1.00 49.94 108 ASP B CA 1
ATOM 2553 C C . ASP B 1 108 ? -4.112 61.807 71.308 1.00 48.29 108 ASP B C 1
ATOM 2554 O O . ASP B 1 108 ? -5.031 62.371 71.894 1.00 47.92 108 ASP B O 1
ATOM 2559 N N . ASN B 1 109 ? -4.314 60.993 70.278 1.00 47.14 109 ASN B N 1
ATOM 2560 C CA . ASN B 1 109 ? -5.658 60.748 69.767 1.00 45.34 109 ASN B CA 1
ATOM 2561 C C . ASN B 1 109 ? -5.985 59.277 69.504 1.00 44.61 109 ASN B C 1
ATOM 2562 O O . ASN B 1 109 ? -7.031 58.968 68.922 1.00 44.96 109 ASN B O 1
ATOM 2567 N N . GLY B 1 110 ? -5.098 58.378 69.931 1.00 42.60 110 GLY B N 1
ATOM 2568 C CA . GLY B 1 110 ? -5.328 56.951 69.744 1.00 40.93 110 GLY B CA 1
ATOM 2569 C C . GLY B 1 110 ? -4.374 56.292 68.763 1.00 40.20 110 GLY B C 1
ATOM 2570 O O . GLY B 1 110 ? -4.239 55.067 68.734 1.00 39.91 110 GLY B O 1
ATOM 2571 N N . LEU B 1 111 ? -3.711 57.116 67.958 1.00 39.87 111 LEU B N 1
ATOM 2572 C CA . LEU B 1 111 ? -2.766 56.654 66.944 1.00 40.44 111 LEU B CA 1
ATOM 2573 C C . LEU B 1 111 ? -1.906 55.492 67.417 1.00 40.89 111 LEU B C 1
ATOM 2574 O O . LEU B 1 111 ? -1.767 54.479 66.726 1.00 40.30 111 LEU B O 1
ATOM 2579 N N . PHE B 1 112 ? -1.331 55.643 68.603 1.00 39.88 112 PHE B N 1
ATOM 2580 C CA . PHE B 1 112 ? -0.452 54.624 69.149 1.00 39.91 112 PHE B CA 1
ATOM 2581 C C . PHE B 1 112 ? -1.131 53.535 69.975 1.00 38.68 112 PHE B C 1
ATOM 2582 O O . PHE B 1 112 ? -0.455 52.667 70.505 1.00 37.49 112 PHE B O 1
ATOM 2590 N N . THR B 1 113 ? -2.454 53.558 70.068 1.00 37.53 113 THR B N 1
ATOM 2591 C CA . THR B 1 113 ? -3.162 52.563 70.864 1.00 39.33 113 THR B CA 1
ATOM 2592 C C . THR B 1 113 ? -2.640 51.131 70.754 1.00 41.47 113 THR B C 1
ATOM 2593 O O . THR B 1 113 ? -2.186 50.551 71.740 1.00 43.14 113 THR B O 1
ATOM 2597 N N . TYR B 1 114 ? -2.702 50.556 69.556 1.00 43.96 114 TYR B N 1
ATOM 2598 C CA . TYR B 1 114 ? -2.267 49.175 69.366 1.00 44.67 114 TYR B CA 1
ATOM 2599 C C . TYR B 1 114 ? -0.772 48.981 69.607 1.00 45.53 114 TYR B C 1
ATOM 2600 O O . TYR B 1 114 ? -0.355 48.061 70.315 1.00 46.68 114 TYR B O 1
ATOM 2609 N N . VAL B 1 115 ? 0.039 49.836 69.005 1.00 46.25 115 VAL B N 1
ATOM 2610 C CA . VAL B 1 115 ? 1.474 49.702 69.145 1.00 48.73 115 VAL B CA 1
ATOM 2611 C C . VAL B 1 115 ? 1.887 49.849 70.614 1.00 49.97 115 VAL B C 1
ATOM 2612 O O . VAL B 1 115 ? 2.857 49.222 71.060 1.00 49.28 115 VAL B O 1
ATOM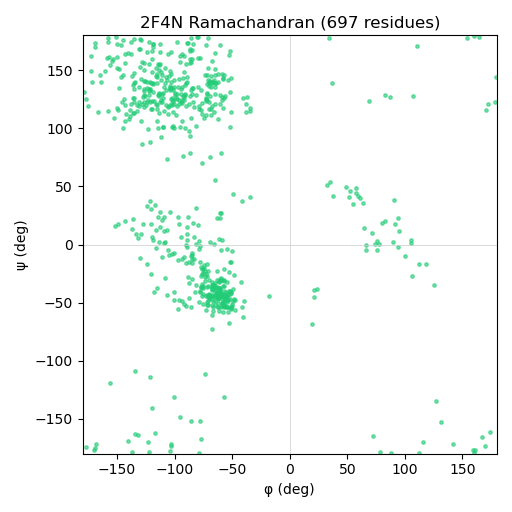 2616 N N . ALA B 1 116 ? 1.128 50.659 71.357 1.00 50.33 116 ALA B N 1
ATOM 2617 C CA . ALA B 1 116 ? 1.383 50.907 72.778 1.00 49.79 116 ALA B CA 1
ATOM 2618 C C . ALA B 1 116 ? 1.159 49.643 73.598 1.00 50.43 116 ALA B C 1
ATOM 2619 O O . ALA B 1 116 ? 2.041 49.212 74.351 1.00 49.55 116 ALA B O 1
ATOM 2621 N N . GLU B 1 117 ? -0.025 49.058 73.450 1.00 50.22 117 GLU B N 1
ATOM 2622 C CA . GLU B 1 117 ? -0.364 47.840 74.164 1.00 51.76 117 GLU B CA 1
ATOM 2623 C C . GLU B 1 117 ? 0.665 46.755 73.848 1.00 52.82 117 GLU B C 1
ATOM 2624 O O . GLU B 1 117 ? 1.257 46.159 74.747 1.00 53.98 117 GLU B O 1
ATOM 2626 N N . LYS B 1 118 ? 0.891 46.518 72.563 1.00 53.09 118 LYS B N 1
ATOM 2627 C CA . LYS B 1 118 ? 1.838 45.497 72.132 1.00 53.04 118 LYS B CA 1
ATOM 2628 C C . LYS B 1 118 ? 3.182 45.553 72.862 1.00 52.14 118 LYS B C 1
ATOM 2629 O O . LYS B 1 118 ? 3.616 44.572 73.457 1.00 52.30 118 LYS B O 1
ATOM 2635 N N . LEU B 1 119 ? 3.836 46.707 72.808 1.00 52.68 119 LEU B N 1
ATOM 2636 C CA . LEU B 1 119 ? 5.139 46.885 73.435 1.00 51.56 119 LEU B CA 1
ATOM 2637 C C . LEU B 1 119 ? 5.120 47.258 74.918 1.00 50.82 119 LEU B C 1
ATOM 2638 O O . LEU B 1 119 ? 6.171 47.270 75.561 1.00 50.50 119 LEU B O 1
ATOM 2643 N N . GLY B 1 120 ? 3.941 47.562 75.456 1.00 50.33 120 GLY B N 1
ATOM 2644 C CA . GLY B 1 120 ? 3.838 47.911 76.865 1.00 52.21 120 GLY B CA 1
ATOM 2645 C C . GLY B 1 120 ? 4.166 49.354 77.222 1.00 52.95 120 GLY B C 1
ATOM 2646 O O . GLY B 1 120 ? 5.224 49.878 76.862 1.00 52.44 120 GLY B O 1
ATOM 2647 N N . ILE B 1 121 ? 3.256 49.992 77.948 1.00 54.70 121 ILE B N 1
ATOM 2648 C CA . ILE B 1 121 ? 3.427 51.381 78.365 1.00 57.74 121 ILE B CA 1
ATOM 2649 C C . ILE B 1 121 ? 4.193 51.502 79.686 1.00 59.82 121 ILE B C 1
ATOM 2650 O O . ILE B 1 121 ? 3.766 50.977 80.713 1.00 60.65 121 ILE B O 1
ATOM 2655 N N . LYS B 1 122 ? 5.317 52.206 79.653 1.00 61.98 122 LYS B N 1
ATOM 2656 C CA . LYS B 1 122 ? 6.143 52.399 80.837 1.00 64.35 122 LYS B CA 1
ATOM 2657 C C . LYS B 1 122 ? 5.904 53.768 81.459 1.00 65.33 122 LYS B C 1
ATOM 2658 O O . LYS B 1 122 ? 5.845 53.910 82.680 1.00 65.24 122 LYS B O 1
ATOM 2664 N N . ARG B 1 123 ? 5.778 54.777 80.606 1.00 66.42 123 ARG B N 1
ATOM 2665 C CA . ARG B 1 123 ? 5.534 56.139 81.058 1.00 66.79 123 ARG B CA 1
ATOM 2666 C C . ARG B 1 123 ? 5.036 57.019 79.919 1.00 66.87 123 ARG B C 1
ATOM 2667 O O . ARG B 1 123 ? 5.495 56.918 78.785 1.00 67.06 123 ARG B O 1
ATOM 2675 N N . ILE B 1 124 ? 4.078 57.877 80.240 1.00 66.57 124 ILE B N 1
ATOM 2676 C CA . ILE B 1 124 ? 3.490 58.789 79.276 1.00 66.08 124 ILE B CA 1
ATOM 2677 C C . ILE B 1 124 ? 3.884 60.210 79.682 1.00 67.14 124 ILE B C 1
ATOM 2678 O O . ILE B 1 124 ? 3.468 60.705 80.730 1.00 67.62 124 ILE B O 1
ATOM 2683 N N . ILE B 1 125 ? 4.693 60.859 78.853 1.00 67.64 125 ILE B N 1
ATOM 2684 C CA . ILE B 1 125 ? 5.151 62.212 79.134 1.00 67.99 125 ILE B CA 1
ATOM 2685 C C . ILE B 1 125 ? 4.529 63.222 78.182 1.00 68.60 125 ILE B C 1
ATOM 2686 O O . ILE B 1 125 ? 4.621 63.076 76.962 1.00 68.58 125 ILE B O 1
ATOM 2691 N N . LYS B 1 126 ? 3.909 64.255 78.742 1.00 68.66 126 LYS B N 1
ATOM 2692 C CA . LYS B 1 126 ? 3.274 65.287 77.936 1.00 69.11 126 LYS B CA 1
ATOM 2693 C C . LYS B 1 126 ? 4.294 66.257 77.342 1.00 69.33 126 LYS B C 1
ATOM 2694 O O . LYS B 1 126 ? 5.190 66.734 78.032 1.00 70.06 126 LYS B O 1
ATOM 2700 N N . ILE B 1 127 ? 4.157 66.533 76.050 1.00 70.14 127 ILE B N 1
ATOM 2701 C CA . ILE B 1 127 ? 5.047 67.459 75.359 1.00 70.22 127 ILE B CA 1
ATOM 2702 C C . ILE B 1 127 ? 4.552 68.863 75.664 1.00 70.61 127 ILE B C 1
ATOM 2703 O O . ILE B 1 127 ? 3.367 69.149 75.488 1.00 70.29 127 ILE B O 1
ATOM 2708 N N . ASP B 1 128 ? 5.450 69.735 76.119 1.00 71.08 128 ASP B N 1
ATOM 2709 C CA . ASP B 1 128 ? 5.075 71.108 76.447 1.00 72.01 128 ASP B CA 1
ATOM 2710 C C . ASP B 1 128 ? 5.511 72.095 75.378 1.00 72.36 128 ASP B C 1
ATOM 2711 O O . ASP B 1 128 ? 6.548 71.919 74.741 1.00 71.54 128 ASP B O 1
ATOM 2713 N N . GLU B 1 129 ? 4.701 73.133 75.196 1.00 74.05 129 GLU B N 1
ATOM 2714 C CA . GLU B 1 129 ? 4.968 74.191 74.226 1.00 74.67 129 GLU B CA 1
ATOM 2715 C C . GLU B 1 129 ? 6.170 75.065 74.625 1.00 74.03 129 GLU B C 1
ATOM 2716 O O . GLU B 1 129 ? 6.024 76.193 75.102 1.00 73.12 129 GLU B O 1
ATOM 2722 N N . GLU B 1 130 ? 7.362 74.518 74.438 1.00 73.13 130 GLU B N 1
ATOM 2723 C CA . GLU B 1 130 ? 8.601 75.218 74.739 1.00 72.07 130 GLU B CA 1
ATOM 2724 C C . GLU B 1 130 ? 9.305 75.223 73.398 1.00 71.22 130 GLU B C 1
ATOM 2725 O O . GLU B 1 130 ? 10.520 75.066 73.311 1.00 71.45 130 GLU B O 1
ATOM 2731 N N . ARG B 1 131 ? 8.509 75.395 72.348 1.00 70.11 131 ARG B N 1
ATOM 2732 C CA . ARG B 1 131 ? 9.017 75.390 70.984 1.00 68.73 131 ARG B CA 1
ATOM 2733 C C . ARG B 1 131 ? 8.693 76.708 70.277 1.00 69.36 131 ARG B C 1
ATOM 2734 O O . ARG B 1 131 ? 9.590 77.423 69.820 1.00 70.04 131 ARG B O 1
ATOM 2742 N N . ARG B 1 141 ? 3.054 71.233 64.701 1.00 78.89 141 ARG B N 1
ATOM 2743 C CA . ARG B 1 141 ? 3.428 70.341 63.614 1.00 79.28 141 ARG B CA 1
ATOM 2744 C C . ARG B 1 141 ? 4.899 69.952 63.683 1.00 79.38 141 ARG B C 1
ATOM 2745 O O . ARG B 1 141 ? 5.230 68.793 63.947 1.00 79.54 141 ARG B O 1
ATOM 2753 N N . ASP B 1 142 ? 5.774 70.929 63.433 1.00 78.63 142 ASP B N 1
ATOM 2754 C CA . ASP B 1 142 ? 7.218 70.711 63.452 1.00 75.45 142 ASP B CA 1
ATOM 2755 C C . ASP B 1 142 ? 7.745 70.440 64.852 1.00 71.82 142 ASP B C 1
ATOM 2756 O O . ASP B 1 142 ? 8.949 70.278 65.058 1.00 72.04 142 ASP B O 1
ATOM 2761 N N . VAL B 1 143 ? 6.829 70.390 65.812 1.00 67.14 143 VAL B N 1
ATOM 2762 C CA . VAL B 1 143 ? 7.184 70.103 67.187 1.00 62.11 143 VAL B CA 1
ATOM 2763 C C . VAL B 1 143 ? 7.656 68.655 67.230 1.00 59.05 143 VAL B C 1
ATOM 2764 O O . VAL B 1 143 ? 8.742 68.356 67.715 1.00 57.79 143 VAL B O 1
ATOM 2768 N N . TYR B 1 144 ? 6.826 67.765 66.698 1.00 55.42 144 TYR B N 1
ATOM 2769 C CA . TYR B 1 144 ? 7.126 66.341 66.666 1.00 52.69 144 TYR B CA 1
ATOM 2770 C C . TYR B 1 144 ? 8.521 66.017 66.153 1.00 51.91 144 TYR B C 1
ATOM 2771 O O . TYR B 1 144 ? 9.233 65.222 66.757 1.00 50.67 144 TYR B O 1
ATOM 2780 N N . ALA B 1 145 ? 8.910 66.627 65.039 1.00 49.66 145 ALA B N 1
ATOM 2781 C CA . ALA B 1 145 ? 10.224 66.380 64.464 1.00 47.12 145 ALA B CA 1
ATOM 2782 C C . ALA B 1 145 ? 11.320 66.735 65.449 1.00 47.06 145 ALA B C 1
ATOM 2783 O O . ALA B 1 145 ? 12.229 65.937 65.684 1.00 48.08 145 ALA B O 1
ATOM 2785 N N . VAL B 1 146 ? 11.238 67.939 66.011 1.00 46.56 146 VAL B N 1
ATOM 2786 C CA . VAL B 1 146 ? 12.235 68.410 66.972 1.00 45.74 146 VAL B CA 1
ATOM 2787 C C . VAL B 1 146 ? 12.301 67.477 68.185 1.00 44.47 146 VAL B C 1
ATOM 2788 O O . VAL B 1 146 ? 13.367 66.973 68.532 1.00 43.30 146 VAL B O 1
ATOM 2792 N N . VAL B 1 147 ? 11.157 67.241 68.813 1.00 43.93 147 VAL B N 1
ATOM 2793 C CA . VAL B 1 147 ? 11.092 66.360 69.966 1.00 46.72 147 VAL B CA 1
ATOM 2794 C C . VAL B 1 147 ? 11.758 65.010 69.685 1.00 49.29 147 VAL B C 1
ATOM 2795 O O . VAL B 1 147 ? 12.477 64.469 70.539 1.00 52.15 147 VAL B O 1
ATOM 2799 N N . GLY B 1 148 ? 11.519 64.469 68.492 1.00 49.49 148 GLY B N 1
ATOM 2800 C CA . GLY B 1 148 ? 12.097 63.188 68.129 1.00 48.54 148 GLY B CA 1
ATOM 2801 C C . GLY B 1 148 ? 13.610 63.238 68.103 1.00 49.48 148 GLY B C 1
ATOM 2802 O O . GLY B 1 148 ? 14.282 62.351 68.634 1.00 50.46 148 GLY B O 1
ATOM 2803 N N . ALA B 1 149 ? 14.147 64.277 67.473 1.00 49.49 149 ALA B N 1
ATOM 2804 C CA . ALA B 1 149 ? 15.587 64.464 67.373 1.00 49.78 149 ALA B CA 1
ATOM 2805 C C . ALA B 1 149 ? 16.163 64.635 68.771 1.00 51.51 149 ALA B C 1
ATOM 2806 O O . ALA B 1 149 ? 17.185 64.041 69.107 1.00 51.98 149 ALA B O 1
ATOM 2808 N N . GLU B 1 150 ? 15.489 65.449 69.581 1.00 52.29 150 GLU B N 1
ATOM 2809 C CA . GLU B 1 150 ? 15.925 65.714 70.947 1.00 52.06 150 GLU B CA 1
ATOM 2810 C C . GLU B 1 150 ? 16.127 64.404 71.696 1.00 52.25 150 GLU B C 1
ATOM 2811 O O . GLU B 1 150 ? 17.151 64.202 72.351 1.00 51.43 150 GLU B O 1
ATOM 2813 N N . ILE B 1 151 ? 15.150 63.512 71.586 1.00 51.19 151 ILE B N 1
ATOM 2814 C CA . ILE B 1 151 ? 15.229 62.225 72.253 1.00 52.78 151 ILE B CA 1
ATOM 2815 C C . ILE B 1 151 ? 16.437 61.416 71.783 1.00 54.37 151 ILE B C 1
ATOM 2816 O O . ILE B 1 151 ? 16.981 60.621 72.541 1.00 54.45 151 ILE B O 1
ATOM 2821 N N . LEU B 1 152 ? 16.864 61.616 70.539 1.00 55.66 152 LEU B N 1
ATOM 2822 C CA . LEU B 1 152 ? 18.015 60.882 70.022 1.00 56.72 152 LEU B CA 1
ATOM 2823 C C . LEU B 1 152 ? 19.306 61.353 70.675 1.00 57.64 152 LEU B C 1
ATOM 2824 O O . LEU B 1 152 ? 20.124 60.552 71.135 1.00 57.55 152 LEU B O 1
ATOM 2829 N N . ILE B 1 153 ? 19.480 62.667 70.707 1.00 57.74 153 ILE B N 1
ATOM 2830 C CA . ILE B 1 153 ? 20.671 63.272 71.281 1.00 57.92 153 ILE B CA 1
ATOM 2831 C C . ILE B 1 153 ? 20.768 63.005 72.785 1.00 55.82 153 ILE B C 1
ATOM 2832 O O . ILE B 1 153 ? 21.788 62.521 73.270 1.00 55.22 153 ILE B O 1
ATOM 2837 N N . ASN B 1 154 ? 19.701 63.314 73.513 1.00 52.90 154 ASN B N 1
ATOM 2838 C CA . ASN B 1 154 ? 19.675 63.109 74.953 1.00 51.80 154 ASN B CA 1
ATOM 2839 C C . ASN B 1 154 ? 19.429 61.649 75.293 1.00 52.58 154 ASN B C 1
ATOM 2840 O O . ASN B 1 154 ? 19.440 61.261 76.464 1.00 52.82 154 ASN B O 1
ATOM 2845 N N . ASN B 1 155 ? 19.213 60.844 74.256 1.00 54.14 155 ASN B N 1
ATOM 2846 C CA . ASN B 1 155 ? 18.932 59.424 74.404 1.00 46.80 155 ASN B CA 1
ATOM 2847 C C . ASN B 1 155 ? 17.803 59.185 75.392 1.00 47.16 155 ASN B C 1
ATOM 2848 O O . ASN B 1 155 ? 17.852 58.265 76.198 1.00 43.67 155 ASN B O 1
ATOM 2853 N N . GLY B 1 156 ? 16.778 60.019 75.325 1.00 43.87 156 GLY B N 1
ATOM 2854 C CA . GLY B 1 156 ? 15.651 59.863 76.220 1.00 45.37 156 GLY B CA 1
ATOM 2855 C C . GLY B 1 156 ? 14.885 61.163 76.287 1.00 47.21 156 GLY B C 1
ATOM 2856 O O . GLY B 1 156 ? 15.274 62.139 75.645 1.00 49.58 156 GLY B O 1
ATOM 2857 N N . TYR B 1 157 ? 13.802 61.186 77.055 1.00 47.83 157 TYR B N 1
ATOM 2858 C CA . TYR B 1 157 ? 13.009 62.395 77.190 1.00 50.53 157 TYR B CA 1
ATOM 2859 C C . TYR B 1 157 ? 12.449 62.492 78.604 1.00 52.78 157 TYR B C 1
ATOM 2860 O O . TYR B 1 157 ? 12.126 61.476 79.226 1.00 53.19 157 TYR B O 1
ATOM 2869 N N . ASP B 1 158 ? 12.338 63.718 79.108 1.00 54.94 158 ASP B N 1
ATOM 2870 C CA . ASP B 1 158 ? 11.811 63.948 80.448 1.00 55.79 158 ASP B CA 1
ATOM 2871 C C . ASP B 1 158 ? 10.730 65.015 80.372 1.00 56.85 158 ASP B C 1
ATOM 2872 O O . ASP B 1 158 ? 10.756 65.860 79.474 1.00 57.72 158 ASP B O 1
ATOM 2874 N N . GLY B 1 159 ? 9.782 64.976 81.306 1.00 56.98 159 GLY B N 1
ATOM 2875 C CA . GLY B 1 159 ? 8.711 65.957 81.315 1.00 57.43 159 GLY B CA 1
ATOM 2876 C C . GLY B 1 159 ? 7.582 65.560 82.246 1.00 59.02 159 GLY B C 1
ATOM 2877 O O . GLY B 1 159 ? 7.739 64.665 83.076 1.00 59.12 159 GLY B O 1
ATOM 2878 N N . GLU B 1 160 ? 6.439 66.223 82.114 1.00 60.70 160 GLU B N 1
ATOM 2879 C CA . GLU B 1 160 ? 5.296 65.918 82.961 1.00 63.59 160 GLU B CA 1
ATOM 2880 C C . GLU B 1 160 ? 4.691 64.564 82.638 1.00 65.72 160 GLU B C 1
ATOM 2881 O O . GLU B 1 160 ? 4.186 64.356 81.536 1.00 67.19 160 GLU B O 1
ATOM 2887 N N . GLU B 1 161 ? 4.739 63.646 83.599 1.00 67.72 161 GLU B N 1
ATOM 2888 C CA . GLU B 1 161 ? 4.162 62.325 83.399 1.00 70.03 161 GLU B CA 1
ATOM 2889 C C . GLU B 1 161 ? 2.662 62.542 83.341 1.00 70.02 161 GLU B C 1
ATOM 2890 O O . GLU B 1 161 ? 2.140 63.419 84.026 1.00 69.09 161 GLU B O 1
ATOM 2896 N N . LEU B 1 162 ? 1.978 61.751 82.521 1.00 70.53 162 LEU B N 1
ATOM 2897 C CA . LEU B 1 162 ? 0.534 61.858 82.375 1.00 71.42 162 LEU B CA 1
ATOM 2898 C C . LEU B 1 162 ? -0.145 60.592 82.894 1.00 72.11 162 LEU B C 1
ATOM 2899 O O . LEU B 1 162 ? 0.466 59.523 82.932 1.00 71.16 162 LEU B O 1
ATOM 2901 N N . ASP B 1 163 ? -1.408 60.724 83.295 1.00 73.63 163 ASP B N 1
ATOM 2902 C CA . ASP B 1 163 ? -2.183 59.600 83.823 1.00 75.12 163 ASP B CA 1
ATOM 2903 C C . ASP B 1 163 ? -2.474 58.545 82.761 1.00 75.76 163 ASP B C 1
ATOM 2904 O O . ASP B 1 163 ? -1.903 57.452 82.780 1.00 76.13 163 ASP B O 1
ATOM 2906 N N . GLU B 1 164 ? -3.373 58.883 81.839 1.00 76.08 164 GLU B N 1
ATOM 2907 C CA . GLU B 1 164 ? -3.763 57.977 80.765 1.00 74.37 164 GLU B CA 1
ATOM 2908 C C . GLU B 1 164 ? -3.446 58.583 79.407 1.00 73.79 164 GLU B C 1
ATOM 2909 O O . GLU B 1 164 ? -2.683 59.542 79.310 1.00 73.09 164 GLU B O 1
ATOM 2919 N N . VAL B 1 166 ? -5.457 58.818 75.158 1.00 63.84 166 VAL B N 1
ATOM 2920 C CA . VAL B 1 166 ? -6.664 58.534 74.378 1.00 60.28 166 VAL B CA 1
ATOM 2921 C C . VAL B 1 166 ? -6.439 57.176 73.737 1.00 57.86 166 VAL B C 1
ATOM 2922 O O . VAL B 1 166 ? -5.367 56.922 73.188 1.00 55.53 166 VAL B O 1
ATOM 2926 N N . LYS B 1 167 ? -7.435 56.300 73.813 1.00 55.89 167 LYS B N 1
ATOM 2927 C CA . LYS B 1 167 ? -7.289 54.961 73.252 1.00 56.32 167 LYS B CA 1
ATOM 2928 C C . LYS B 1 167 ? -8.438 54.521 72.359 1.00 55.88 167 LYS B C 1
ATOM 2929 O O . LYS B 1 167 ? -9.613 54.718 72.681 1.00 55.05 167 LYS B O 1
ATOM 2935 N N . ILE B 1 168 ? -8.088 53.920 71.226 1.00 54.67 168 ILE B N 1
ATOM 2936 C CA . ILE B 1 168 ? -9.093 53.434 70.288 1.00 53.28 168 ILE B CA 1
ATOM 2937 C C . ILE B 1 168 ? -9.872 52.312 70.970 1.00 52.17 168 ILE B C 1
ATOM 2938 O O . ILE B 1 168 ? -9.292 51.310 71.383 1.00 50.67 168 ILE B O 1
ATOM 2943 N N . ASP B 1 169 ? -11.183 52.488 71.101 1.00 54.26 169 ASP B N 1
ATOM 2944 C CA . ASP B 1 169 ? -12.017 51.474 71.741 1.00 56.51 169 ASP B CA 1
ATOM 2945 C C . ASP B 1 169 ? -11.866 50.156 70.998 1.00 57.83 169 ASP B C 1
ATOM 2946 O O . ASP B 1 169 ? -12.220 50.057 69.823 1.00 58.22 169 ASP B O 1
ATOM 2951 N N . GLU B 1 170 ? -11.353 49.143 71.687 1.00 59.08 170 GLU B N 1
ATOM 2952 C CA . GLU B 1 170 ? -11.149 47.840 71.076 1.00 60.10 170 GLU B CA 1
ATOM 2953 C C . GLU B 1 170 ? -12.164 46.793 71.543 1.00 61.71 170 GLU B C 1
ATOM 2954 O O . GLU B 1 170 ? -11.993 45.599 71.287 1.00 62.33 170 GLU B O 1
ATOM 2956 N N . THR B 1 171 ? -13.223 47.234 72.214 1.00 62.07 171 THR B N 1
ATOM 2957 C CA . THR B 1 171 ? -14.228 46.302 72.712 1.00 63.10 171 THR B CA 1
ATOM 2958 C C . THR B 1 171 ? -15.315 46.002 71.693 1.00 62.63 171 THR B C 1
ATOM 2959 O O . THR B 1 171 ? -15.856 44.896 71.645 1.00 61.84 171 THR B O 1
ATOM 2963 N N . LYS B 1 172 ? -15.626 46.996 70.875 1.00 62.97 172 LYS B N 1
ATOM 2964 C CA . LYS B 1 172 ? -16.654 46.858 69.855 1.00 63.10 172 LYS B CA 1
ATOM 2965 C C . LYS B 1 172 ? -16.014 46.431 68.532 1.00 60.20 172 LYS B C 1
ATOM 2966 O O . LYS B 1 172 ? -15.103 47.093 68.028 1.00 59.88 172 LYS B O 1
ATOM 2972 N N . LYS B 1 173 ? -16.490 45.315 67.985 1.00 57.01 173 LYS B N 1
ATOM 2973 C CA . LYS B 1 173 ? -15.979 44.781 66.723 1.00 53.95 173 LYS B CA 1
ATOM 2974 C C . LYS B 1 173 ? -16.339 45.642 65.510 1.00 51.21 173 LYS B C 1
ATOM 2975 O O . LYS B 1 173 ? -17.502 45.985 65.293 1.00 49.27 173 LYS B O 1
ATOM 2981 N N . ARG B 1 174 ? -15.331 45.988 64.719 1.00 48.95 174 ARG B N 1
ATOM 2982 C CA . ARG B 1 174 ? -15.558 46.818 63.554 1.00 49.08 174 ARG B CA 1
ATOM 2983 C C . ARG B 1 174 ? -14.451 46.655 62.523 1.00 47.70 174 ARG B C 1
ATOM 2984 O O . ARG B 1 174 ? -13.487 45.914 62.741 1.00 46.94 174 ARG B O 1
ATOM 2992 N N . VAL B 1 175 ? -14.604 47.347 61.395 1.00 45.20 175 VAL B N 1
ATOM 2993 C CA . VAL B 1 175 ? -13.609 47.293 60.339 1.00 43.07 175 VAL B CA 1
ATOM 2994 C C . VAL B 1 175 ? -12.397 48.088 60.813 1.00 42.80 175 VAL B C 1
ATOM 2995 O O . VAL B 1 175 ? -12.442 49.312 60.957 1.00 41.72 175 VAL B O 1
ATOM 2999 N N . ILE B 1 176 ? -11.325 47.344 61.053 1.00 41.25 176 ILE B N 1
ATOM 3000 C CA . ILE B 1 176 ? -10.036 47.820 61.549 1.00 38.87 176 ILE B CA 1
ATOM 3001 C C . ILE B 1 176 ? -9.262 48.610 60.481 1.00 38.76 176 ILE B C 1
ATOM 3002 O O . ILE B 1 176 ? -8.848 49.742 60.701 1.00 40.59 176 ILE B O 1
ATOM 3007 N N . HIS B 1 177 ? -9.112 48.016 59.303 1.00 38.38 177 HIS B N 1
ATOM 3008 C CA . HIS B 1 177 ? -8.314 48.608 58.239 1.00 36.61 177 HIS B CA 1
ATOM 3009 C C . HIS B 1 177 ? -8.699 48.050 56.868 1.00 38.30 177 HIS B C 1
ATOM 3010 O O . HIS B 1 177 ? -9.316 46.994 56.776 1.00 39.48 177 HIS B O 1
ATOM 3017 N N . ILE B 1 178 ? -8.350 48.761 55.803 1.00 38.50 178 ILE B N 1
ATOM 3018 C CA . ILE B 1 178 ? -8.639 48.271 54.463 1.00 39.71 178 ILE B CA 1
ATOM 3019 C C . ILE B 1 178 ? -7.366 48.255 53.624 1.00 40.28 178 ILE B C 1
ATOM 3020 O O . ILE B 1 178 ? -6.649 49.255 53.543 1.00 38.07 178 ILE B O 1
ATOM 3025 N N . ASP B 1 179 ? -7.105 47.097 53.018 1.00 42.96 179 ASP B N 1
ATOM 3026 C CA . ASP B 1 179 ? -5.941 46.836 52.161 1.00 45.41 179 ASP B CA 1
ATOM 3027 C C . ASP B 1 179 ? -5.812 47.691 50.921 1.00 43.03 179 ASP B C 1
ATOM 3028 O O . ASP B 1 179 ? -6.714 48.435 50.543 1.00 42.46 179 ASP B O 1
ATOM 3033 N N . ARG B 1 180 ? -4.667 47.532 50.274 1.00 42.35 180 ARG B N 1
ATOM 3034 C CA . ARG B 1 180 ? -4.391 48.205 49.021 1.00 42.85 180 ARG B CA 1
ATOM 3035 C C . ARG B 1 180 ? -5.273 47.450 47.986 1.00 41.85 180 ARG B C 1
ATOM 3036 O O . ARG B 1 180 ? -5.676 48.019 46.984 1.00 41.53 180 ARG B O 1
ATOM 3044 N N . PHE B 1 181 ? -5.549 46.170 48.254 1.00 39.65 181 PHE B N 1
ATOM 3045 C CA . PHE B 1 181 ? -6.377 45.304 47.397 1.00 38.49 181 PHE B CA 1
ATOM 3046 C C . PHE B 1 181 ? -7.864 45.468 47.705 1.00 39.16 181 PHE B C 1
ATOM 3047 O O . PHE B 1 181 ? -8.716 44.969 46.969 1.00 37.57 181 PHE B O 1
ATOM 3055 N N . GLY B 1 182 ? -8.173 46.134 48.815 1.00 38.93 182 GLY B N 1
ATOM 3056 C CA . GLY B 1 182 ? -9.560 46.305 49.206 1.00 36.41 182 GLY B CA 1
ATOM 3057 C C . GLY B 1 182 ? -10.020 45.244 50.203 1.00 36.60 182 GLY B C 1
ATOM 3058 O O . GLY B 1 182 ? -11.223 45.102 50.450 1.00 35.49 182 GLY B O 1
ATOM 3059 N N . ASN B 1 183 ? -9.083 44.481 50.767 1.00 35.27 183 ASN B N 1
ATOM 3060 C CA . ASN B 1 183 ? -9.450 43.463 51.760 1.00 36.33 183 ASN B CA 1
ATOM 3061 C C . ASN B 1 183 ? -9.927 44.157 53.039 1.00 36.98 183 ASN B C 1
ATOM 3062 O O . ASN B 1 183 ? -9.375 45.183 53.444 1.00 36.66 183 ASN B O 1
ATOM 3067 N N . ILE B 1 184 ? -10.957 43.595 53.661 1.00 36.93 184 ILE B N 1
ATOM 3068 C CA . ILE B 1 184 ? -11.540 44.166 54.868 1.00 38.43 184 ILE B CA 1
ATOM 3069 C C . ILE B 1 184 ? -10.976 43.540 56.142 1.00 40.22 184 ILE B C 1
ATOM 3070 O O . ILE B 1 184 ? -11.368 42.441 56.536 1.00 40.60 184 ILE B O 1
ATOM 3075 N N . ILE B 1 185 ? -10.056 44.247 56.789 1.00 40.68 185 ILE B N 1
ATOM 3076 C CA . ILE B 1 185 ? -9.461 43.736 58.008 1.00 41.66 185 ILE B CA 1
ATOM 3077 C C . ILE B 1 185 ? -10.307 44.095 59.223 1.00 42.82 185 ILE B C 1
ATOM 3078 O O . ILE B 1 185 ? -10.674 45.251 59.441 1.00 42.35 185 ILE B O 1
ATOM 3083 N N . THR B 1 186 ? -10.617 43.074 60.009 1.00 43.98 186 THR B N 1
ATOM 3084 C CA . THR B 1 186 ? -11.456 43.225 61.185 1.00 45.83 186 THR B CA 1
ATOM 3085 C C . THR B 1 186 ? -10.721 43.347 62.535 1.00 46.08 186 THR B C 1
ATOM 3086 O O . THR B 1 186 ? -9.499 43.217 62.619 1.00 44.31 186 THR B O 1
ATOM 3090 N N . ASN B 1 187 ? -11.498 43.612 63.583 1.00 47.72 187 ASN B N 1
ATOM 3091 C CA . ASN B 1 187 ? -10.989 43.726 64.950 1.00 50.91 187 ASN B CA 1
ATOM 3092 C C . ASN B 1 187 ? -10.626 42.337 65.441 1.00 52.54 187 ASN B C 1
ATOM 3093 O O . ASN B 1 187 ? -9.515 42.080 65.878 1.00 54.38 187 ASN B O 1
ATOM 3098 N N . ILE B 1 188 ? -11.624 41.468 65.375 1.00 53.10 188 ILE B N 1
ATOM 3099 C CA . ILE B 1 188 ? -11.558 40.081 65.782 1.00 54.69 188 ILE B CA 1
ATOM 3100 C C . ILE B 1 188 ? -10.225 39.384 65.550 1.00 56.97 188 ILE B C 1
ATOM 3101 O O . ILE B 1 188 ? -9.789 39.232 64.407 1.00 56.64 188 ILE B O 1
ATOM 3106 N N . LYS B 1 189 ? -9.590 38.956 66.644 1.00 59.89 189 LYS B N 1
ATOM 3107 C CA . LYS B 1 189 ? -8.310 38.250 66.569 1.00 62.56 189 LYS B CA 1
ATOM 3108 C C . LYS B 1 189 ? -8.552 36.751 66.496 1.00 63.84 189 LYS B C 1
ATOM 3109 O O . LYS B 1 189 ? -9.631 36.273 66.837 1.00 64.04 189 LYS B O 1
ATOM 3115 N N . LYS B 1 190 ? -7.532 36.017 66.068 1.00 65.04 190 LYS B N 1
ATOM 3116 C CA . LYS B 1 190 ? -7.618 34.568 65.942 1.00 66.76 190 LYS B CA 1
ATOM 3117 C C . LYS B 1 190 ? -8.113 33.911 67.225 1.00 67.39 190 LYS B C 1
ATOM 3118 O O . LYS B 1 190 ? -8.946 33.007 67.191 1.00 67.81 190 LYS B O 1
ATOM 3124 N N . ASP B 1 191 ? -7.597 34.381 68.356 1.00 67.62 191 ASP B N 1
ATOM 3125 C CA . ASP B 1 191 ? -7.965 33.842 69.662 1.00 67.43 191 ASP B CA 1
ATOM 3126 C C . ASP B 1 191 ? -9.424 34.088 70.036 1.00 67.20 191 ASP B C 1
ATOM 3127 O O . ASP B 1 191 ? -9.858 33.686 71.114 1.00 68.03 191 ASP B O 1
ATOM 3129 N N . GLU B 1 192 ? -10.183 34.737 69.158 1.00 65.82 192 GLU B N 1
ATOM 3130 C CA . GLU B 1 192 ? -11.584 35.022 69.460 1.00 63.93 192 GLU B CA 1
ATOM 3131 C C . GLU B 1 192 ? -12.542 34.321 68.507 1.00 65.71 192 GLU B C 1
ATOM 3132 O O . GLU B 1 192 ? -13.758 34.418 68.663 1.00 62.83 192 GLU B O 1
ATOM 3138 N N . VAL B 1 193 ? -12.000 33.610 67.526 1.00 61.65 193 VAL B N 1
ATOM 3139 C CA . VAL B 1 193 ? -12.843 32.936 66.541 1.00 65.45 193 VAL B CA 1
ATOM 3140 C C . VAL B 1 193 ? -12.757 31.414 66.534 1.00 62.54 193 VAL B C 1
ATOM 3141 O O . VAL B 1 193 ? -11.689 30.834 66.313 1.00 63.98 193 VAL B O 1
ATOM 3145 N N . THR B 1 194 ? -13.901 30.776 66.759 1.00 61.41 194 THR B N 1
ATOM 3146 C CA . THR B 1 194 ? -13.987 29.322 66.772 1.00 62.39 194 THR B CA 1
ATOM 3147 C C . THR B 1 194 ? -13.495 28.721 65.449 1.00 59.95 194 THR B C 1
ATOM 3148 O O . THR B 1 194 ? -14.268 28.164 64.662 1.00 57.63 194 THR B O 1
ATOM 3152 N N . TYR B 1 197 ? -12.519 25.763 60.271 1.00 56.43 197 TYR B N 1
ATOM 3153 C CA . TYR B 1 197 ? -11.957 25.867 58.927 1.00 60.09 197 TYR B CA 1
ATOM 3154 C C . TYR B 1 197 ? -12.867 25.284 57.866 1.00 61.78 197 TYR B C 1
ATOM 3155 O O . TYR B 1 197 ? -13.462 24.224 58.056 1.00 62.05 197 TYR B O 1
ATOM 3164 N N . TYR B 1 198 ? -12.956 25.984 56.741 1.00 60.53 198 TYR B N 1
ATOM 3165 C CA . TYR B 1 198 ? -13.782 25.563 55.618 1.00 61.50 198 TYR B CA 1
ATOM 3166 C C . TYR B 1 198 ? -15.258 25.559 55.975 1.00 61.45 198 TYR B C 1
ATOM 3167 O O . TYR B 1 198 ? -16.088 25.005 55.253 1.00 61.05 198 TYR B O 1
ATOM 3176 N N . ASP B 1 199 ? -15.571 26.192 57.099 1.00 62.28 199 ASP B N 1
ATOM 3177 C CA . ASP B 1 199 ? -16.944 26.319 57.562 1.00 63.88 199 ASP B CA 1
ATOM 3178 C C . ASP B 1 199 ? -17.533 27.559 56.900 1.00 63.16 199 ASP B C 1
ATOM 3179 O O . ASP B 1 199 ? -16.803 28.363 56.326 1.00 62.56 199 ASP B O 1
ATOM 3184 N N . THR B 1 200 ? -18.849 27.710 56.961 1.00 63.44 200 THR B N 1
ATOM 3185 C CA . THR B 1 200 ? -19.478 28.878 56.370 1.00 63.55 200 THR B CA 1
ATOM 3186 C C . THR B 1 200 ? -19.917 29.827 57.461 1.00 64.02 200 THR B C 1
ATOM 3187 O O . THR B 1 200 ? -20.811 29.519 58.243 1.00 64.02 200 THR B O 1
ATOM 3191 N N . ILE B 1 201 ? -19.261 30.981 57.506 1.00 65.58 201 ILE B N 1
ATOM 3192 C CA . ILE B 1 201 ? -19.557 32.015 58.486 1.00 66.92 201 ILE B CA 1
ATOM 3193 C C . ILE B 1 201 ? -20.525 33.026 57.881 1.00 67.72 201 ILE B C 1
ATOM 3194 O O . ILE B 1 201 ? -20.543 33.244 56.667 1.00 66.84 201 ILE B O 1
ATOM 3207 N N . ILE B 1 203 ? -21.301 36.824 58.149 1.00 61.35 203 ILE B N 1
ATOM 3208 C CA . ILE B 1 203 ? -20.874 38.117 58.670 1.00 56.69 203 ILE B CA 1
ATOM 3209 C C . ILE B 1 203 ? -21.849 39.262 58.381 1.00 54.50 203 ILE B C 1
ATOM 3210 O O . ILE B 1 203 ? -22.218 39.511 57.236 1.00 53.32 203 ILE B O 1
ATOM 3215 N N . LYS B 1 204 ? -22.266 39.954 59.434 1.00 52.62 204 LYS B N 1
ATOM 3216 C CA . LYS B 1 204 ? -23.176 41.080 59.293 1.00 51.47 204 LYS B CA 1
ATOM 3217 C C . LYS B 1 204 ? -22.352 42.376 59.391 1.00 50.23 204 LYS B C 1
ATOM 3218 O O . LYS B 1 204 ? -21.501 42.530 60.270 1.00 48.58 204 LYS B O 1
ATOM 3224 N N . ILE B 1 205 ? -22.595 43.298 58.467 1.00 50.24 205 ILE B N 1
ATOM 3225 C CA . ILE B 1 205 ? -21.869 44.563 58.432 1.00 48.53 205 ILE B CA 1
ATOM 3226 C C . ILE B 1 205 ? -22.819 45.748 58.364 1.00 48.69 205 ILE B C 1
ATOM 3227 O O . ILE B 1 205 ? -23.601 45.855 57.435 1.00 49.23 205 ILE B O 1
ATOM 3232 N N . ARG B 1 206 ? -22.752 46.636 59.347 1.00 50.30 206 ARG B N 1
ATOM 3233 C CA . ARG B 1 206 ? -23.613 47.810 59.352 1.00 52.39 206 ARG B CA 1
ATOM 3234 C C . ARG B 1 206 ? -22.755 49.034 59.104 1.00 54.74 206 ARG B C 1
ATOM 3235 O O . ARG B 1 206 ? -21.803 49.300 59.835 1.00 54.62 206 ARG B O 1
ATOM 3237 N N . HIS B 1 207 ? -23.089 49.773 58.055 1.00 58.05 207 HIS B N 1
ATOM 3238 C CA . HIS B 1 207 ? -22.351 50.975 57.718 1.00 59.69 207 HIS B CA 1
ATOM 3239 C C . HIS B 1 207 ? -22.810 52.077 58.656 1.00 61.02 207 HIS B C 1
ATOM 3240 O O . HIS B 1 207 ? -23.879 51.975 59.265 1.00 59.06 207 HIS B O 1
ATOM 3247 N N . LYS B 1 208 ? -21.997 53.120 58.780 1.00 63.59 208 LYS B N 1
ATOM 3248 C CA . LYS B 1 208 ? -22.322 54.231 59.665 1.00 66.65 208 LYS B CA 1
ATOM 3249 C C . LYS B 1 208 ? -23.670 54.876 59.343 1.00 67.34 208 LYS B C 1
ATOM 3250 O O . LYS B 1 208 ? -24.359 55.374 60.237 1.00 67.32 208 LYS B O 1
ATOM 3256 N N . ASN B 1 209 ? -24.060 54.842 58.074 1.00 68.32 209 ASN B N 1
ATOM 3257 C CA . ASN B 1 209 ? -25.315 55.459 57.658 1.00 69.60 209 ASN B CA 1
ATOM 3258 C C . ASN B 1 209 ? -26.591 54.643 57.885 1.00 69.00 209 ASN B C 1
ATOM 3259 O O . ASN B 1 209 ? -27.685 55.100 57.555 1.00 68.54 209 ASN B O 1
ATOM 3264 N N . GLY B 1 210 ? -26.463 53.443 58.444 1.00 67.51 210 GLY B N 1
ATOM 3265 C CA . GLY B 1 210 ? -27.648 52.645 58.703 1.00 65.87 210 GLY B CA 1
ATOM 3266 C C . GLY B 1 210 ? -27.919 51.441 57.815 1.00 64.89 210 GLY B C 1
ATOM 3267 O O . GLY B 1 210 ? -28.580 50.497 58.252 1.00 64.02 210 GLY B O 1
ATOM 3268 N N . ILE B 1 211 ? -27.448 51.458 56.571 1.00 64.25 211 ILE B N 1
ATOM 3269 C CA . ILE B 1 211 ? -27.679 50.315 55.688 1.00 63.72 211 ILE B CA 1
ATOM 3270 C C . ILE B 1 211 ? -26.940 49.109 56.271 1.00 62.09 211 ILE B C 1
ATOM 3271 O O . ILE B 1 211 ? -25.817 49.232 56.761 1.00 62.05 211 ILE B O 1
ATOM 3273 N N . GLU B 1 212 ? -27.577 47.946 56.220 1.00 61.65 212 GLU B N 1
ATOM 3274 C CA . GLU B 1 212 ? -27.000 46.727 56.776 1.00 61.09 212 GLU B CA 1
ATOM 3275 C C . GLU B 1 212 ? -26.796 45.644 55.717 1.00 60.26 212 GLU B C 1
ATOM 3276 O O . GLU B 1 212 ? -27.698 45.350 54.941 1.00 60.77 212 GLU B O 1
ATOM 3282 N N . LYS B 1 213 ? -25.606 45.053 55.689 1.00 59.28 213 LYS B N 1
ATOM 3283 C CA . LYS B 1 213 ? -25.292 44.015 54.716 1.00 58.70 213 LYS B CA 1
ATOM 3284 C C . LYS B 1 213 ? -24.874 42.694 55.346 1.00 57.80 213 LYS B C 1
ATOM 3285 O O . LYS B 1 213 ? -23.991 42.652 56.198 1.00 56.09 213 LYS B O 1
ATOM 3291 N N . ILE B 1 214 ? -25.511 41.612 54.915 1.00 57.01 214 ILE B N 1
ATOM 3292 C CA . ILE B 1 214 ? -25.187 40.292 55.433 1.00 57.06 214 ILE B CA 1
ATOM 3293 C C . ILE B 1 214 ? -24.583 39.435 54.334 1.00 57.02 214 ILE B C 1
ATOM 3294 O O . ILE B 1 214 ? -25.131 39.342 53.236 1.00 57.77 214 ILE B O 1
ATOM 3299 N N . ILE B 1 215 ? -23.444 38.818 54.625 1.00 57.48 215 ILE B N 1
ATOM 3300 C CA . ILE B 1 215 ? -22.790 37.973 53.638 1.00 59.15 215 ILE B CA 1
ATOM 3301 C C . ILE B 1 215 ? -22.414 36.619 54.216 1.00 59.23 215 ILE B C 1
ATOM 3302 O O . ILE B 1 215 ? -22.479 36.407 55.424 1.00 59.28 215 ILE B O 1
ATOM 3307 N N . LYS B 1 216 ? -22.029 35.706 53.333 1.00 60.37 216 LYS B N 1
ATOM 3308 C CA . LYS B 1 216 ? -21.632 34.361 53.719 1.00 62.36 216 LYS B CA 1
ATOM 3309 C C . LYS B 1 216 ? -20.199 34.112 53.262 1.00 63.35 216 LYS B C 1
ATOM 3310 O O . LYS B 1 216 ? -19.913 34.114 52.065 1.00 64.02 216 LYS B O 1
ATOM 3316 N N . CYS B 1 217 ? -19.295 33.899 54.213 1.00 63.10 217 CYS B N 1
ATOM 3317 C CA . CYS B 1 217 ? -17.904 33.649 53.868 1.00 63.35 217 CYS B CA 1
ATOM 3318 C C . CYS B 1 217 ? -17.504 32.236 54.211 1.00 63.86 217 CYS B C 1
ATOM 3319 O O . CYS B 1 217 ? -18.190 31.533 54.951 1.00 65.01 217 CYS B O 1
ATOM 3322 N N . LYS B 1 218 ? -16.370 31.828 53.668 1.00 64.18 218 LYS B N 1
ATOM 3323 C CA . LYS B 1 218 ? -15.833 30.528 53.974 1.00 64.26 218 LYS B CA 1
ATOM 3324 C C . LYS B 1 218 ? -14.480 30.802 54.590 1.00 62.36 218 LYS B C 1
ATOM 3325 O O . LYS B 1 218 ? -13.601 31.383 53.960 1.00 61.02 218 LYS B O 1
ATOM 3331 N N . PHE B 1 219 ? -14.349 30.423 55.853 1.00 61.92 219 PHE B N 1
ATOM 3332 C CA . PHE B 1 219 ? -13.111 30.594 56.597 1.00 61.72 219 PHE B CA 1
ATOM 3333 C C . PHE B 1 219 ? -12.085 29.641 55.987 1.00 60.35 219 PHE B C 1
ATOM 3334 O O . PHE B 1 219 ? -12.224 28.426 56.087 1.00 60.87 219 PHE B O 1
ATOM 3342 N N . VAL B 1 220 ? -11.071 30.193 55.330 1.00 59.19 220 VAL B N 1
ATOM 3343 C CA . VAL B 1 220 ? -10.043 29.370 54.700 1.00 58.99 220 VAL B CA 1
ATOM 3344 C C . VAL B 1 220 ? -8.641 29.713 55.202 1.00 59.63 220 VAL B C 1
ATOM 3345 O O . VAL B 1 220 ? -8.482 30.459 56.167 1.00 59.19 220 VAL B O 1
ATOM 3349 N N . LYS B 1 221 ? -7.626 29.169 54.538 1.00 59.87 221 LYS B N 1
ATOM 3350 C CA . LYS B 1 221 ? -6.251 29.411 54.940 1.00 60.86 221 LYS B CA 1
ATOM 3351 C C . LYS B 1 221 ? -5.493 30.311 53.973 1.00 61.72 221 LYS B C 1
ATOM 3352 O O . LYS B 1 221 ? -4.571 31.021 54.378 1.00 62.66 221 LYS B O 1
ATOM 3354 N N . SER B 1 222 ? -5.869 30.291 52.698 1.00 60.82 222 SER B N 1
ATOM 3355 C CA . SER B 1 222 ? -5.174 31.119 51.718 1.00 61.54 222 SER B CA 1
ATOM 3356 C C . SER B 1 222 ? -6.127 31.938 50.863 1.00 61.56 222 SER B C 1
ATOM 3357 O O . SER B 1 222 ? -7.339 31.713 50.869 1.00 59.95 222 SER B O 1
ATOM 3360 N N . TYR B 1 223 ? -5.560 32.886 50.120 1.00 61.88 223 TYR B N 1
ATOM 3361 C CA . TYR B 1 223 ? -6.347 33.757 49.252 1.00 62.44 223 TYR B CA 1
ATOM 3362 C C . TYR B 1 223 ? -6.791 33.035 47.984 1.00 62.86 223 TYR B C 1
ATOM 3363 O O . TYR B 1 223 ? -7.806 33.388 47.380 1.00 62.99 223 TYR B O 1
ATOM 3372 N N . PHE B 1 224 ? -6.027 32.020 47.593 1.00 63.27 224 PHE B N 1
ATOM 3373 C CA . PHE B 1 224 ? -6.319 31.257 46.389 1.00 62.59 224 PHE B CA 1
ATOM 3374 C C . PHE B 1 224 ? -7.446 30.227 46.550 1.00 62.11 224 PHE B C 1
ATOM 3375 O O . PHE B 1 224 ? -7.804 29.553 45.588 1.00 62.96 224 PHE B O 1
ATOM 3377 N N . GLU B 1 225 ? -8.012 30.111 47.750 1.00 61.13 225 GLU B N 1
ATOM 3378 C CA . GLU B 1 225 ? -9.096 29.152 47.995 1.00 60.58 225 GLU B CA 1
ATOM 3379 C C . GLU B 1 225 ? -10.494 29.752 47.826 1.00 58.34 225 GLU B C 1
ATOM 3380 O O . GLU B 1 225 ? -10.657 30.974 47.820 1.00 58.75 225 GLU B O 1
ATOM 3386 N N . GLU B 1 226 ? -11.498 28.884 47.701 1.00 57.48 226 GLU B N 1
ATOM 3387 C CA . GLU B 1 226 ? -12.894 29.297 47.525 1.00 53.79 226 GLU B CA 1
ATOM 3388 C C . GLU B 1 226 ? -13.046 30.537 46.638 1.00 56.07 226 GLU B C 1
ATOM 3389 O O . GLU B 1 226 ? -13.856 31.415 46.925 1.00 53.05 226 GLU B O 1
ATOM 3395 N N . LYS B 1 227 ? -12.274 30.585 45.556 1.00 55.09 227 LYS B N 1
ATOM 3396 C CA . LYS B 1 227 ? -12.279 31.706 44.619 1.00 57.44 227 LYS B CA 1
ATOM 3397 C C . LYS B 1 227 ? -13.641 32.204 44.135 1.00 58.72 227 LYS B C 1
ATOM 3398 O O . LYS B 1 227 ? -13.782 33.368 43.764 1.00 60.49 227 LYS B O 1
ATOM 3404 N N . ASN B 1 228 ? -14.644 31.337 44.133 1.00 60.18 228 ASN B N 1
ATOM 3405 C CA . ASN B 1 228 ? -15.951 31.739 43.640 1.00 61.30 228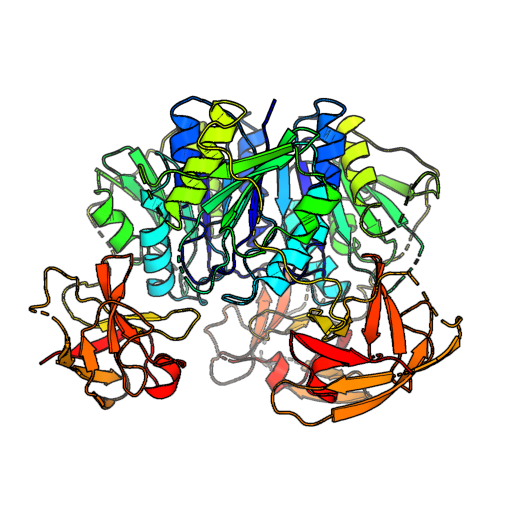 ASN B CA 1
ATOM 3406 C C . ASN B 1 228 ? -16.738 32.655 44.562 1.00 61.76 228 ASN B C 1
ATOM 3407 O O . ASN B 1 228 ? -17.507 33.496 44.088 1.00 63.81 228 ASN B O 1
ATOM 3412 N N . ASN B 1 229 ? -16.553 32.508 45.871 1.00 61.24 229 ASN B N 1
ATOM 3413 C CA . ASN B 1 229 ? -17.282 33.349 46.814 1.00 59.92 229 ASN B CA 1
ATOM 3414 C C . ASN B 1 229 ? -16.361 34.152 47.733 1.00 57.55 229 ASN B C 1
ATOM 3415 O O . ASN B 1 229 ? -15.137 34.106 47.608 1.00 56.09 229 ASN B O 1
ATOM 3420 N N . PHE B 1 230 ? -16.967 34.910 48.638 1.00 56.09 230 PHE B N 1
ATOM 3421 C CA . PHE B 1 230 ? -16.223 35.718 49.594 1.00 54.63 230 PHE B CA 1
ATOM 3422 C C . PHE B 1 230 ? -15.560 34.789 50.597 1.00 53.23 230 PHE B C 1
ATOM 3423 O O . PHE B 1 230 ? -16.143 33.793 51.017 1.00 53.42 230 PHE B O 1
ATOM 3431 N N . ILE B 1 231 ? -14.340 35.117 50.988 1.00 51.89 231 ILE B N 1
ATOM 3432 C CA . ILE B 1 231 ? -13.637 34.298 51.950 1.00 52.22 231 ILE B CA 1
ATOM 3433 C C . ILE B 1 231 ? -13.115 35.153 53.083 1.00 52.61 231 ILE B C 1
ATOM 3434 O O . ILE B 1 231 ? -12.923 36.350 52.930 1.00 53.61 231 ILE B O 1
ATOM 3439 N N . CYS B 1 232 ? -12.886 34.532 54.229 1.00 53.64 232 CYS B N 1
ATOM 3440 C CA . CYS B 1 232 ? -12.329 35.247 55.360 1.00 53.26 232 CYS B CA 1
ATOM 3441 C C . CYS B 1 232 ? -11.254 34.353 55.955 1.00 53.49 232 CYS B C 1
ATOM 3442 O O . CYS B 1 232 ? -11.446 33.146 56.071 1.00 54.81 232 CYS B O 1
ATOM 3445 N N . LEU B 1 233 ? -10.118 34.944 56.309 1.00 53.35 233 LEU B N 1
ATOM 3446 C CA . LEU B 1 233 ? -9.005 34.197 56.890 1.00 53.07 233 LEU B CA 1
ATOM 3447 C C . LEU B 1 233 ? -8.291 35.067 57.921 1.00 52.98 233 LEU B C 1
ATOM 3448 O O . LEU B 1 233 ? -8.638 36.232 58.106 1.00 53.05 233 LEU B O 1
ATOM 3453 N N . ILE B 1 234 ? -7.302 34.503 58.605 1.00 52.04 234 ILE B N 1
ATOM 3454 C CA . ILE B 1 234 ? -6.536 35.271 59.582 1.00 51.93 234 ILE B CA 1
ATOM 3455 C C . ILE B 1 234 ? -5.299 35.740 58.837 1.00 52.12 234 ILE B C 1
ATOM 3456 O O . ILE B 1 234 ? -4.572 34.915 58.287 1.00 52.58 234 ILE B O 1
ATOM 3461 N N . ASN B 1 235 ? -5.055 37.050 58.809 1.00 51.76 235 ASN B N 1
ATOM 3462 C CA . ASN B 1 235 ? -3.890 37.568 58.090 1.00 52.21 235 ASN B CA 1
ATOM 3463 C C . ASN B 1 235 ? -2.615 37.572 58.916 1.00 51.42 235 ASN B C 1
ATOM 3464 O O . ASN B 1 235 ? -2.624 37.220 60.095 1.00 52.13 235 ASN B O 1
ATOM 3469 N N . SER B 1 236 ? -1.522 37.989 58.282 1.00 51.00 236 SER B N 1
ATOM 3470 C CA . SER B 1 236 ? -0.206 38.039 58.911 1.00 50.73 236 SER B CA 1
ATOM 3471 C C . SER B 1 236 ? -0.086 38.910 60.166 1.00 49.93 236 SER B C 1
ATOM 3472 O O . SER B 1 236 ? 1.002 39.067 60.704 1.00 51.29 236 SER B O 1
ATOM 3475 N N . GLU B 1 237 ? -1.191 39.483 60.625 1.00 49.48 237 GLU B N 1
ATOM 3476 C CA . GLU B 1 237 ? -1.176 40.300 61.832 1.00 48.93 237 GLU B CA 1
ATOM 3477 C C . GLU B 1 237 ? -2.112 39.694 62.878 1.00 47.25 237 GLU B C 1
ATOM 3478 O O . GLU B 1 237 ? -2.355 40.292 63.925 1.00 45.32 237 GLU B O 1
ATOM 3484 N N . GLY B 1 238 ? -2.648 38.515 62.571 1.00 45.22 238 GLY B N 1
ATOM 3485 C CA . GLY B 1 238 ? -3.537 37.829 63.493 1.00 44.36 238 GLY B CA 1
ATOM 3486 C C . GLY B 1 238 ? -4.992 38.262 63.572 1.00 44.69 238 GLY B C 1
ATOM 3487 O O . GLY B 1 238 ? -5.670 37.955 64.562 1.00 45.27 238 GLY B O 1
ATOM 3488 N N . PHE B 1 239 ? -5.485 38.968 62.555 1.00 43.40 239 PHE B N 1
ATOM 3489 C CA . PHE B 1 239 ? -6.875 39.418 62.556 1.00 43.46 239 PHE B CA 1
ATOM 3490 C C . PHE B 1 239 ? -7.687 38.744 61.457 1.00 44.25 239 PHE B C 1
ATOM 3491 O O . PHE B 1 239 ? -7.152 38.397 60.406 1.00 44.47 239 PHE B O 1
ATOM 3499 N N . LEU B 1 240 ? -8.981 38.572 61.704 1.00 43.74 240 LEU B N 1
ATOM 3500 C CA . LEU B 1 240 ? -9.879 37.978 60.719 1.00 44.04 240 LEU B CA 1
ATOM 3501 C C . LEU B 1 240 ? -10.082 39.015 59.620 1.00 44.66 240 LEU B C 1
ATOM 3502 O O . LEU B 1 240 ? -10.470 40.152 59.891 1.00 44.53 240 LEU B O 1
ATOM 3507 N N . GLU B 1 241 ? -9.833 38.610 58.384 1.00 45.31 241 GLU B N 1
ATOM 3508 C CA . GLU B 1 241 ? -9.953 39.491 57.228 1.00 45.60 241 GLU B CA 1
ATOM 3509 C C . GLU B 1 241 ? -10.919 38.910 56.180 1.00 45.43 241 GLU B C 1
ATOM 3510 O O . GLU B 1 241 ? -10.929 37.700 55.945 1.00 45.84 241 GLU B O 1
ATOM 3516 N N . ILE B 1 242 ? -11.737 39.773 55.572 1.00 45.39 242 ILE B N 1
ATOM 3517 C CA . ILE B 1 242 ? -12.699 39.367 54.540 1.00 44.55 242 ILE B CA 1
ATOM 3518 C C . ILE B 1 242 ? -12.107 39.676 53.178 1.00 45.32 242 ILE B C 1
ATOM 3519 O O . ILE B 1 242 ? -11.683 40.802 52.937 1.00 46.58 242 ILE B O 1
ATOM 3524 N N . SER B 1 243 ? -12.094 38.695 52.279 1.00 46.13 243 SER B N 1
ATOM 3525 C CA . SER B 1 243 ? -11.515 38.905 50.954 1.00 46.95 243 SER B CA 1
ATOM 3526 C C . SER B 1 243 ? -12.291 38.259 49.796 1.00 48.11 243 SER B C 1
ATOM 3527 O O . SER B 1 243 ? -13.158 37.411 50.000 1.00 46.74 243 SER B O 1
ATOM 3530 N N . LYS B 1 244 ? -11.977 38.689 48.579 1.00 49.26 244 LYS B N 1
ATOM 3531 C CA . LYS B 1 244 ? -12.600 38.155 47.373 1.00 51.65 244 LYS B CA 1
ATOM 3532 C C . LYS B 1 244 ? -11.485 37.992 46.356 1.00 53.08 244 LYS B C 1
ATOM 3533 O O . LYS B 1 244 ? -10.811 38.964 46.006 1.00 53.32 244 LYS B O 1
ATOM 3539 N N . PHE B 1 245 ? -11.290 36.763 45.889 1.00 54.05 245 PHE B N 1
ATOM 3540 C CA . PHE B 1 245 ? -10.229 36.457 44.935 1.00 55.14 245 PHE B CA 1
ATOM 3541 C C . PHE B 1 245 ? -10.184 37.394 43.740 1.00 56.90 245 PHE B C 1
ATOM 3542 O O . PHE B 1 245 ? -11.180 37.594 43.053 1.00 57.60 245 PHE B O 1
ATOM 3558 N N . ASP B 1 247 ? -10.443 40.309 43.482 1.00 57.10 247 ASP B N 1
ATOM 3559 C CA . ASP B 1 247 ? -11.371 41.427 43.540 1.00 53.79 247 ASP B CA 1
ATOM 3560 C C . ASP B 1 247 ? -11.057 42.402 44.682 1.00 49.71 247 ASP B C 1
ATOM 3561 O O . ASP B 1 247 ? -10.012 42.313 45.312 1.00 48.14 247 ASP B O 1
ATOM 3566 N N . ASN B 1 248 ? -11.976 43.332 44.930 1.00 46.21 248 ASN B N 1
ATOM 3567 C CA . ASN B 1 248 ? -11.830 44.335 45.976 1.00 42.16 248 ASN B CA 1
ATOM 3568 C C . ASN B 1 248 ? -13.094 44.301 46.823 1.00 39.85 248 ASN B C 1
ATOM 3569 O O . ASN B 1 248 ? -14.045 45.044 46.581 1.00 40.62 248 ASN B O 1
ATOM 3574 N N . ALA B 1 249 ? -13.092 43.421 47.820 1.00 39.21 249 ALA B N 1
ATOM 3575 C CA . ALA B 1 249 ? -14.232 43.240 48.712 1.00 37.15 249 ALA B CA 1
ATOM 3576 C C . ALA B 1 249 ? -14.748 44.554 49.265 1.00 35.48 249 ALA B C 1
ATOM 3577 O O . ALA B 1 249 ? -15.948 44.752 49.415 1.00 34.75 249 ALA B O 1
ATOM 3579 N N . SER B 1 250 ? -13.832 45.453 49.578 1.00 35.45 250 SER B N 1
ATOM 3580 C CA . SER B 1 250 ? -14.210 46.751 50.105 1.00 36.06 250 SER B CA 1
ATOM 3581 C C . SER B 1 250 ? -15.189 47.448 49.157 1.00 36.22 250 SER B C 1
ATOM 3582 O O . SER B 1 250 ? -16.279 47.874 49.573 1.00 35.39 250 SER B O 1
ATOM 3585 N N . LYS B 1 251 ? -14.799 47.561 47.886 1.00 36.56 251 LYS B N 1
ATOM 3586 C CA . LYS B 1 251 ? -15.643 48.202 46.875 1.00 38.29 251 LYS B CA 1
ATOM 3587 C C . LYS B 1 251 ? -16.910 47.379 46.602 1.00 39.23 251 LYS B C 1
ATOM 3588 O O . LYS B 1 251 ? -17.980 47.941 46.366 1.00 37.01 251 LYS B O 1
ATOM 3590 N N . LEU B 1 252 ? -16.801 46.052 46.654 1.00 39.69 252 LEU B N 1
ATOM 3591 C CA . LEU B 1 252 ? -17.974 45.211 46.416 1.00 42.21 252 LEU B CA 1
ATOM 3592 C C . LEU B 1 252 ? -19.030 45.354 47.511 1.00 42.42 252 LEU B C 1
ATOM 3593 O O . LEU B 1 252 ? -20.231 45.297 47.238 1.00 41.62 252 LEU B O 1
ATOM 3598 N N . LEU B 1 253 ? -18.591 45.542 48.753 1.00 41.64 253 LEU B N 1
ATOM 3599 C CA . LEU B 1 253 ? -19.533 45.661 49.865 1.00 41.63 253 LEU B CA 1
ATOM 3600 C C . LEU B 1 253 ? -19.779 47.094 50.305 1.00 41.38 253 LEU B C 1
ATOM 3601 O O . LEU B 1 253 ? -20.649 47.364 51.142 1.00 39.46 253 LEU B O 1
ATOM 3606 N N . ASN B 1 254 ? -19.012 48.013 49.733 1.00 41.47 254 ASN B N 1
ATOM 3607 C CA . ASN B 1 254 ? -19.149 49.424 50.067 1.00 43.33 254 ASN B CA 1
ATOM 3608 C C . ASN B 1 254 ? -18.852 49.587 51.557 1.00 42.55 254 ASN B C 1
ATOM 3609 O O . ASN B 1 254 ? -19.504 50.351 52.268 1.00 41.54 254 ASN B O 1
ATOM 3614 N N . VAL B 1 255 ? -17.849 48.848 52.009 1.00 43.38 255 VAL B N 1
ATOM 3615 C CA . VAL B 1 255 ? -17.431 48.859 53.400 1.00 43.27 255 VAL B CA 1
ATOM 3616 C C . VAL B 1 255 ? -16.289 49.840 53.622 1.00 43.58 255 VAL B C 1
ATOM 3617 O O . VAL B 1 255 ? -15.278 49.807 52.913 1.00 42.69 255 VAL B O 1
ATOM 3621 N N . ASP B 1 256 ? -16.455 50.704 54.619 1.00 44.36 256 ASP B N 1
ATOM 3622 C CA . ASP B 1 256 ? -15.442 51.694 54.963 1.00 44.07 256 ASP B CA 1
ATOM 3623 C C . ASP B 1 256 ? -14.945 51.466 56.392 1.00 42.58 256 ASP B C 1
ATOM 3624 O O . ASP B 1 256 ? -15.503 50.663 57.135 1.00 42.00 256 ASP B O 1
ATOM 3629 N N . TYR B 1 257 ? -13.879 52.168 56.757 1.00 41.57 257 TYR B N 1
ATOM 3630 C CA . TYR B 1 257 ? -13.327 52.087 58.092 1.00 39.35 257 TYR B CA 1
ATOM 3631 C C . TYR B 1 257 ? -14.421 52.307 59.141 1.00 41.67 257 TYR B C 1
ATOM 3632 O O . TYR B 1 257 ? -15.319 53.126 58.949 1.00 40.23 257 TYR B O 1
ATOM 3641 N N . LEU B 1 258 ? -14.318 51.570 60.249 1.00 42.90 258 LEU B N 1
ATOM 3642 C CA . LEU B 1 258 ? -15.244 51.656 61.379 1.00 43.31 258 LEU B CA 1
ATOM 3643 C C . LEU B 1 258 ? -16.604 50.990 61.253 1.00 45.63 258 LEU B C 1
ATOM 3644 O O . LEU B 1 258 ? -17.402 51.055 62.188 1.00 45.71 258 LEU B O 1
ATOM 3649 N N . ASP B 1 259 ? -16.895 50.352 60.125 1.00 47.28 259 ASP B N 1
ATOM 3650 C CA . ASP B 1 259 ? -18.193 49.702 60.021 1.00 49.26 259 ASP B CA 1
ATOM 3651 C C . ASP B 1 259 ? -18.278 48.609 61.077 1.00 48.82 259 ASP B C 1
ATOM 3652 O O . ASP B 1 259 ? -17.304 47.905 61.335 1.00 46.95 259 ASP B O 1
ATOM 3657 N N . GLU B 1 260 ? -19.446 48.492 61.698 1.00 49.63 260 GLU B N 1
ATOM 3658 C CA . GLU B 1 260 ? -19.672 47.494 62.732 1.00 52.73 260 GLU B CA 1
ATOM 3659 C C . GLU B 1 260 ? -19.763 46.088 62.161 1.00 53.13 260 GLU B C 1
ATOM 3660 O O . GLU B 1 260 ? -20.496 45.837 61.200 1.00 53.25 260 GLU B O 1
ATOM 3666 N N . ILE B 1 261 ? -19.003 45.179 62.763 1.00 52.87 261 ILE B N 1
ATOM 3667 C CA . ILE B 1 261 ? -18.956 43.792 62.336 1.00 54.21 261 ILE B CA 1
ATOM 3668 C C . ILE B 1 261 ? -19.662 42.880 63.333 1.00 56.77 261 ILE B C 1
ATOM 3669 O O . ILE B 1 261 ? -19.532 43.047 64.550 1.00 57.02 261 ILE B O 1
ATOM 3674 N N . GLU B 1 262 ? -20.414 41.915 62.816 1.00 58.21 262 GLU B N 1
ATOM 3675 C CA . GLU B 1 262 ? -21.108 40.976 63.674 1.00 60.09 262 GLU B CA 1
ATOM 3676 C C . GLU B 1 262 ? -21.108 39.584 63.051 1.00 60.17 262 GLU B C 1
ATOM 3677 O O . GLU B 1 262 ? -21.813 39.323 62.079 1.00 62.29 262 GLU B O 1
ATOM 3683 N N . ILE B 1 263 ? -20.301 38.691 63.611 1.00 60.36 263 ILE B N 1
ATOM 3684 C CA . ILE B 1 263 ? -20.219 37.325 63.116 1.00 61.01 263 ILE B CA 1
ATOM 3685 C C . ILE B 1 263 ? -21.293 36.474 63.773 1.00 59.71 263 ILE B C 1
ATOM 3686 O O . ILE B 1 263 ? -21.811 36.832 64.831 1.00 58.27 263 ILE B O 1
ATOM 3691 N N . GLU B 1 264 ? -21.620 35.347 63.150 1.00 62.78 264 GLU B N 1
ATOM 3692 C CA . GLU B 1 264 ? -22.648 34.457 63.680 1.00 58.01 264 GLU B CA 1
ATOM 3693 C C . GLU B 1 264 ? -22.866 33.242 62.780 1.00 62.32 264 GLU B C 1
ATOM 3694 O O . GLU B 1 264 ? -21.943 32.902 62.004 1.00 61.72 264 GLU B O 1
ATOM 3700 N N . ILE C 1 11 ? 34.216 45.407 51.261 1.00 56.95 11 ILE C N 1
ATOM 3701 C CA . ILE C 1 11 ? 33.186 44.992 52.263 1.00 58.26 11 ILE C CA 1
ATOM 3702 C C . ILE C 1 11 ? 31.773 45.438 51.885 1.00 58.03 11 ILE C C 1
ATOM 3703 O O . ILE C 1 11 ? 31.565 46.535 51.366 1.00 58.11 11 ILE C O 1
ATOM 3708 N N . LEU C 1 12 ? 30.804 44.576 52.163 1.00 57.24 12 LEU C N 1
ATOM 3709 C CA . LEU C 1 12 ? 29.417 44.873 51.867 1.00 57.23 12 LEU C CA 1
ATOM 3710 C C . LEU C 1 12 ? 28.858 45.851 52.900 1.00 57.61 12 LEU C C 1
ATOM 3711 O O . LEU C 1 12 ? 28.845 45.583 54.103 1.00 57.32 12 LEU C O 1
ATOM 3716 N N . ASP C 1 13 ? 28.385 46.988 52.407 1.00 58.04 13 ASP C N 1
ATOM 3717 C CA . ASP C 1 13 ? 27.856 48.033 53.267 1.00 57.31 13 ASP C CA 1
ATOM 3718 C C . ASP C 1 13 ? 26.485 48.522 52.822 1.00 54.57 13 ASP C C 1
ATOM 3719 O O . ASP C 1 13 ? 25.815 49.241 53.566 1.00 54.99 13 ASP C O 1
ATOM 3724 N N . ILE C 1 14 ? 26.071 48.131 51.618 1.00 50.59 14 ILE C N 1
ATOM 3725 C CA . ILE C 1 14 ? 24.783 48.558 51.074 1.00 45.13 14 ILE C CA 1
ATOM 3726 C C . ILE C 1 14 ? 23.815 47.415 50.785 1.00 42.63 14 ILE C C 1
ATOM 3727 O O . ILE C 1 14 ? 24.208 46.385 50.249 1.00 41.63 14 ILE C O 1
ATOM 3732 N N . ILE C 1 15 ? 22.545 47.622 51.123 1.00 40.01 15 ILE C N 1
ATOM 3733 C CA . ILE C 1 15 ? 21.497 46.645 50.873 1.00 38.45 15 ILE C CA 1
ATOM 3734 C C . ILE C 1 15 ? 20.261 47.374 50.315 1.00 38.80 15 ILE C C 1
ATOM 3735 O O . ILE C 1 15 ? 19.772 48.332 50.906 1.00 38.18 15 ILE C O 1
ATOM 3740 N N . THR C 1 16 ? 19.762 46.929 49.164 1.00 37.81 16 THR C N 1
ATOM 3741 C CA . THR C 1 16 ? 18.601 47.578 48.555 1.00 36.48 16 THR C CA 1
ATOM 3742 C C . THR C 1 16 ? 17.354 46.732 48.637 1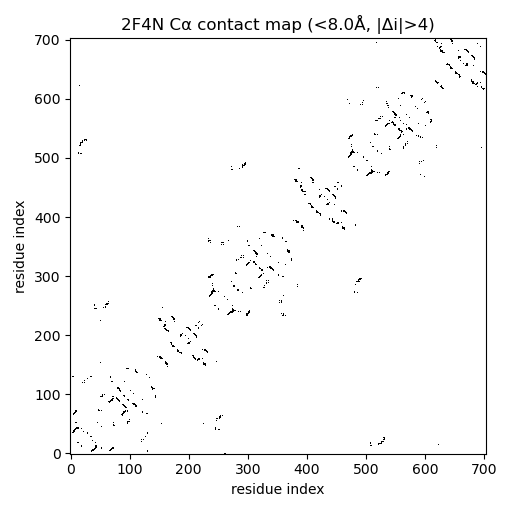.00 36.50 16 THR C C 1
ATOM 3743 O O . THR C 1 16 ? 17.436 45.503 48.669 1.00 37.45 16 THR C O 1
ATOM 3747 N N . LEU C 1 17 ? 16.201 47.398 48.667 1.00 34.88 17 LEU C N 1
ATOM 3748 C CA . LEU C 1 17 ? 14.912 46.715 48.730 1.00 33.83 17 LEU C CA 1
ATOM 3749 C C . LEU C 1 17 ? 14.004 47.082 47.555 1.00 33.08 17 LEU C C 1
ATOM 3750 O O . LEU C 1 17 ? 13.828 48.263 47.206 1.00 32.02 17 LEU C O 1
ATOM 3755 N N . THR C 1 18 ? 13.432 46.050 46.952 1.00 31.78 18 THR C N 1
ATOM 3756 C CA . THR C 1 18 ? 12.526 46.197 45.823 1.00 30.94 18 THR C CA 1
ATOM 3757 C C . THR C 1 18 ? 11.344 45.256 46.055 1.00 31.22 18 THR C C 1
ATOM 3758 O O . THR C 1 18 ? 11.515 44.041 46.059 1.00 31.33 18 THR C O 1
ATOM 3762 N N . THR C 1 19 ? 10.152 45.810 46.266 1.00 31.26 19 THR C N 1
ATOM 3763 C CA . THR C 1 19 ? 8.985 44.966 46.497 1.00 32.22 19 THR C CA 1
ATOM 3764 C C . THR C 1 19 ? 7.742 45.439 45.746 1.00 34.57 19 THR C C 1
ATOM 3765 O O . THR C 1 19 ? 7.768 46.420 44.999 1.00 35.37 19 THR C O 1
ATOM 3769 N N . ASP C 1 20 ? 6.653 44.712 45.951 1.00 34.46 20 ASP C N 1
ATOM 3770 C CA . ASP C 1 20 ? 5.384 45.047 45.346 1.00 36.59 20 ASP C CA 1
ATOM 3771 C C . ASP C 1 20 ? 4.444 45.166 46.520 1.00 36.27 20 ASP C C 1
ATOM 3772 O O . ASP C 1 20 ? 3.262 44.838 46.425 1.00 34.21 20 ASP C O 1
ATOM 3777 N N . PHE C 1 21 ? 4.998 45.625 47.638 1.00 36.91 21 PHE C N 1
ATOM 3778 C CA . PHE C 1 21 ? 4.234 45.786 48.866 1.00 38.13 21 PHE C CA 1
ATOM 3779 C C . PHE C 1 21 ? 3.511 47.115 48.912 1.00 37.07 21 PHE C C 1
ATOM 3780 O O . PHE C 1 21 ? 2.445 47.224 49.512 1.00 36.54 21 PHE C O 1
ATOM 3788 N N . GLY C 1 22 ? 4.084 48.119 48.262 1.00 37.59 22 GLY C N 1
ATOM 3789 C CA . GLY C 1 22 ? 3.487 49.436 48.299 1.00 39.26 22 GLY C CA 1
ATOM 3790 C C . GLY C 1 22 ? 3.744 49.944 49.709 1.00 40.26 22 GLY C C 1
ATOM 3791 O O . GLY C 1 22 ? 4.573 49.375 50.429 1.00 37.85 22 GLY C O 1
ATOM 3792 N N . THR C 1 23 ? 3.043 51.001 50.111 1.00 40.54 23 THR C N 1
ATOM 3793 C CA . THR C 1 23 ? 3.212 51.555 51.448 1.00 41.24 23 THR C CA 1
ATOM 3794 C C . THR C 1 23 ? 1.884 51.908 52.120 1.00 40.83 23 THR C C 1
ATOM 3795 O O . THR C 1 23 ? 1.832 52.728 53.028 1.00 42.31 23 THR C O 1
ATOM 3799 N N . ASN C 1 24 ? 0.807 51.288 51.659 1.00 41.18 24 ASN C N 1
ATOM 3800 C CA . ASN C 1 24 ? -0.508 51.496 52.255 1.00 39.89 24 ASN C CA 1
ATOM 3801 C C . ASN C 1 24 ? -0.502 50.663 53.544 1.00 39.24 24 ASN C C 1
ATOM 3802 O O . ASN C 1 24 ? -1.319 50.868 54.441 1.00 40.01 24 ASN C O 1
ATOM 3807 N N . GLU C 1 25 ? 0.425 49.709 53.603 1.00 37.93 25 GLU C N 1
ATOM 3808 C CA . GLU C 1 25 ? 0.594 48.832 54.748 1.00 38.52 25 GLU C CA 1
ATOM 3809 C C . GLU C 1 25 ? 1.989 49.017 55.364 1.00 38.95 25 GLU C C 1
ATOM 3810 O O . GLU C 1 25 ? 2.840 49.713 54.805 1.00 38.25 25 GLU C O 1
ATOM 3816 N N . GLY C 1 26 ? 2.223 48.394 56.515 1.00 37.89 26 GLY C N 1
ATOM 3817 C CA . GLY C 1 26 ? 3.506 48.554 57.176 1.00 39.03 26 GLY C CA 1
ATOM 3818 C C . GLY C 1 26 ? 4.527 47.473 56.923 1.00 39.39 26 GLY C C 1
ATOM 3819 O O . GLY C 1 26 ? 5.501 47.356 57.661 1.00 39.12 26 GLY C O 1
ATOM 3820 N N . TYR C 1 27 ? 4.323 46.693 55.869 1.00 39.04 27 TYR C N 1
ATOM 3821 C CA . TYR C 1 27 ? 5.233 45.600 55.543 1.00 39.25 27 TYR C CA 1
ATOM 3822 C C . TYR C 1 27 ? 6.650 46.044 55.215 1.00 38.62 27 TYR C C 1
ATOM 3823 O O . TYR C 1 27 ? 7.622 45.399 55.619 1.00 38.18 27 TYR C O 1
ATOM 3832 N N . VAL C 1 28 ? 6.781 47.132 54.468 1.00 37.66 28 VAL C N 1
ATOM 3833 C CA . VAL C 1 28 ? 8.111 47.605 54.106 1.00 36.34 28 VAL C CA 1
ATOM 3834 C C . VAL C 1 28 ? 8.845 48.063 55.365 1.00 35.21 28 VAL C C 1
ATOM 3835 O O . VAL C 1 28 ? 10.046 47.827 55.503 1.00 33.98 28 VAL C O 1
ATOM 3839 N N . GLY C 1 29 ? 8.110 48.696 56.281 1.00 36.13 29 GLY C N 1
ATOM 3840 C CA . GLY C 1 29 ? 8.689 49.162 57.533 1.00 38.29 29 GLY C CA 1
ATOM 3841 C C . GLY C 1 29 ? 9.176 48.004 58.399 1.00 39.96 29 GLY C C 1
ATOM 3842 O O . GLY C 1 29 ? 10.292 48.048 58.947 1.00 38.94 29 GLY C O 1
ATOM 3843 N N . ALA C 1 30 ? 8.350 46.963 58.518 1.00 37.97 30 ALA C N 1
ATOM 3844 C CA . ALA C 1 30 ? 8.713 45.790 59.308 1.00 40.75 30 ALA C CA 1
ATOM 3845 C C . ALA C 1 30 ? 9.979 45.169 58.752 1.00 41.01 30 ALA C C 1
ATOM 3846 O O . ALA C 1 30 ? 10.837 44.693 59.491 1.00 40.40 30 ALA C O 1
ATOM 3856 N N . LYS C 1 32 ? 12.352 46.776 57.111 1.00 44.03 32 LYS C N 1
ATOM 3857 C CA . LYS C 1 32 ? 13.486 47.643 57.391 1.00 44.03 32 LYS C CA 1
ATOM 3858 C C . LYS C 1 32 ? 13.921 47.447 58.844 1.00 43.12 32 LYS C C 1
ATOM 3859 O O . LYS C 1 32 ? 15.110 47.316 59.134 1.00 39.13 32 LYS C O 1
ATOM 3865 N N . GLY C 1 33 ? 12.946 47.418 59.750 1.00 42.91 33 GLY C N 1
ATOM 3866 C CA . GLY C 1 33 ? 13.251 47.216 61.151 1.00 44.20 33 GLY C CA 1
ATOM 3867 C C . GLY C 1 33 ? 13.906 45.870 61.395 1.00 44.45 33 GLY C C 1
ATOM 3868 O O . GLY C 1 33 ? 14.900 45.766 62.109 1.00 45.27 33 GLY C O 1
ATOM 3869 N N . ARG C 1 34 ? 13.341 44.831 60.801 1.00 43.09 34 ARG C N 1
ATOM 3870 C CA . ARG C 1 34 ? 13.875 43.487 60.938 1.00 43.45 34 ARG C CA 1
ATOM 3871 C C . ARG C 1 34 ? 15.370 43.456 60.638 1.00 42.68 34 ARG C C 1
ATOM 3872 O O . ARG C 1 34 ? 16.180 42.944 61.420 1.00 43.65 34 ARG C O 1
ATOM 3880 N N . ILE C 1 35 ? 15.721 43.991 59.478 1.00 40.95 35 ILE C N 1
ATOM 3881 C CA . ILE C 1 35 ? 17.104 44.041 59.024 1.00 39.70 35 ILE C CA 1
ATOM 3882 C C . ILE C 1 35 ? 17.966 44.866 59.973 1.00 41.43 35 ILE C C 1
ATOM 3883 O O . ILE C 1 35 ? 19.092 44.490 60.303 1.00 41.65 35 ILE C O 1
ATOM 3888 N N . LEU C 1 36 ? 17.427 46.008 60.385 1.00 41.76 36 LEU C N 1
ATOM 3889 C CA . LEU C 1 36 ? 18.117 46.921 61.277 1.00 42.32 36 LEU C CA 1
ATOM 3890 C C . LEU C 1 36 ? 18.373 46.254 62.615 1.00 44.30 36 LEU C C 1
ATOM 3891 O O . LEU C 1 36 ? 19.452 46.386 63.195 1.00 43.09 36 LEU C O 1
ATOM 3896 N N . ASN C 1 37 ? 17.372 45.531 63.091 1.00 45.47 37 ASN C N 1
ATOM 3897 C CA . ASN C 1 37 ? 17.460 44.844 64.356 1.00 47.75 37 ASN C CA 1
ATOM 3898 C C . ASN C 1 37 ? 18.636 43.872 64.355 1.00 48.72 37 ASN C C 1
ATOM 3899 O O . ASN C 1 37 ? 19.487 43.912 65.246 1.00 51.07 37 ASN C O 1
ATOM 3904 N N . ILE C 1 38 ? 18.683 43.003 63.353 1.00 47.47 38 ILE C N 1
ATOM 3905 C CA . ILE C 1 38 ? 19.760 42.031 63.232 1.00 46.54 38 ILE C CA 1
ATOM 3906 C C . ILE C 1 38 ? 21.072 42.773 63.097 1.00 47.04 38 ILE C C 1
ATOM 3907 O O . ILE C 1 38 ? 22.093 42.351 63.633 1.00 46.27 38 ILE C O 1
ATOM 3912 N N . LEU C 1 39 ? 21.039 43.883 62.371 1.00 47.91 39 LEU C N 1
ATOM 3913 C CA . LEU C 1 39 ? 22.236 44.677 62.139 1.00 49.91 39 LEU C CA 1
ATOM 3914 C C . LEU C 1 39 ? 22.786 45.327 63.406 1.00 51.58 39 LEU C C 1
ATOM 3915 O O . LEU C 1 39 ? 24.002 45.416 63.591 1.00 49.63 39 LEU C O 1
ATOM 3920 N N . LYS C 1 40 ? 21.892 45.777 64.278 1.00 52.58 40 LYS C N 1
ATOM 3921 C CA . LYS C 1 40 ? 22.320 46.415 65.515 1.00 56.72 40 LYS C CA 1
ATOM 3922 C C . LYS C 1 40 ? 22.646 45.379 66.585 1.00 57.34 40 LYS C C 1
ATOM 3923 O O . LYS C 1 40 ? 22.909 45.731 67.731 1.00 59.02 40 LYS C O 1
ATOM 3929 N N . LYS C 1 41 ? 22.622 44.105 66.213 1.00 58.25 41 LYS C N 1
ATOM 3930 C CA . LYS C 1 41 ? 22.923 43.035 67.155 1.00 58.87 41 LYS C CA 1
ATOM 3931 C C . LYS C 1 41 ? 24.268 42.421 66.804 1.00 58.63 41 LYS C C 1
ATOM 3932 O O . LYS C 1 41 ? 24.635 41.368 67.312 1.00 60.46 41 LYS C O 1
ATOM 3938 N N . TYR C 1 42 ? 24.995 43.092 65.922 1.00 57.98 42 TYR C N 1
ATOM 3939 C CA . TYR C 1 42 ? 26.313 42.651 65.472 1.00 58.15 42 TYR C CA 1
ATOM 3940 C C . TYR C 1 42 ? 27.023 43.945 65.099 1.00 58.82 42 TYR C C 1
ATOM 3941 O O . TYR C 1 42 ? 28.051 43.944 64.413 1.00 57.98 42 TYR C O 1
ATOM 3950 N N . ASN C 1 43 ? 26.448 45.046 65.584 1.00 60.03 43 ASN C N 1
ATOM 3951 C CA . ASN C 1 43 ? 26.931 46.395 65.316 1.00 62.50 43 ASN C CA 1
ATOM 3952 C C . ASN C 1 43 ? 27.562 46.504 63.939 1.00 61.88 43 ASN C C 1
ATOM 3953 O O . ASN C 1 43 ? 28.689 46.973 63.783 1.00 62.08 43 ASN C O 1
ATOM 3958 N N . LYS C 1 44 ? 26.809 46.043 62.945 1.00 60.32 44 LYS C N 1
ATOM 3959 C CA . LYS C 1 44 ? 27.219 46.098 61.553 1.00 58.15 44 LYS C CA 1
ATOM 3960 C C . LYS C 1 44 ? 26.538 47.323 60.971 1.00 58.29 44 LYS C C 1
ATOM 3961 O O . LYS C 1 44 ? 25.313 47.413 60.967 1.00 58.25 44 LYS C O 1
ATOM 3967 N N . ASP C 1 45 ? 27.326 48.273 60.494 1.00 58.23 45 ASP C N 1
ATOM 3968 C CA . ASP C 1 45 ? 26.767 49.488 59.922 1.00 59.24 45 ASP C CA 1
ATOM 3969 C C . ASP C 1 45 ? 26.549 49.355 58.414 1.00 58.38 45 ASP C C 1
ATOM 3970 O O . ASP C 1 45 ? 27.459 48.983 57.670 1.00 58.33 45 ASP C O 1
ATOM 3975 N N . ALA C 1 46 ? 25.340 49.668 57.963 1.00 56.03 46 ALA C N 1
ATOM 3976 C CA . ALA C 1 46 ? 25.024 49.570 56.545 1.00 54.27 46 ALA C CA 1
ATOM 3977 C C . ALA C 1 46 ? 23.896 50.494 56.118 1.00 51.92 46 ALA C C 1
ATOM 3978 O O . ALA C 1 46 ? 23.072 50.925 56.932 1.00 50.39 46 ALA C O 1
ATOM 3980 N N . LYS C 1 47 ? 23.868 50.790 54.825 1.00 48.91 47 LYS C N 1
ATOM 3981 C CA . LYS C 1 47 ? 22.841 51.649 54.261 1.00 47.17 47 LYS C CA 1
ATOM 3982 C C . LYS C 1 47 ? 21.723 50.822 53.631 1.00 45.15 47 LYS C C 1
ATOM 3983 O O . LYS C 1 47 ? 21.970 49.910 52.847 1.00 43.41 47 LYS C O 1
ATOM 3989 N N . ILE C 1 48 ? 20.492 51.142 54.010 1.00 44.84 48 ILE C N 1
ATOM 3990 C CA . ILE C 1 48 ? 19.313 50.461 53.496 1.00 44.49 48 ILE C CA 1
ATOM 3991 C C . ILE C 1 48 ? 18.692 51.383 52.453 1.00 44.03 48 ILE C C 1
ATOM 3992 O O . ILE C 1 48 ? 18.021 52.362 52.790 1.00 42.75 48 ILE C O 1
ATOM 3997 N N . ILE C 1 49 ? 18.937 51.070 51.186 1.00 43.46 49 ILE C N 1
ATOM 3998 C CA . ILE C 1 49 ? 18.427 51.878 50.101 1.00 43.39 49 ILE C CA 1
ATOM 3999 C C . ILE C 1 49 ? 17.134 51.308 49.561 1.00 43.95 49 ILE C C 1
ATOM 4000 O O . ILE C 1 49 ? 16.958 50.097 49.488 1.00 45.54 49 ILE C O 1
ATOM 4005 N N . ASP C 1 50 ? 16.227 52.199 49.195 1.00 43.22 50 ASP C N 1
ATOM 4006 C CA . ASP C 1 50 ? 14.951 51.813 48.631 1.00 42.55 50 ASP C CA 1
ATOM 4007 C C . ASP C 1 50 ? 15.028 52.014 47.122 1.00 42.25 50 ASP C C 1
ATOM 4008 O O . ASP C 1 50 ? 15.360 53.106 46.657 1.00 43.98 50 ASP C O 1
ATOM 4013 N N . ILE C 1 51 ? 14.753 50.963 46.354 1.00 40.50 51 ILE C N 1
ATOM 4014 C CA . ILE C 1 51 ? 14.764 51.083 44.895 1.00 37.65 51 ILE C CA 1
ATOM 4015 C C . ILE C 1 51 ? 13.338 51.393 44.444 1.00 34.97 51 ILE C C 1
ATOM 4016 O O . ILE C 1 51 ? 13.107 52.321 43.680 1.00 34.23 51 ILE C O 1
ATOM 4021 N N . SER C 1 52 ? 12.385 50.626 44.954 1.00 32.19 52 SER C N 1
ATOM 4022 C CA . SER C 1 52 ? 10.979 50.820 44.628 1.00 31.67 52 SER C CA 1
ATOM 4023 C C . SER C 1 52 ? 10.090 49.794 45.332 1.00 30.46 52 SER C C 1
ATOM 4024 O O . SER C 1 52 ? 10.466 48.639 45.491 1.00 32.67 52 SER C O 1
ATOM 4027 N N . HIS C 1 53 ? 8.905 50.214 45.742 1.00 29.96 53 HIS C N 1
ATOM 4028 C CA . HIS C 1 53 ? 7.975 49.310 46.392 1.00 31.82 53 HIS C CA 1
ATOM 4029 C C . HIS C 1 53 ? 6.654 49.404 45.663 1.00 34.19 53 HIS C C 1
ATOM 4030 O O . HIS C 1 53 ? 5.606 48.998 46.178 1.00 33.25 53 HIS C O 1
ATOM 4037 N N . GLU C 1 54 ? 6.713 49.945 44.450 1.00 36.01 54 GLU C N 1
ATOM 4038 C CA . GLU C 1 54 ? 5.516 50.112 43.648 1.00 38.09 54 GLU C CA 1
ATOM 4039 C C . GLU C 1 54 ? 5.481 49.164 42.464 1.00 37.06 54 GLU C C 1
ATOM 4040 O O . GLU C 1 54 ? 4.814 49.422 41.469 1.00 37.09 54 GLU C O 1
ATOM 4046 N N . ILE C 1 55 ? 6.205 48.061 42.571 1.00 36.75 55 ILE C N 1
ATOM 4047 C CA . ILE C 1 55 ? 6.195 47.080 41.507 1.00 36.12 55 ILE C CA 1
ATOM 4048 C C . ILE C 1 55 ? 4.763 46.560 41.527 1.00 36.96 55 ILE C C 1
ATOM 4049 O O . ILE C 1 55 ? 4.176 46.407 42.601 1.00 36.22 55 ILE C O 1
ATOM 4054 N N . LYS C 1 56 ? 4.192 46.311 40.352 1.00 35.37 56 LYS C N 1
ATOM 4055 C CA . LYS C 1 56 ? 2.822 45.815 40.286 1.00 36.43 56 LYS C CA 1
ATOM 4056 C C . LYS C 1 56 ? 2.766 44.437 40.926 1.00 35.06 56 LYS C C 1
ATOM 4057 O O . LYS C 1 56 ? 3.577 43.561 40.622 1.00 34.41 56 LYS C O 1
ATOM 4063 N N . PRO C 1 57 ? 1.814 44.240 41.846 1.00 35.66 57 PRO C N 1
ATOM 4064 C CA . PRO C 1 57 ? 1.590 42.989 42.582 1.00 35.38 57 PRO C CA 1
ATOM 4065 C C . PRO C 1 57 ? 1.777 41.710 41.775 1.00 35.26 57 PRO C C 1
ATOM 4066 O O . PRO C 1 57 ? 1.014 41.445 40.850 1.00 35.12 57 PRO C O 1
ATOM 4070 N N . PHE C 1 58 ? 2.791 40.925 42.126 1.00 34.47 58 PHE C N 1
ATOM 4071 C CA . PHE C 1 58 ? 3.041 39.645 41.467 1.00 35.43 58 PHE C CA 1
ATOM 4072 C C . PHE C 1 58 ? 3.626 39.727 40.067 1.00 33.91 58 PHE C C 1
ATOM 4073 O O . PHE C 1 58 ? 3.854 38.704 39.435 1.00 34.43 58 PHE C O 1
ATOM 4081 N N . ASN C 1 59 ? 3.858 40.932 39.571 1.00 32.59 59 ASN C N 1
ATOM 4082 C CA . ASN C 1 59 ? 4.411 41.080 38.240 1.00 29.74 59 ASN C CA 1
ATOM 4083 C C . ASN C 1 59 ? 5.941 41.052 38.304 1.00 31.97 59 ASN C C 1
ATOM 4084 O O . ASN C 1 59 ? 6.590 42.058 38.594 1.00 31.57 59 ASN C O 1
ATOM 4089 N N . ILE C 1 60 ? 6.514 39.882 38.039 1.00 32.16 60 ILE C N 1
ATOM 4090 C CA . ILE C 1 60 ? 7.971 39.714 38.075 1.00 32.94 60 ILE C CA 1
ATOM 4091 C C . ILE C 1 60 ? 8.686 40.360 36.876 1.00 31.15 60 ILE C C 1
ATOM 4092 O O . ILE C 1 60 ? 9.896 40.666 36.929 1.00 26.57 60 ILE C O 1
ATOM 4097 N N . TYR C 1 61 ? 7.942 40.546 35.792 1.00 26.93 61 TYR C N 1
ATOM 4098 C CA . TYR C 1 61 ? 8.513 41.153 34.593 1.00 25.15 61 TYR C CA 1
ATOM 4099 C C . TYR C 1 61 ? 8.796 42.606 34.924 1.00 22.09 61 TYR C C 1
ATOM 4100 O O . TYR C 1 61 ? 9.881 43.118 34.660 1.00 19.07 61 TYR C O 1
ATOM 4109 N N . HIS C 1 62 ? 7.815 43.244 35.540 1.00 20.08 62 HIS C N 1
ATOM 4110 C CA . HIS C 1 62 ? 7.951 44.623 35.984 1.00 21.20 62 HIS C CA 1
ATOM 4111 C C . HIS C 1 62 ? 9.187 44.719 36.913 1.00 24.65 62 HIS C C 1
ATOM 4112 O O . HIS C 1 62 ? 10.095 45.542 36.703 1.00 24.64 62 HIS C O 1
ATOM 4119 N N . GLY C 1 63 ? 9.225 43.855 37.927 1.00 25.40 63 GLY C N 1
ATOM 4120 C CA . GLY C 1 63 ? 10.343 43.843 38.853 1.00 25.04 63 GLY C CA 1
ATOM 4121 C C . GLY C 1 63 ? 11.669 43.598 38.162 1.00 25.52 63 GLY C C 1
ATOM 4122 O O . GLY C 1 63 ? 12.637 44.330 38.376 1.00 28.15 63 GLY C O 1
ATOM 4123 N N . ALA C 1 64 ? 11.730 42.562 37.336 1.00 26.68 64 ALA C N 1
ATOM 4124 C CA . ALA C 1 64 ? 12.967 42.251 36.634 1.00 27.27 64 ALA C CA 1
ATOM 4125 C C . ALA C 1 64 ? 13.508 43.474 35.891 1.00 28.08 64 ALA C C 1
ATOM 4126 O O . ALA C 1 64 ? 14.724 43.711 35.881 1.00 28.40 64 ALA C O 1
ATOM 4128 N N . TYR C 1 65 ? 12.609 44.249 35.281 1.00 27.48 65 TYR C N 1
ATOM 4129 C CA . TYR C 1 65 ? 13.006 45.450 34.534 1.00 26.40 65 TYR C CA 1
ATOM 4130 C C . TYR C 1 65 ? 13.550 46.542 35.439 1.00 24.64 65 TYR C C 1
ATOM 4131 O O . TYR C 1 65 ? 14.540 47.173 35.122 1.00 21.83 65 TYR C O 1
ATOM 4140 N N . VAL C 1 66 ? 12.890 46.776 36.562 1.00 25.38 66 VAL C N 1
ATOM 4141 C CA . VAL C 1 66 ? 13.358 47.792 37.498 1.00 26.81 66 VAL C CA 1
ATOM 4142 C C . VAL C 1 66 ? 14.738 47.405 38.051 1.00 27.84 66 VAL C C 1
ATOM 4143 O O . VAL C 1 66 ? 15.618 48.252 38.196 1.00 25.83 66 VAL C O 1
ATOM 4147 N N . LEU C 1 67 ? 14.922 46.123 38.355 1.00 28.91 67 LEU C N 1
ATOM 4148 C CA . LEU C 1 67 ? 16.191 45.668 38.903 1.00 30.45 67 LEU C CA 1
ATOM 4149 C C . LEU C 1 67 ? 17.322 45.866 37.912 1.00 32.35 67 LEU C C 1
ATOM 4150 O O . LEU C 1 67 ? 18.442 46.222 38.302 1.00 32.82 67 LEU C O 1
ATOM 4155 N N . LEU C 1 68 ? 17.024 45.643 36.631 1.00 33.12 68 LEU C N 1
ATOM 4156 C CA . LEU C 1 68 ? 18.009 45.791 35.556 1.00 33.04 68 LEU C CA 1
ATOM 4157 C C . LEU C 1 68 ? 18.390 47.244 35.390 1.00 32.53 68 LEU C C 1
ATOM 4158 O O . LEU C 1 68 ? 19.516 47.565 35.028 1.00 33.46 68 LEU C O 1
ATOM 4163 N N . THR C 1 69 ? 17.438 48.121 35.654 1.00 32.58 69 THR C N 1
ATOM 4164 C CA . THR C 1 69 ? 17.663 49.553 35.519 1.00 33.63 69 THR C CA 1
ATOM 4165 C C . THR C 1 69 ? 18.483 50.181 36.655 1.00 31.53 69 THR C C 1
ATOM 4166 O O . THR C 1 69 ? 19.382 50.976 36.408 1.00 31.15 69 THR C O 1
ATOM 4170 N N . ALA C 1 70 ? 18.173 49.820 37.895 1.00 32.68 70 ALA C N 1
ATOM 4171 C CA . ALA C 1 70 ? 18.863 50.400 39.045 1.00 33.34 70 ALA C CA 1
ATOM 4172 C C . ALA C 1 70 ? 20.179 49.786 39.513 1.00 34.38 70 ALA C C 1
ATOM 4173 O O . ALA C 1 70 ? 21.178 50.488 39.623 1.00 35.55 70 ALA C O 1
ATOM 4175 N N . ILE C 1 71 ? 20.175 48.476 39.770 1.00 34.92 71 ILE C N 1
ATOM 4176 C CA . ILE C 1 71 ? 21.328 47.764 40.326 1.00 35.39 71 ILE C CA 1
ATOM 4177 C C . ILE C 1 71 ? 22.717 47.895 39.711 1.00 35.08 71 ILE C C 1
ATOM 4178 O O . ILE C 1 71 ? 23.660 48.218 40.415 1.00 35.27 71 ILE C O 1
ATOM 4183 N N . PRO C 1 72 ? 22.877 47.639 38.410 1.00 35.70 72 PRO C N 1
ATOM 4184 C CA . PRO C 1 72 ? 24.230 47.775 37.858 1.00 35.71 72 PRO C CA 1
ATOM 4185 C C . PRO C 1 72 ? 24.945 49.107 38.149 1.00 36.91 72 PRO C C 1
ATOM 4186 O O . PRO C 1 72 ? 26.161 49.212 37.971 1.00 39.38 72 PRO C O 1
ATOM 4190 N N . TYR C 1 73 ? 24.213 50.123 38.596 1.00 37.68 73 TYR C N 1
ATOM 4191 C CA . TYR C 1 73 ? 24.845 51.403 38.893 1.00 38.77 73 TYR C CA 1
ATOM 4192 C C . TYR C 1 73 ? 25.379 51.502 40.315 1.00 37.38 73 TYR C C 1
ATOM 4193 O O . TYR C 1 73 ? 26.175 52.393 40.623 1.00 38.01 73 TYR C O 1
ATOM 4202 N N . PHE C 1 74 ? 24.946 50.581 41.173 1.00 35.33 74 PHE C N 1
ATOM 4203 C CA . PHE C 1 74 ? 25.412 50.533 42.552 1.00 33.92 74 PHE C CA 1
ATOM 4204 C C . PHE C 1 74 ? 26.777 49.868 42.587 1.00 34.82 74 PHE C C 1
ATOM 4205 O O . PHE C 1 74 ? 27.183 49.176 41.649 1.00 31.01 74 PHE C O 1
ATOM 4213 N N . PRO C 1 75 ? 27.519 50.089 43.678 1.00 36.61 75 PRO C N 1
ATOM 4214 C CA . PRO C 1 75 ? 28.830 49.447 43.769 1.00 37.97 75 PRO C CA 1
ATOM 4215 C C . PRO C 1 75 ? 28.476 48.076 44.369 1.00 37.97 75 PRO C C 1
ATOM 4216 O O . PRO C 1 75 ? 27.339 47.873 44.812 1.00 36.83 75 PRO C O 1
ATOM 4220 N N . PRO C 1 76 ? 29.416 47.121 44.369 1.00 37.54 76 PRO C N 1
ATOM 4221 C CA . PRO C 1 76 ? 29.136 45.793 44.936 1.00 36.76 76 PRO C CA 1
ATOM 4222 C C . PRO C 1 76 ? 28.332 45.895 46.232 1.00 37.82 76 PRO C C 1
ATOM 4223 O O . PRO C 1 76 ? 28.712 46.616 47.163 1.00 40.11 76 PRO C O 1
ATOM 4227 N N . SER C 1 77 ? 27.209 45.189 46.284 1.00 37.07 77 SER C N 1
ATOM 4228 C CA . SER C 1 77 ? 26.352 45.227 47.455 1.00 35.78 77 SER C CA 1
ATOM 4229 C C . SER C 1 77 ? 25.279 44.143 47.425 1.00 36.14 77 SER C C 1
ATOM 4230 O O . SER C 1 77 ? 25.298 43.261 46.567 1.00 38.16 77 SER C O 1
ATOM 4233 N N . VAL C 1 78 ? 24.349 44.215 48.370 1.00 33.76 78 VAL C N 1
ATOM 4234 C CA . VAL C 1 78 ? 23.280 43.232 48.488 1.00 32.51 78 VAL C CA 1
ATOM 4235 C C . VAL C 1 78 ? 21.945 43.780 48.002 1.00 33.04 78 VAL C C 1
ATOM 4236 O O . VAL C 1 78 ? 21.631 44.970 48.190 1.00 30.88 78 VAL C O 1
ATOM 4240 N N . HIS C 1 79 ? 21.140 42.910 47.395 1.00 32.33 79 HIS C N 1
ATOM 4241 C CA . HIS C 1 79 ? 19.847 43.343 46.871 1.00 30.99 79 HIS C CA 1
ATOM 4242 C C . HIS C 1 79 ? 18.744 42.344 47.128 1.00 31.46 79 HIS C C 1
ATOM 4243 O O . HIS C 1 79 ? 18.767 41.221 46.628 1.00 32.32 79 HIS C O 1
ATOM 4250 N N . VAL C 1 80 ? 17.770 42.765 47.914 1.00 31.32 80 VAL C N 1
ATOM 4251 C CA . VAL C 1 80 ? 16.645 41.916 48.231 1.00 31.98 80 VAL C CA 1
ATOM 4252 C C . VAL C 1 80 ? 15.470 42.376 47.375 1.00 34.76 80 VAL C C 1
ATOM 4253 O O . VAL C 1 80 ? 15.044 43.543 47.451 1.00 34.85 80 VAL C O 1
ATOM 4257 N N . ALA C 1 81 ? 14.963 41.464 46.548 1.00 34.93 81 ALA C N 1
ATOM 4258 C CA . ALA C 1 81 ? 13.825 41.760 45.688 1.00 35.39 81 ALA C CA 1
ATOM 4259 C C . ALA C 1 81 ? 12.775 40.724 46.036 1.00 36.18 81 ALA C C 1
ATOM 4260 O O . ALA C 1 81 ? 13.036 39.527 45.971 1.00 37.42 81 ALA C O 1
ATOM 4262 N N . VAL C 1 82 ? 11.590 41.197 46.407 1.00 36.48 82 VAL C N 1
ATOM 4263 C CA . VAL C 1 82 ? 10.501 40.330 46.828 1.00 38.28 82 VAL C CA 1
ATOM 4264 C C . VAL C 1 82 ? 9.213 40.441 46.019 1.00 37.98 82 VAL C C 1
ATOM 4265 O O . VAL C 1 82 ? 8.320 41.223 46.356 1.00 37.48 82 VAL C O 1
ATOM 4269 N N . ILE C 1 83 ? 9.123 39.663 44.950 1.00 38.11 83 ILE C N 1
ATOM 4270 C CA . ILE C 1 83 ? 7.925 39.641 44.114 1.00 40.27 83 ILE C CA 1
ATOM 4271 C C . ILE C 1 83 ? 7.738 38.200 43.658 1.00 43.01 83 ILE C C 1
ATOM 4272 O O . ILE C 1 83 ? 8.619 37.618 43.020 1.00 41.25 83 ILE C O 1
ATOM 4277 N N . ASP C 1 84 ? 6.603 37.608 44.001 1.00 47.01 84 ASP C N 1
ATOM 4278 C CA . ASP C 1 84 ? 6.356 36.234 43.595 1.00 51.46 84 ASP C CA 1
ATOM 4279 C C . ASP C 1 84 ? 4.902 35.833 43.778 1.00 52.59 84 ASP C C 1
ATOM 4280 O O . ASP C 1 84 ? 4.407 35.744 44.903 1.00 54.77 84 ASP C O 1
ATOM 4285 N N . PRO C 1 85 ? 4.199 35.574 42.665 1.00 54.35 85 PRO C N 1
ATOM 4286 C CA . PRO C 1 85 ? 2.784 35.175 42.692 1.00 56.17 85 PRO C CA 1
ATOM 4287 C C . PRO C 1 85 ? 2.485 33.889 43.471 1.00 57.60 85 PRO C C 1
ATOM 4288 O O . PRO C 1 85 ? 1.321 33.511 43.619 1.00 54.15 85 PRO C O 1
ATOM 4292 N N . THR C 1 86 ? 3.529 33.220 43.958 1.00 59.26 86 THR C N 1
ATOM 4293 C CA . THR C 1 86 ? 3.360 31.981 44.725 1.00 52.50 86 THR C CA 1
ATOM 4294 C C . THR C 1 86 ? 3.489 32.244 46.226 1.00 61.91 86 THR C C 1
ATOM 4295 O O . THR C 1 86 ? 4.603 32.325 46.760 1.00 57.55 86 THR C O 1
ATOM 4299 N N . ARG C 1 91 ? 7.796 27.217 47.366 1.00 64.39 91 ARG C N 1
ATOM 4300 C CA . ARG C 1 91 ? 8.509 28.404 46.907 1.00 63.80 91 ARG C CA 1
ATOM 4301 C C . ARG C 1 91 ? 10.027 28.242 47.043 1.00 63.96 91 ARG C C 1
ATOM 4302 O O . ARG C 1 91 ? 10.551 28.113 48.156 1.00 64.79 91 ARG C O 1
ATOM 4304 N N . LYS C 1 92 ? 10.727 28.244 45.908 1.00 61.70 92 LYS C N 1
ATOM 4305 C CA . LYS C 1 92 ? 12.185 28.115 45.897 1.00 60.51 92 LYS C CA 1
ATOM 4306 C C . LYS C 1 92 ? 12.830 29.493 46.125 1.00 58.60 92 LYS C C 1
ATOM 4307 O O . LYS C 1 92 ? 12.423 30.486 45.520 1.00 59.38 92 LYS C O 1
ATOM 4309 N N . SER C 1 93 ? 13.831 29.550 46.998 1.00 55.44 93 SER C N 1
ATOM 4310 C CA . SER C 1 93 ? 14.498 30.812 47.308 1.00 53.00 93 SER C CA 1
ATOM 4311 C C . SER C 1 93 ? 16.011 30.712 47.120 1.00 50.28 93 SER C C 1
ATOM 4312 O O . SER C 1 93 ? 16.625 29.708 47.470 1.00 50.20 93 SER C O 1
ATOM 4315 N N . ILE C 1 94 ? 16.617 31.762 46.582 1.00 46.57 94 ILE C N 1
ATOM 4316 C CA . ILE C 1 94 ? 18.044 31.724 46.323 1.00 44.34 94 ILE C CA 1
ATOM 4317 C C . ILE C 1 94 ? 18.843 32.971 46.671 1.00 42.71 94 ILE C C 1
ATOM 4318 O O . ILE C 1 94 ? 18.310 34.007 47.065 1.00 41.38 94 ILE C O 1
ATOM 4323 N N . VAL C 1 95 ? 20.150 32.826 46.517 1.00 40.75 95 VAL C N 1
ATOM 4324 C CA . VAL C 1 95 ? 21.116 33.878 46.751 1.00 39.35 95 VAL C CA 1
ATOM 4325 C C . VAL C 1 95 ? 22.022 33.757 45.547 1.00 40.03 95 VAL C C 1
ATOM 4326 O O . VAL C 1 95 ? 22.701 32.754 45.397 1.00 42.18 95 VAL C O 1
ATOM 4330 N N . ILE C 1 96 ? 22.012 34.754 44.671 1.00 39.60 96 ILE C N 1
ATOM 4331 C CA . ILE C 1 96 ? 22.867 34.716 43.497 1.00 39.25 96 ILE C CA 1
ATOM 4332 C C . ILE C 1 96 ? 24.090 35.541 43.825 1.00 42.08 96 ILE C C 1
ATOM 4333 O O . ILE C 1 96 ? 23.964 36.703 44.225 1.00 42.64 96 ILE C O 1
ATOM 4338 N N . GLU C 1 97 ? 25.268 34.939 43.676 1.00 44.45 97 GLU C N 1
ATOM 4339 C CA . GLU C 1 97 ? 26.502 35.653 43.933 1.00 46.05 97 GLU C CA 1
ATOM 4340 C C . GLU C 1 97 ? 27.081 36.031 42.584 1.00 45.69 97 GLU C C 1
ATOM 4341 O O . GLU C 1 97 ? 27.267 35.182 41.721 1.00 44.52 97 GLU C O 1
ATOM 4347 N N . THR C 1 98 ? 27.361 37.322 42.429 1.00 46.19 98 THR C N 1
ATOM 4348 C CA . THR C 1 98 ? 27.899 37.905 41.207 1.00 47.39 98 THR C CA 1
ATOM 4349 C C . THR C 1 98 ? 29.423 37.815 41.120 1.00 48.34 98 THR C C 1
ATOM 4350 O O . THR C 1 98 ? 30.110 37.648 42.131 1.00 48.58 98 THR C O 1
ATOM 4354 N N . LYS C 1 99 ? 29.940 37.937 39.901 1.00 48.28 99 LYS C N 1
ATOM 4355 C CA . LYS C 1 99 ? 31.370 37.885 39.659 1.00 49.52 99 LYS C CA 1
ATOM 4356 C C . LYS C 1 99 ? 32.103 38.944 40.479 1.00 50.02 99 LYS C C 1
ATOM 4357 O O . LYS C 1 99 ? 33.154 38.666 41.067 1.00 52.39 99 LYS C O 1
ATOM 4359 N N . SER C 1 100 ? 31.551 40.154 40.524 1.00 49.96 100 SER C N 1
ATOM 4360 C CA . SER C 1 100 ? 32.171 41.245 41.271 1.00 47.85 100 SER C CA 1
ATOM 4361 C C . SER C 1 100 ? 31.736 41.339 42.717 1.00 47.18 100 SER C C 1
ATOM 4362 O O . SER C 1 100 ? 32.044 42.316 43.391 1.00 48.22 100 SER C O 1
ATOM 4365 N N . GLY C 1 101 ? 31.005 40.344 43.198 1.00 45.76 101 GLY C N 1
ATOM 4366 C CA . GLY C 1 101 ? 30.608 40.385 44.588 1.00 44.62 101 GLY C CA 1
ATOM 4367 C C . GLY C 1 101 ? 29.258 40.967 44.955 1.00 44.98 101 GLY C C 1
ATOM 4368 O O . GLY C 1 101 ? 29.069 41.404 46.098 1.00 45.62 101 GLY C O 1
ATOM 4369 N N . TYR C 1 102 ? 28.315 40.999 44.017 1.00 43.68 102 TYR C N 1
ATOM 4370 C CA . TYR C 1 102 ? 26.989 41.499 44.358 1.00 41.49 102 TYR C CA 1
ATOM 4371 C C . TYR C 1 102 ? 26.233 40.282 44.820 1.00 39.32 102 TYR C C 1
ATOM 4372 O O . TYR C 1 102 ? 26.570 39.162 44.454 1.00 39.22 102 TYR C O 1
ATOM 4381 N N . TYR C 1 103 ? 25.221 40.488 45.637 1.00 36.99 103 TYR C N 1
ATOM 4382 C CA . TYR C 1 103 ? 24.412 39.374 46.061 1.00 39.35 103 TYR C CA 1
ATOM 4383 C C . TYR C 1 103 ? 22.968 39.721 45.762 1.00 38.70 103 TYR C C 1
ATOM 4384 O O . TYR C 1 103 ? 22.508 40.824 46.065 1.00 40.07 103 TYR C O 1
ATOM 4393 N N . LEU C 1 104 ? 22.265 38.787 45.137 1.00 37.87 104 LEU C N 1
ATOM 4394 C CA . LEU C 1 104 ? 20.853 38.979 44.820 1.00 36.14 104 LEU C CA 1
ATOM 4395 C C . LEU C 1 104 ? 20.108 38.008 45.718 1.00 34.12 104 LEU C C 1
ATOM 4396 O O . LEU C 1 104 ? 20.438 36.827 45.779 1.00 33.71 104 LEU C O 1
ATOM 4401 N N . VAL C 1 105 ? 19.109 38.502 46.427 1.00 32.11 105 VAL C N 1
ATOM 4402 C CA . VAL C 1 105 ? 18.369 37.654 47.329 1.00 31.69 105 VAL C CA 1
ATOM 4403 C C . VAL C 1 105 ? 16.903 37.751 47.001 1.00 32.53 105 VAL C C 1
ATOM 4404 O O . VAL C 1 105 ? 16.352 38.840 46.911 1.00 36.05 105 VAL C O 1
ATOM 4408 N N . GLY C 1 106 ? 16.268 36.605 46.814 1.00 31.89 106 GLY C N 1
ATOM 4409 C CA . GLY C 1 106 ? 14.858 36.608 46.505 1.00 31.76 106 GLY C CA 1
ATOM 4410 C C . GLY C 1 106 ? 14.449 35.318 45.842 1.00 31.18 106 GLY C C 1
ATOM 4411 O O . GLY C 1 106 ? 15.271 34.425 45.692 1.00 30.11 106 GLY C O 1
ATOM 4412 N N . PRO C 1 107 ? 13.180 35.197 45.430 1.00 31.29 107 PRO C N 1
ATOM 4413 C CA . PRO C 1 107 ? 12.625 34.006 44.769 1.00 31.41 107 PRO C CA 1
ATOM 4414 C C . PRO C 1 107 ? 13.314 33.581 43.475 1.00 31.13 107 PRO C C 1
ATOM 4415 O O . PRO C 1 107 ? 13.750 34.410 42.680 1.00 31.33 107 PRO C O 1
ATOM 4419 N N . ASP C 1 108 ? 13.416 32.270 43.294 1.00 33.43 108 ASP C N 1
ATOM 4420 C CA . ASP C 1 108 ? 14.004 31.667 42.106 1.00 35.29 108 ASP C CA 1
ATOM 4421 C C . ASP C 1 108 ? 12.818 31.429 41.168 1.00 35.73 108 ASP C C 1
ATOM 4422 O O . ASP C 1 108 ? 12.328 30.298 41.030 1.00 36.28 108 ASP C O 1
ATOM 4427 N N . ASN C 1 109 ? 12.348 32.518 40.554 1.00 33.43 109 ASN C N 1
ATOM 4428 C CA . ASN C 1 109 ? 11.216 32.488 39.631 1.00 32.08 109 ASN C CA 1
ATOM 4429 C C . ASN C 1 109 ? 11.459 33.357 38.387 1.00 32.45 109 ASN C C 1
ATOM 4430 O O . ASN C 1 109 ? 10.521 33.658 37.632 1.00 31.96 109 ASN C O 1
ATOM 4435 N N . GLY C 1 110 ? 12.715 33.763 38.190 1.00 31.38 110 GLY C N 1
ATOM 4436 C CA . GLY C 1 110 ? 13.070 34.569 37.032 1.00 33.08 110 GLY C CA 1
ATOM 4437 C C . GLY C 1 110 ? 13.208 36.056 37.313 1.00 34.00 110 GLY C C 1
ATOM 4438 O O . GLY C 1 110 ? 13.688 36.823 36.471 1.00 30.29 110 GLY C O 1
ATOM 4439 N N . LEU C 1 111 ? 12.786 36.458 38.507 1.00 33.15 111 LEU C N 1
ATOM 4440 C CA . LEU C 1 111 ? 12.858 37.851 38.926 1.00 34.94 111 LEU C CA 1
ATOM 4441 C C . LEU C 1 111 ? 14.228 38.502 38.646 1.00 34.87 111 LEU C C 1
ATOM 4442 O O . LEU C 1 111 ? 14.296 39.593 38.095 1.00 36.43 111 LEU C O 1
ATOM 4447 N N . PHE C 1 112 ? 15.313 37.824 39.008 1.00 34.62 112 PHE C N 1
ATOM 4448 C CA . PHE C 1 112 ? 16.660 38.359 38.806 1.00 34.35 112 PHE C CA 1
ATOM 4449 C C . PHE C 1 112 ? 17.269 38.012 37.451 1.00 32.63 112 PHE C C 1
ATOM 4450 O O . PHE C 1 112 ? 18.470 38.176 37.258 1.00 30.93 112 PHE C O 1
ATOM 4458 N N . THR C 1 113 ? 16.453 37.560 36.508 1.00 32.18 113 THR C N 1
ATOM 4459 C CA . THR C 1 113 ? 16.975 37.165 35.203 1.00 32.08 113 THR C CA 1
ATOM 4460 C C . THR C 1 113 ? 17.879 38.161 34.489 1.00 33.17 113 THR C C 1
ATOM 4461 O O . THR C 1 113 ? 19.009 37.824 34.128 1.00 32.53 113 THR C O 1
ATOM 4465 N N . TYR C 1 114 ? 17.394 39.386 34.284 1.00 33.83 114 TYR C N 1
ATOM 4466 C CA . TYR C 1 114 ? 18.180 40.390 33.568 1.00 33.26 114 TYR C CA 1
ATOM 4467 C C . TYR C 1 114 ? 19.355 40.913 34.367 1.00 32.73 114 TYR C C 1
ATOM 4468 O O . TYR C 1 114 ? 20.449 41.065 33.834 1.00 30.30 114 TYR C O 1
ATOM 4477 N N . VAL C 1 115 ? 19.136 41.196 35.644 1.00 34.48 115 VAL C N 1
ATOM 4478 C CA . VAL C 1 115 ? 20.218 41.722 36.465 1.00 38.01 115 VAL C CA 1
ATOM 4479 C C . VAL C 1 115 ? 21.338 40.696 36.587 1.00 38.93 115 VAL C C 1
ATOM 4480 O O . VAL C 1 115 ? 22.528 41.035 36.472 1.00 37.64 115 VAL C O 1
ATOM 4484 N N . ALA C 1 116 ? 20.944 39.441 36.792 1.00 40.59 116 ALA C N 1
ATOM 4485 C CA . ALA C 1 116 ? 21.891 38.336 36.948 1.00 43.62 116 ALA C CA 1
ATOM 4486 C C . ALA C 1 116 ? 22.858 38.202 35.783 1.00 45.30 116 ALA C C 1
ATOM 4487 O O . ALA C 1 116 ? 24.065 38.038 35.984 1.00 44.95 116 ALA C O 1
ATOM 4489 N N . GLU C 1 117 ? 22.324 38.263 34.565 1.00 46.93 117 GLU C N 1
ATOM 4490 C CA . GLU C 1 117 ? 23.152 38.139 33.373 1.00 49.11 117 GLU C CA 1
ATOM 4491 C C . GLU C 1 117 ? 24.089 39.335 33.223 1.00 48.41 117 GLU C C 1
ATOM 4492 O O . GLU C 1 117 ? 25.271 39.159 32.935 1.00 48.21 117 GLU C O 1
ATOM 4498 N N . LYS C 1 118 ? 23.566 40.542 33.429 1.00 47.14 118 LYS C N 1
ATOM 4499 C CA . LYS C 1 118 ? 24.371 41.755 33.305 1.00 46.57 118 LYS C CA 1
ATOM 4500 C C . LYS C 1 118 ? 25.581 41.707 34.226 1.00 45.62 118 LYS C C 1
ATOM 4501 O O . LYS C 1 118 ? 26.705 42.000 33.813 1.00 44.34 118 LYS C O 1
ATOM 4507 N N . LEU C 1 119 ? 25.336 41.343 35.480 1.00 45.43 119 LEU C N 1
ATOM 4508 C CA . LEU C 1 119 ? 26.398 41.257 36.476 1.00 45.89 119 LEU C CA 1
ATOM 4509 C C . LEU C 1 119 ? 27.253 40.004 36.326 1.00 45.07 119 LEU C C 1
ATOM 4510 O O . LEU C 1 119 ? 28.420 40.002 36.702 1.00 44.47 119 LEU C O 1
ATOM 4515 N N . GLY C 1 120 ? 26.672 38.945 35.766 1.00 46.95 120 GLY C N 1
ATOM 4516 C CA . GLY C 1 120 ? 27.403 37.699 35.600 1.00 47.74 120 GLY C CA 1
ATOM 4517 C C . GLY C 1 120 ? 27.280 36.853 36.856 1.00 48.23 120 GLY C C 1
ATOM 4518 O O . GLY C 1 120 ? 27.557 37.324 37.967 1.00 48.67 120 GLY C O 1
ATOM 4519 N N . ILE C 1 121 ? 26.862 35.603 36.696 1.00 48.77 121 ILE C N 1
ATOM 4520 C CA . ILE C 1 121 ? 26.697 34.713 37.842 1.00 48.98 121 ILE C CA 1
ATOM 4521 C C . ILE C 1 121 ? 27.977 33.995 38.236 1.00 48.45 121 ILE C C 1
ATOM 4522 O O . ILE C 1 121 ? 28.685 33.450 37.388 1.00 47.04 121 ILE C O 1
ATOM 4527 N N . LYS C 1 122 ? 28.260 34.007 39.534 1.00 48.70 122 LYS C N 1
ATOM 4528 C CA . LYS C 1 122 ? 29.425 33.339 40.077 1.00 48.63 122 LYS C CA 1
ATOM 4529 C C . LYS C 1 122 ? 28.906 32.034 40.656 1.00 49.46 122 LYS C C 1
ATOM 4530 O O . LYS C 1 122 ? 29.461 30.969 40.401 1.00 50.21 122 LYS C O 1
ATOM 4532 N N . ARG C 1 123 ? 27.827 32.123 41.427 1.00 49.25 123 ARG C N 1
ATOM 4533 C CA . ARG C 1 123 ? 27.222 30.943 42.032 1.00 49.90 123 ARG C CA 1
ATOM 4534 C C . ARG C 1 123 ? 25.824 31.232 42.547 1.00 49.41 123 ARG C C 1
ATOM 4535 O O . ARG C 1 123 ? 25.524 32.334 43.000 1.00 48.53 123 ARG C O 1
ATOM 4543 N N . ILE C 1 124 ? 24.967 30.223 42.460 1.00 48.41 124 ILE C N 1
ATOM 4544 C CA . ILE C 1 124 ? 23.594 30.327 42.913 1.00 46.80 124 ILE C CA 1
ATOM 4545 C C . ILE C 1 124 ? 23.501 29.414 44.126 1.00 47.30 124 ILE C C 1
ATOM 4546 O O . ILE C 1 124 ? 23.831 28.232 44.042 1.00 46.12 124 ILE C O 1
ATOM 4551 N N . ILE C 1 125 ? 23.067 29.956 45.256 1.00 45.46 125 ILE C N 1
ATOM 4552 C CA . ILE C 1 125 ? 22.963 29.154 46.457 1.00 46.63 125 ILE C CA 1
ATOM 4553 C C . ILE C 1 125 ? 21.522 28.995 46.886 1.00 46.71 125 ILE C C 1
ATOM 4554 O O . ILE C 1 125 ? 20.782 29.971 46.995 1.00 46.48 125 ILE C O 1
ATOM 4559 N N . LYS C 1 126 ? 21.116 27.752 47.118 1.00 47.56 126 LYS C N 1
ATOM 4560 C CA . LYS C 1 126 ? 19.763 27.496 47.567 1.00 47.79 126 LYS C CA 1
ATOM 4561 C C . LYS C 1 126 ? 19.702 28.006 49.001 1.00 49.14 126 LYS C C 1
ATOM 4562 O O . LYS C 1 126 ? 20.714 28.058 49.700 1.00 49.92 126 LYS C O 1
ATOM 4564 N N . ILE C 1 127 ? 18.519 28.411 49.431 1.00 51.04 127 ILE C N 1
ATOM 4565 C CA . ILE C 1 127 ? 18.334 28.893 50.789 1.00 51.45 127 ILE C CA 1
ATOM 4566 C C . ILE C 1 127 ? 17.610 27.785 51.536 1.00 53.59 127 ILE C C 1
ATOM 4567 O O . ILE C 1 127 ? 16.493 27.415 51.168 1.00 56.97 127 ILE C O 1
ATOM 4572 N N . ASP C 1 128 ? 18.243 27.236 52.568 1.00 54.28 128 ASP C N 1
ATOM 4573 C CA . ASP C 1 128 ? 17.609 26.169 53.343 1.00 56.62 128 ASP C CA 1
ATOM 4574 C C . ASP C 1 128 ? 16.605 26.767 54.309 1.00 59.39 128 ASP C C 1
ATOM 4575 O O . ASP C 1 128 ? 16.973 27.564 55.160 1.00 55.36 128 ASP C O 1
ATOM 4577 N N . GLU C 1 129 ? 15.338 26.398 54.170 1.00 54.86 129 GLU C N 1
ATOM 4578 C CA . GLU C 1 129 ? 14.308 26.905 55.070 1.00 57.92 129 GLU C CA 1
ATOM 4579 C C . GLU C 1 129 ? 14.628 26.512 56.514 1.00 63.39 129 GLU C C 1
ATOM 4580 O O . GLU C 1 129 ? 14.067 25.558 57.054 1.00 59.65 129 GLU C O 1
ATOM 4586 N N . GLU C 1 130 ? 15.556 27.252 57.116 1.00 60.71 130 GLU C N 1
ATOM 4587 C CA . GLU C 1 130 ? 15.992 27.048 58.497 1.00 63.27 130 GLU C CA 1
ATOM 4588 C C . GLU C 1 130 ? 15.609 28.337 59.222 1.00 60.86 130 GLU C C 1
ATOM 4589 O O . GLU C 1 130 ? 16.313 28.806 60.121 1.00 62.31 130 GLU C O 1
ATOM 4595 N N . ARG C 1 131 ? 14.492 28.913 58.785 1.00 60.66 131 ARG C N 1
ATOM 4596 C CA . ARG C 1 131 ? 13.963 30.147 59.352 1.00 61.08 131 ARG C CA 1
ATOM 4597 C C . ARG C 1 131 ? 12.454 30.014 59.594 1.00 60.51 131 ARG C C 1
ATOM 4598 O O . ARG C 1 131 ? 12.008 29.391 60.565 1.00 60.40 131 ARG C O 1
ATOM 4606 N N . GLY C 1 140 ? 7.591 34.678 54.174 1.00 73.23 140 GLY C N 1
ATOM 4607 C CA . GLY C 1 140 ? 8.838 34.797 53.443 1.00 73.50 140 GLY C CA 1
ATOM 4608 C C . GLY C 1 140 ? 9.377 36.212 53.492 1.00 74.40 140 GLY C C 1
ATOM 4609 O O . GLY C 1 140 ? 10.516 36.474 53.102 1.00 74.53 140 GLY C O 1
ATOM 4610 N N . ARG C 1 141 ? 8.554 37.137 53.971 1.00 74.15 141 ARG C N 1
ATOM 4611 C CA . ARG C 1 141 ? 8.969 38.530 54.063 1.00 73.98 141 ARG C CA 1
ATOM 4612 C C . ARG C 1 141 ? 10.187 38.644 54.974 1.00 73.47 141 ARG C C 1
ATOM 4613 O O . ARG C 1 141 ? 11.098 39.434 54.710 1.00 73.21 141 ARG C O 1
ATOM 4615 N N . ASP C 1 142 ? 10.205 37.840 56.037 1.00 71.53 142 ASP C N 1
ATOM 4616 C CA . ASP C 1 142 ? 11.310 37.863 56.989 1.00 69.61 142 ASP C CA 1
ATOM 4617 C C . ASP C 1 142 ? 12.553 37.125 56.492 1.00 66.25 142 ASP C C 1
ATOM 4618 O O . ASP C 1 142 ? 13.676 37.588 56.707 1.00 66.86 142 ASP C O 1
ATOM 4623 N N . VAL C 1 143 ? 12.362 35.977 55.842 1.00 60.78 143 VAL C N 1
ATOM 4624 C CA . VAL C 1 143 ? 13.503 35.208 55.348 1.00 55.92 143 VAL C CA 1
ATOM 4625 C C . VAL C 1 143 ? 14.432 36.061 54.477 1.00 53.13 143 VAL C C 1
ATOM 4626 O O . VAL C 1 143 ? 15.611 36.208 54.783 1.00 52.67 143 VAL C O 1
ATOM 4630 N N . TYR C 1 144 ? 13.902 36.631 53.402 1.00 49.65 144 TYR C N 1
ATOM 4631 C CA . TYR C 1 144 ? 14.719 37.453 52.524 1.00 46.43 144 TYR C CA 1
ATOM 4632 C C . TYR C 1 144 ? 15.380 38.573 53.326 1.00 44.90 144 TYR C C 1
ATOM 4633 O O . TYR C 1 144 ? 16.550 38.887 53.129 1.00 42.46 144 TYR C O 1
ATOM 4642 N N . ALA C 1 145 ? 14.628 39.161 54.248 1.00 43.93 145 ALA C N 1
ATOM 4643 C CA . ALA C 1 145 ? 15.154 40.231 55.085 1.00 43.29 145 ALA C CA 1
ATOM 4644 C C . ALA C 1 145 ? 16.326 39.715 55.911 1.00 43.48 145 ALA C C 1
ATOM 4645 O O . ALA C 1 145 ? 17.432 40.254 55.843 1.00 42.95 145 ALA C O 1
ATOM 4647 N N . VAL C 1 146 ? 16.078 38.664 56.687 1.00 42.63 146 VAL C N 1
ATOM 4648 C CA . VAL C 1 146 ? 17.110 38.071 57.524 1.00 43.94 146 VAL C CA 1
ATOM 4649 C C . VAL C 1 146 ? 18.326 37.645 56.707 1.00 44.85 146 VAL C C 1
ATOM 4650 O O . VAL C 1 146 ? 19.468 37.944 57.066 1.00 44.98 146 VAL C O 1
ATOM 4654 N N . VAL C 1 147 ? 18.070 36.944 55.606 1.00 44.34 147 VAL C N 1
ATOM 4655 C CA . VAL C 1 147 ? 19.134 36.468 54.737 1.00 44.60 147 VAL C CA 1
ATOM 4656 C C . VAL C 1 147 ? 19.967 37.617 54.174 1.00 44.43 147 VAL C C 1
ATOM 4657 O O . VAL C 1 147 ? 21.155 37.453 53.886 1.00 46.04 147 VAL C O 1
ATOM 4661 N N . GLY C 1 148 ? 19.348 38.778 54.017 1.00 44.58 148 GLY C N 1
ATOM 4662 C CA . GLY C 1 148 ? 20.072 39.916 53.483 1.00 44.13 148 GLY C CA 1
ATOM 4663 C C . GLY C 1 148 ? 21.009 40.518 54.511 1.00 43.40 148 GLY C C 1
ATOM 4664 O O . GLY C 1 148 ? 22.192 40.740 54.238 1.00 41.16 148 GLY C O 1
ATOM 4665 N N . ALA C 1 149 ? 20.472 40.796 55.696 1.00 44.23 149 ALA C N 1
ATOM 4666 C CA . ALA C 1 149 ? 21.264 41.374 56.776 1.00 45.68 149 ALA C CA 1
ATOM 4667 C C . ALA C 1 149 ? 22.421 40.429 57.079 1.00 46.33 149 ALA C C 1
ATOM 4668 O O . ALA C 1 149 ? 23.570 40.857 57.252 1.00 46.25 149 ALA C O 1
ATOM 4670 N N . GLU C 1 150 ? 22.101 39.138 57.107 1.00 47.53 150 GLU C N 1
ATOM 4671 C CA . GLU C 1 150 ? 23.077 38.095 57.385 1.00 48.00 150 GLU C CA 1
ATOM 4672 C C . GLU C 1 150 ? 24.270 38.204 56.457 1.00 46.25 150 GLU C C 1
ATOM 4673 O O . GLU C 1 150 ? 25.417 38.157 56.908 1.00 47.81 150 GLU C O 1
ATOM 4679 N N . ILE C 1 151 ? 24.000 38.353 55.162 1.00 43.20 151 ILE C N 1
ATOM 4680 C CA . ILE C 1 151 ? 25.058 38.477 54.163 1.00 41.30 151 ILE C CA 1
ATOM 4681 C C . ILE C 1 151 ? 25.904 39.726 54.434 1.00 42.14 151 ILE C C 1
ATOM 4682 O O . ILE C 1 151 ? 27.101 39.738 54.154 1.00 41.14 151 ILE C O 1
ATOM 4687 N N . LEU C 1 152 ? 25.281 40.775 54.971 1.00 42.30 152 LEU C N 1
ATOM 4688 C CA . LEU C 1 152 ? 26.006 42.006 55.288 1.00 43.09 152 LEU C CA 1
ATOM 4689 C C . LEU C 1 152 ? 26.941 41.756 56.475 1.00 44.75 152 LEU C C 1
ATOM 4690 O O . LEU C 1 152 ? 28.115 42.149 56.462 1.00 44.31 152 LEU C O 1
ATOM 4695 N N . ILE C 1 153 ? 26.402 41.096 57.493 1.00 44.99 153 ILE C N 1
ATOM 4696 C CA . ILE C 1 153 ? 27.151 40.769 58.691 1.00 46.89 153 ILE C CA 1
ATOM 4697 C C . ILE C 1 153 ? 28.333 39.833 58.429 1.00 49.81 153 ILE C C 1
ATOM 4698 O O . ILE C 1 153 ? 29.378 39.973 59.061 1.00 51.33 153 ILE C O 1
ATOM 4703 N N . ASN C 1 154 ? 28.182 38.881 57.508 1.00 51.36 154 ASN C N 1
ATOM 4704 C CA . ASN C 1 154 ? 29.273 37.940 57.213 1.00 52.66 154 ASN C CA 1
ATOM 4705 C C . ASN C 1 154 ? 30.005 38.298 55.934 1.00 53.15 154 ASN C C 1
ATOM 4706 O O . ASN C 1 154 ? 31.029 37.698 55.611 1.00 54.35 154 ASN C O 1
ATOM 4711 N N . ASN C 1 155 ? 29.468 39.263 55.199 1.00 53.06 155 ASN C N 1
ATOM 4712 C CA . ASN C 1 155 ? 30.056 39.683 53.934 1.00 50.97 155 ASN C CA 1
ATOM 4713 C C . ASN C 1 155 ? 30.123 38.531 52.939 1.00 48.78 155 ASN C C 1
ATOM 4714 O O . ASN C 1 155 ? 31.124 38.368 52.245 1.00 48.90 155 ASN C O 1
ATOM 4719 N N . GLY C 1 156 ? 29.055 37.737 52.874 1.00 46.91 156 GLY C N 1
ATOM 4720 C CA . GLY C 1 156 ? 29.011 36.612 51.950 1.00 45.38 156 GLY C CA 1
ATOM 4721 C C . GLY C 1 156 ? 27.964 35.594 52.365 1.00 43.94 156 GLY C C 1
ATOM 4722 O O . GLY C 1 156 ? 27.273 35.794 53.368 1.00 42.96 156 GLY C O 1
ATOM 4723 N N . TYR C 1 157 ? 27.839 34.508 51.601 1.00 42.45 157 TYR C N 1
ATOM 4724 C CA . TYR C 1 157 ? 26.872 33.457 51.915 1.00 40.84 157 TYR C CA 1
ATOM 4725 C C . TYR C 1 157 ? 27.415 32.057 51.604 1.00 42.51 157 TYR C C 1
ATOM 4726 O O . TYR C 1 157 ? 28.405 31.902 50.883 1.00 42.09 157 TYR C O 1
ATOM 4735 N N . ASP C 1 158 ? 26.758 31.038 52.155 1.00 45.03 158 ASP C N 1
ATOM 4736 C CA . ASP C 1 158 ? 27.134 29.653 51.894 1.00 47.47 158 ASP C CA 1
ATOM 4737 C C . ASP C 1 158 ? 25.924 28.729 51.983 1.00 45.93 158 ASP C C 1
ATOM 4738 O O . ASP C 1 158 ? 24.957 29.002 52.696 1.00 44.47 158 ASP C O 1
ATOM 4743 N N . GLY C 1 159 ? 25.978 27.633 51.240 1.00 44.69 159 GLY C N 1
ATOM 4744 C CA . GLY C 1 159 ? 24.871 26.702 51.254 1.00 44.06 159 GLY C CA 1
ATOM 4745 C C . GLY C 1 159 ? 24.921 25.812 50.037 1.00 43.15 159 GLY C C 1
ATOM 4746 O O . GLY C 1 159 ? 25.860 25.915 49.242 1.00 42.02 159 GLY C O 1
ATOM 4747 N N . GLU C 1 160 ? 23.919 24.947 49.893 1.00 41.86 160 GLU C N 1
ATOM 4748 C CA . GLU C 1 160 ? 23.854 24.031 48.757 1.00 44.34 160 GLU C CA 1
ATOM 4749 C C . GLU C 1 160 ? 23.904 24.849 47.472 1.00 44.48 160 GLU C C 1
ATOM 4750 O O . GLU C 1 160 ? 23.152 25.804 47.309 1.00 44.78 160 GLU C O 1
ATOM 4752 N N . GLU C 1 161 ? 24.809 24.491 46.574 1.00 45.50 161 GLU C N 1
ATOM 4753 C CA . GLU C 1 161 ? 24.931 25.217 45.322 1.00 47.64 161 GLU C CA 1
ATOM 4754 C C . GLU C 1 161 ? 23.935 24.676 44.298 1.00 49.36 161 GLU C C 1
ATOM 4755 O O . GLU C 1 161 ? 23.780 23.466 44.152 1.00 49.37 161 GLU C O 1
ATOM 4757 N N . LEU C 1 162 ? 23.249 25.573 43.597 1.00 49.33 162 LEU C N 1
ATOM 4758 C CA . LEU C 1 162 ? 22.299 25.146 42.581 1.00 49.63 162 LEU C CA 1
ATOM 4759 C C . LEU C 1 162 ? 22.959 25.376 41.221 1.00 49.16 162 LEU C C 1
ATOM 4760 O O . LEU C 1 162 ? 23.772 26.293 41.066 1.00 47.71 162 LEU C O 1
ATOM 4765 N N . ASP C 1 163 ? 22.618 24.538 40.247 1.00 48.25 163 ASP C N 1
ATOM 4766 C CA . ASP C 1 163 ? 23.192 24.637 38.909 1.00 48.02 163 ASP C CA 1
ATOM 4767 C C . ASP C 1 163 ? 22.600 25.722 38.024 1.00 47.38 163 ASP C C 1
ATOM 4768 O O . ASP C 1 163 ? 23.328 26.499 37.412 1.00 45.65 163 ASP C O 1
ATOM 4773 N N . GLU C 1 164 ? 21.274 25.761 37.948 1.00 47.14 164 GLU C N 1
ATOM 4774 C CA . GLU C 1 164 ? 20.600 26.735 37.106 1.00 46.41 164 GLU C CA 1
ATOM 4775 C C . GLU C 1 164 ? 19.352 27.273 37.788 1.00 45.71 164 GLU C C 1
ATOM 4776 O O . GLU C 1 164 ? 18.746 26.623 38.640 1.00 45.29 164 GLU C O 1
ATOM 4790 N N . VAL C 1 166 ? 15.563 29.700 37.299 1.00 40.82 166 VAL C N 1
ATOM 4791 C CA . VAL C 1 166 ? 14.460 29.937 36.388 1.00 39.55 166 VAL C CA 1
ATOM 4792 C C . VAL C 1 166 ? 14.825 31.244 35.671 1.00 38.10 166 VAL C C 1
ATOM 4793 O O . VAL C 1 166 ? 15.293 32.195 36.299 1.00 36.92 166 VAL C O 1
ATOM 4797 N N . LYS C 1 167 ? 14.653 31.284 34.354 1.00 39.86 167 LYS C N 1
ATOM 4798 C CA . LYS C 1 167 ? 14.960 32.500 33.609 1.00 39.86 167 LYS C CA 1
ATOM 4799 C C . LYS C 1 167 ? 13.807 32.900 32.715 1.00 38.45 167 LYS C C 1
ATOM 4800 O O . LYS C 1 167 ? 13.128 32.049 32.152 1.00 37.72 167 LYS C O 1
ATOM 4806 N N . ILE C 1 168 ? 13.573 34.205 32.614 1.00 39.33 168 ILE C N 1
ATOM 4807 C CA . ILE C 1 168 ? 12.517 34.728 31.755 1.00 38.31 168 ILE C CA 1
ATOM 4808 C C . ILE C 1 168 ? 13.039 34.524 30.341 1.00 38.18 168 ILE C C 1
ATOM 4809 O O . ILE C 1 168 ? 14.140 34.974 30.011 1.00 36.72 168 ILE C O 1
ATOM 4814 N N . ASP C 1 169 ? 12.263 33.833 29.517 1.00 38.84 169 ASP C N 1
ATOM 4815 C CA . ASP C 1 169 ? 12.660 33.570 28.140 1.00 42.78 169 ASP C CA 1
ATOM 4816 C C . ASP C 1 169 ? 12.806 34.870 27.343 1.00 44.48 169 ASP C C 1
ATOM 4817 O O . ASP C 1 169 ? 11.817 35.516 26.999 1.00 46.08 169 ASP C O 1
ATOM 4822 N N . GLU C 1 170 ? 14.050 35.239 27.050 1.00 47.11 170 GLU C N 1
ATOM 4823 C CA . GLU C 1 170 ? 14.353 36.470 26.323 1.00 48.31 170 GLU C CA 1
ATOM 4824 C C . GLU C 1 170 ? 14.501 36.288 24.815 1.00 47.94 170 GLU C C 1
ATOM 4825 O O . GLU C 1 170 ? 14.884 37.225 24.110 1.00 48.46 170 GLU C O 1
ATOM 4831 N N . THR C 1 171 ? 14.218 35.086 24.321 1.00 48.65 171 THR C N 1
ATOM 4832 C CA . THR C 1 171 ? 14.319 34.817 22.885 1.00 47.24 171 THR C CA 1
ATOM 4833 C C . THR C 1 171 ? 12.917 34.950 22.301 1.00 47.29 171 THR C C 1
ATOM 4834 O O . THR C 1 171 ? 12.735 35.010 21.093 1.00 47.11 171 THR C O 1
ATOM 4838 N N . LYS C 1 172 ? 11.931 34.994 23.183 1.00 46.83 172 LYS C N 1
ATOM 4839 C CA . LYS C 1 172 ? 10.545 35.132 22.776 1.00 48.30 172 LYS C CA 1
ATOM 4840 C C . LYS C 1 172 ? 10.208 36.622 22.745 1.00 47.51 172 LYS C C 1
ATOM 4841 O O . LYS C 1 172 ? 9.959 37.224 23.792 1.00 48.17 172 LYS C O 1
ATOM 4847 N N . LYS C 1 173 ? 10.211 37.217 21.553 1.00 45.60 173 LYS C N 1
ATOM 4848 C CA . LYS C 1 173 ? 9.898 38.638 21.423 1.00 44.17 173 LYS C CA 1
ATOM 4849 C C . LYS C 1 173 ? 8.506 38.955 21.959 1.00 42.42 173 LYS C C 1
ATOM 4850 O O . LYS C 1 173 ? 7.510 38.368 21.527 1.00 41.06 173 LYS C O 1
ATOM 4856 N N . ARG C 1 174 ? 8.445 39.885 22.905 1.00 40.48 174 ARG C N 1
ATOM 4857 C CA . ARG C 1 174 ? 7.175 40.280 23.496 1.00 39.20 174 ARG C CA 1
ATOM 4858 C C . ARG C 1 174 ? 7.362 41.522 24.361 1.00 36.64 174 ARG C C 1
ATOM 4859 O O . ARG C 1 174 ? 8.455 42.084 24.437 1.00 35.65 174 ARG C O 1
ATOM 4867 N N . VAL C 1 175 ? 6.285 41.951 25.006 1.00 35.33 175 VAL C N 1
ATOM 4868 C CA . VAL C 1 175 ? 6.322 43.133 25.847 1.00 33.36 175 VAL C CA 1
ATOM 4869 C C . VAL C 1 175 ? 7.005 42.886 27.193 1.00 31.92 175 VAL C C 1
ATOM 4870 O O . VAL C 1 175 ? 6.492 42.142 28.030 1.00 32.08 175 VAL C O 1
ATOM 4874 N N . ILE C 1 176 ? 8.166 43.518 27.363 1.00 30.68 176 ILE C N 1
ATOM 4875 C CA . ILE C 1 176 ? 9.010 43.465 28.572 1.00 29.32 176 ILE C CA 1
ATOM 4876 C C . ILE C 1 176 ? 8.355 44.226 29.726 1.00 31.44 176 ILE C C 1
ATOM 4877 O O . ILE C 1 176 ? 8.239 43.752 30.852 1.00 32.91 176 ILE C O 1
ATOM 4882 N N . HIS C 1 177 ? 7.985 45.461 29.425 1.00 32.70 177 HIS C N 1
ATOM 4883 C CA . HIS C 1 177 ? 7.506 46.347 30.461 1.00 34.23 177 HIS C CA 1
ATOM 4884 C C . HIS C 1 177 ? 6.629 47.478 29.937 1.00 33.58 177 HIS C C 1
ATOM 4885 O O . HIS C 1 177 ? 6.645 47.790 28.749 1.00 36.14 177 HIS C O 1
ATOM 4892 N N . ILE C 1 178 ? 5.859 48.087 30.823 1.00 33.45 178 ILE C N 1
ATOM 4893 C CA . ILE C 1 178 ? 5.032 49.207 30.428 1.00 34.68 178 ILE C CA 1
ATOM 4894 C C . ILE C 1 178 ? 5.356 50.409 31.316 1.00 37.01 178 ILE C C 1
ATOM 4895 O O . ILE C 1 178 ? 5.229 50.345 32.544 1.00 36.66 178 ILE C O 1
ATOM 4900 N N . ASP C 1 179 ? 5.804 51.477 30.651 1.00 40.24 179 ASP C N 1
ATOM 4901 C CA . ASP C 1 179 ? 6.182 52.780 31.218 1.00 42.01 179 ASP C CA 1
ATOM 4902 C C . ASP C 1 179 ? 5.082 53.338 32.107 1.00 41.09 179 ASP C C 1
ATOM 4903 O O . ASP C 1 179 ? 3.944 52.869 32.075 1.00 39.14 179 ASP C O 1
ATOM 4908 N N . ARG C 1 180 ? 5.424 54.358 32.888 1.00 41.72 180 ARG C N 1
ATOM 4909 C CA . ARG C 1 180 ? 4.440 55.020 33.750 1.00 41.86 180 ARG C CA 1
ATOM 4910 C C . ARG C 1 180 ? 3.603 55.901 32.817 1.00 38.73 180 ARG C C 1
ATOM 4911 O O . ARG C 1 180 ? 2.485 56.283 33.144 1.00 36.39 180 ARG C O 1
ATOM 4919 N N . PHE C 1 181 ? 4.174 56.214 31.654 1.00 37.00 181 PHE C N 1
ATOM 4920 C CA . PHE C 1 181 ? 3.509 57.024 30.633 1.00 37.91 181 PHE C CA 1
ATOM 4921 C C . PHE C 1 181 ? 2.621 56.159 29.740 1.00 38.35 181 PHE C C 1
ATOM 4922 O O . PHE C 1 181 ? 1.785 56.683 29.005 1.00 38.91 181 PHE C O 1
ATOM 4930 N N . GLY C 1 182 ? 2.826 54.843 29.785 1.00 37.27 182 GLY C N 1
ATOM 4931 C CA . GLY C 1 182 ? 2.036 53.944 28.964 1.00 36.25 182 GLY C CA 1
ATOM 4932 C C . GLY C 1 182 ? 2.825 53.403 27.783 1.00 37.03 182 GLY C C 1
ATOM 4933 O O . GLY C 1 182 ? 2.284 52.676 26.930 1.00 34.68 182 GLY C O 1
ATOM 4934 N N . ASN C 1 183 ? 4.109 53.758 27.726 1.00 36.33 183 ASN C N 1
ATOM 4935 C CA . ASN C 1 183 ? 4.955 53.289 26.640 1.00 36.60 183 ASN C CA 1
ATOM 4936 C C . ASN C 1 183 ? 5.161 51.797 26.730 1.00 36.93 183 ASN C C 1
ATOM 4937 O O . ASN C 1 183 ? 5.323 51.245 27.813 1.00 37.38 183 ASN C O 1
ATOM 4942 N N . ILE C 1 184 ? 5.139 51.154 25.570 1.00 36.35 184 ILE C N 1
ATOM 4943 C CA . ILE C 1 184 ? 5.294 49.717 25.460 1.00 35.29 184 ILE C CA 1
ATOM 4944 C C . ILE C 1 184 ? 6.741 49.348 25.219 1.00 36.57 184 ILE C C 1
ATOM 4945 O O . ILE C 1 184 ? 7.257 49.554 24.115 1.00 36.83 184 ILE C O 1
ATOM 4950 N N . ILE C 1 185 ? 7.397 48.813 26.248 1.00 35.30 185 ILE C N 1
ATOM 4951 C CA . ILE C 1 185 ? 8.792 48.409 26.123 1.00 36.23 185 ILE C CA 1
ATOM 4952 C C . ILE C 1 185 ? 8.839 46.944 25.721 1.00 37.72 185 ILE C C 1
ATOM 4953 O O . ILE C 1 185 ? 8.245 46.084 26.368 1.00 36.09 185 ILE C O 1
ATOM 4958 N N . THR C 1 186 ? 9.583 46.679 24.658 1.00 39.03 186 THR C N 1
ATOM 4959 C CA . THR C 1 186 ? 9.715 45.350 24.079 1.00 41.56 186 THR C CA 1
ATOM 4960 C C . THR C 1 186 ? 11.035 44.623 24.401 1.00 41.55 186 THR C C 1
ATOM 4961 O O . THR C 1 186 ? 11.998 45.238 24.857 1.00 41.45 186 THR C O 1
ATOM 4965 N N . ASN C 1 187 ? 11.060 43.314 24.150 1.00 44.12 187 ASN C N 1
ATOM 4966 C CA . ASN C 1 187 ? 12.236 42.445 24.362 1.00 45.57 187 ASN C CA 1
ATOM 4967 C C . ASN C 1 187 ? 13.374 42.771 23.397 1.00 45.35 187 ASN C C 1
ATOM 4968 O O . ASN C 1 187 ? 14.544 42.643 23.737 1.00 46.38 187 ASN C O 1
ATOM 4973 N N . ILE C 1 188 ? 13.011 43.147 22.176 1.00 44.04 188 ILE C N 1
ATOM 4974 C CA . ILE C 1 188 ? 13.969 43.456 21.121 1.00 43.56 188 ILE C CA 1
ATOM 4975 C C . ILE C 1 188 ? 15.054 44.445 21.526 1.00 45.01 188 ILE C C 1
ATOM 4976 O O . ILE C 1 188 ? 14.781 45.613 21.795 1.00 44.98 188 ILE C O 1
ATOM 4981 N N . LYS C 1 189 ? 16.291 43.962 21.557 1.00 47.38 189 LYS C N 1
ATOM 4982 C CA . LYS C 1 189 ? 17.430 44.791 21.932 1.00 51.14 189 LYS C CA 1
ATOM 4983 C C . LYS C 1 189 ? 17.884 45.645 20.744 1.00 53.81 189 LYS C C 1
ATOM 4984 O O . LYS C 1 189 ? 17.317 45.552 19.654 1.00 54.77 189 LYS C O 1
ATOM 4986 N N . LYS C 1 190 ? 18.899 46.478 20.956 1.00 56.52 190 LYS C N 1
ATOM 4987 C CA . LYS C 1 190 ? 19.418 47.344 19.899 1.00 59.81 190 LYS C CA 1
ATOM 4988 C C . LYS C 1 190 ? 19.999 46.548 18.726 1.00 61.55 190 LYS C C 1
ATOM 4989 O O . LYS C 1 190 ? 20.826 47.062 17.973 1.00 62.28 190 LYS C O 1
ATOM 4991 N N . ASP C 1 191 ? 19.565 45.296 18.581 1.00 62.54 191 ASP C N 1
ATOM 4992 C CA . ASP C 1 191 ? 20.026 44.426 17.501 1.00 62.80 191 ASP C CA 1
ATOM 4993 C C . ASP C 1 191 ? 18.878 43.523 17.041 1.00 62.18 191 ASP C C 1
ATOM 4994 O O . ASP C 1 191 ? 18.042 43.924 16.226 1.00 61.69 191 ASP C O 1
ATOM 4999 N N . PHE C 1 195 ? 16.392 47.075 10.670 1.00 61.63 195 PHE C N 1
ATOM 5000 C CA . PHE C 1 195 ? 15.961 48.209 9.864 1.00 64.28 195 PHE C CA 1
ATOM 5001 C C . PHE C 1 195 ? 16.677 49.510 10.233 1.00 62.78 195 PHE C C 1
ATOM 5002 O O . PHE C 1 195 ? 17.495 49.531 11.149 1.00 63.37 195 PHE C O 1
ATOM 5010 N N . LYS C 1 196 ? 16.367 50.591 9.514 1.00 64.73 196 LYS C N 1
ATOM 5011 C CA . LYS C 1 196 ? 17.021 51.885 9.739 1.00 66.47 196 LYS C CA 1
ATOM 5012 C C . LYS C 1 196 ? 16.131 52.988 10.306 1.00 66.60 196 LYS C C 1
ATOM 5013 O O . LYS C 1 196 ? 14.918 52.830 10.414 1.00 67.05 196 LYS C O 1
ATOM 5015 N N . TYR C 1 197 ? 16.753 54.112 10.658 1.00 67.31 197 TYR C N 1
ATOM 5016 C CA . TYR C 1 197 ? 16.045 55.257 11.225 1.00 68.01 197 TYR C CA 1
ATOM 5017 C C . TYR C 1 197 ? 15.066 55.886 10.247 1.00 68.65 197 TYR C C 1
ATOM 5018 O O . TYR C 1 197 ? 15.254 55.830 9.034 1.00 70.95 197 TYR C O 1
ATOM 5020 N N . TYR C 1 198 ? 14.015 56.483 10.794 1.00 68.94 198 TYR C N 1
ATOM 5021 C CA . TYR C 1 198 ? 12.991 57.154 10.005 1.00 68.32 198 TYR C CA 1
ATOM 5022 C C . TYR C 1 198 ? 12.146 56.255 9.096 1.00 67.67 198 TYR C C 1
ATOM 5023 O O . TYR C 1 198 ? 11.202 56.731 8.465 1.00 67.08 198 TYR C O 1
ATOM 5025 N N . ASP C 1 199 ? 12.466 54.965 9.024 1.00 67.72 199 ASP C N 1
ATOM 5026 C CA . ASP C 1 199 ? 11.680 54.053 8.190 1.00 67.66 199 ASP C CA 1
ATOM 5027 C C . ASP C 1 199 ? 10.322 53.793 8.839 1.00 67.61 199 ASP C C 1
ATOM 5028 O O . ASP C 1 199 ? 10.086 54.177 9.980 1.00 67.02 199 ASP C O 1
ATOM 5033 N N . THR C 1 200 ? 9.433 53.128 8.112 1.00 66.95 200 THR C N 1
ATOM 5034 C CA . THR C 1 200 ? 8.108 52.819 8.636 1.00 65.89 200 THR C CA 1
ATOM 5035 C C . THR C 1 200 ? 7.963 51.327 8.912 1.00 65.48 200 THR C C 1
ATOM 5036 O O . THR C 1 200 ? 7.742 50.525 8.004 1.00 66.39 200 THR C O 1
ATOM 5040 N N . ILE C 1 201 ? 8.084 50.964 10.183 1.00 64.99 201 ILE C N 1
ATOM 5041 C CA . ILE C 1 201 ? 7.983 49.575 10.595 1.00 63.45 201 ILE C CA 1
ATOM 5042 C C . ILE C 1 201 ? 6.537 49.168 10.834 1.00 60.81 201 ILE C C 1
ATOM 5043 O O . ILE C 1 201 ? 5.724 49.966 11.286 1.00 60.11 201 ILE C O 1
ATOM 5053 N N . ILE C 1 203 ? 4.221 46.672 12.935 1.00 52.81 203 ILE C N 1
ATOM 5054 C CA . ILE C 1 203 ? 4.270 45.856 14.135 1.00 50.41 203 ILE C CA 1
ATOM 5055 C C . ILE C 1 203 ? 2.968 45.119 14.440 1.00 49.41 203 ILE C C 1
ATOM 5056 O O . ILE C 1 203 ? 1.903 45.729 14.579 1.00 47.70 203 ILE C O 1
ATOM 5061 N N . LYS C 1 204 ? 3.070 43.797 14.538 1.00 48.44 204 LYS C N 1
ATOM 5062 C CA . LYS C 1 204 ? 1.927 42.958 14.851 1.00 48.61 204 LYS C CA 1
ATOM 5063 C C . LYS C 1 204 ? 2.048 42.582 16.326 1.00 49.28 204 LYS C C 1
ATOM 5064 O O . LYS C 1 204 ? 3.123 42.216 16.801 1.00 49.78 204 LYS C O 1
ATOM 5066 N N . ILE C 1 205 ? 0.942 42.688 17.049 1.00 49.75 205 ILE C N 1
ATOM 5067 C CA . ILE C 1 205 ? 0.925 42.373 18.465 1.00 50.65 205 ILE C CA 1
ATOM 5068 C C . ILE C 1 205 ? -0.182 41.363 18.752 1.00 50.43 205 ILE C C 1
ATOM 5069 O O . ILE C 1 205 ? -1.347 41.610 18.448 1.00 48.88 205 ILE C O 1
ATOM 5074 N N . ARG C 1 206 ? 0.188 40.227 19.332 1.00 51.43 206 ARG C N 1
ATOM 5075 C CA . ARG C 1 206 ? -0.789 39.202 19.666 1.00 54.29 206 ARG C CA 1
ATOM 5076 C C . ARG C 1 206 ? -1.020 39.240 21.165 1.00 55.91 206 ARG C C 1
ATOM 5077 O O . ARG C 1 206 ? -0.103 39.039 21.963 1.00 55.07 206 ARG C O 1
ATOM 5079 N N . HIS C 1 207 ? -2.259 39.509 21.538 1.00 58.31 207 HIS C N 1
ATOM 5080 C CA . HIS C 1 207 ? -2.640 39.581 22.935 1.00 61.57 207 HIS C CA 1
ATOM 5081 C C . HIS C 1 207 ? -2.833 38.176 23.496 1.00 62.42 207 HIS C C 1
ATOM 5082 O O . HIS C 1 207 ? -2.689 37.180 22.778 1.00 59.77 207 HIS C O 1
ATOM 5089 N N . LYS C 1 208 ? -3.155 38.105 24.784 1.00 64.47 208 LYS C N 1
ATOM 5090 C CA . LYS C 1 208 ? -3.385 36.827 25.450 1.00 66.21 208 LYS C CA 1
ATOM 5091 C C . LYS C 1 208 ? -4.686 36.234 24.921 1.00 66.45 208 LYS C C 1
ATOM 5092 O O . LYS C 1 208 ? -4.769 35.034 24.636 1.00 66.68 208 LYS C O 1
ATOM 5094 N N . ASN C 1 209 ? -5.694 37.096 24.791 1.00 66.35 209 ASN C N 1
ATOM 5095 C CA . ASN C 1 209 ? -7.014 36.706 24.300 1.00 65.71 209 ASN C CA 1
ATOM 5096 C C . ASN C 1 209 ? -6.948 36.010 22.934 1.00 65.53 209 ASN C C 1
ATOM 5097 O O . ASN C 1 209 ? -7.765 35.139 22.636 1.00 66.54 209 ASN C O 1
ATOM 5102 N N . GLY C 1 210 ? -5.983 36.396 22.104 1.00 63.70 210 GLY C N 1
ATOM 5103 C CA . GLY C 1 210 ? -5.862 35.786 20.793 1.00 60.87 210 GLY C CA 1
ATOM 5104 C C . GLY C 1 210 ? -5.866 36.790 19.655 1.00 59.37 210 GLY C C 1
ATOM 5105 O O . GLY C 1 210 ? -5.171 36.583 18.655 1.00 59.51 210 GLY C O 1
ATOM 5106 N N . ILE C 1 211 ? -6.641 37.867 19.804 1.00 56.73 211 ILE C N 1
ATOM 5107 C CA . ILE C 1 211 ? -6.748 38.922 18.788 1.00 54.84 211 ILE C CA 1
ATOM 5108 C C . ILE C 1 211 ? -5.399 39.547 18.441 1.00 53.48 211 ILE C C 1
ATOM 5109 O O . ILE C 1 211 ? -4.535 39.692 19.302 1.00 53.58 211 ILE C O 1
ATOM 5114 N N . GLU C 1 212 ? -5.228 39.934 17.182 1.00 52.46 212 GLU C N 1
ATOM 5115 C CA . GLU C 1 212 ? -3.976 40.545 16.750 1.00 52.53 212 GLU C CA 1
ATOM 5116 C C . GLU C 1 212 ? -4.186 41.986 16.306 1.00 50.95 212 GLU C C 1
ATOM 5117 O O . GLU C 1 212 ? -5.230 42.333 15.747 1.00 50.30 212 GLU C O 1
ATOM 5123 N N . LYS C 1 213 ? -3.196 42.828 16.571 1.00 50.64 213 LYS C N 1
ATOM 5124 C CA . LYS C 1 213 ? -3.273 44.225 16.169 1.00 50.68 213 LYS C CA 1
ATOM 5125 C C . LYS C 1 213 ? -2.037 44.589 15.363 1.00 49.32 213 LYS C C 1
ATOM 5126 O O . LYS C 1 213 ? -0.918 44.235 15.730 1.00 48.11 213 LYS C O 1
ATOM 5132 N N . ILE C 1 214 ? -2.248 45.270 14.242 1.00 48.76 214 ILE C N 1
ATOM 5133 C CA . ILE C 1 214 ? -1.144 45.687 13.394 1.00 48.58 214 ILE C CA 1
ATOM 5134 C C . ILE C 1 214 ? -1.133 47.210 13.331 1.00 47.81 214 ILE C C 1
ATOM 5135 O O . ILE C 1 214 ? -2.128 47.835 12.972 1.00 46.42 214 ILE C O 1
ATOM 5140 N N . ILE C 1 215 ? -0.009 47.805 13.711 1.00 48.10 215 ILE C N 1
ATOM 5141 C CA . ILE C 1 215 ? 0.121 49.256 13.709 1.00 49.52 215 ILE C CA 1
ATOM 5142 C C . ILE C 1 215 ? 1.355 49.637 12.918 1.00 50.25 215 ILE C C 1
ATOM 5143 O O . ILE C 1 215 ? 2.280 48.840 12.780 1.00 50.10 215 ILE C O 1
ATOM 5148 N N . LYS C 1 216 ? 1.367 50.858 12.397 1.00 51.65 216 LYS C N 1
ATOM 5149 C CA . LYS C 1 216 ? 2.507 51.334 11.633 1.00 52.72 216 LYS C CA 1
ATOM 5150 C C . LYS C 1 216 ? 3.275 52.291 12.533 1.00 53.88 216 LYS C C 1
ATOM 5151 O O . LYS C 1 216 ? 2.681 53.159 13.173 1.00 54.80 216 LYS C O 1
ATOM 5153 N N . CYS C 1 217 ? 4.591 52.127 12.597 1.00 53.87 217 CYS C N 1
ATOM 5154 C CA . CYS C 1 217 ? 5.415 52.986 13.436 1.00 55.40 217 CYS C CA 1
ATOM 5155 C C . CYS C 1 217 ? 6.556 53.647 12.701 1.00 56.26 217 CYS C C 1
ATOM 5156 O O . CYS C 1 217 ? 7.116 53.104 11.751 1.00 56.30 217 CYS C O 1
ATOM 5159 N N . LYS C 1 218 ? 6.908 54.826 13.186 1.00 57.38 218 LYS C N 1
ATOM 5160 C CA . LYS C 1 218 ? 7.988 55.604 12.624 1.00 58.19 218 LYS C CA 1
ATOM 5161 C C . LYS C 1 218 ? 9.177 55.389 13.557 1.00 58.03 218 LYS C C 1
ATOM 5162 O O . LYS C 1 218 ? 9.144 55.785 14.721 1.00 57.96 218 LYS C O 1
ATOM 5168 N N . PHE C 1 219 ? 10.214 54.733 13.056 1.00 57.65 219 PHE C N 1
ATOM 5169 C CA . PHE C 1 219 ? 11.404 54.494 13.858 1.00 57.81 219 PHE C CA 1
ATOM 5170 C C . PHE C 1 219 ? 12.187 55.801 13.968 1.00 57.89 219 PHE C C 1
ATOM 5171 O O . PHE C 1 219 ? 12.794 56.255 12.999 1.00 58.07 219 PHE C O 1
ATOM 5179 N N . VAL C 1 220 ? 12.175 56.399 15.154 1.00 57.79 220 VAL C N 1
ATOM 5180 C CA . VAL C 1 220 ? 12.857 57.668 15.374 1.00 57.28 220 VAL C CA 1
ATOM 5181 C C . VAL C 1 220 ? 13.985 57.579 16.397 1.00 58.00 220 VAL C C 1
ATOM 5182 O O . VAL C 1 220 ? 14.465 56.492 16.710 1.00 58.77 220 VAL C O 1
ATOM 5186 N N . LYS C 1 221 ? 14.407 58.732 16.914 1.00 58.80 221 LYS C N 1
ATOM 5187 C CA . LYS C 1 221 ? 15.482 58.784 17.900 1.00 59.78 221 LYS C CA 1
ATOM 5188 C C . LYS C 1 221 ? 15.126 59.653 19.115 1.00 60.77 221 LYS C C 1
ATOM 5189 O O . LYS C 1 221 ? 15.968 59.884 19.984 1.00 60.54 221 LYS C O 1
ATOM 5191 N N . SER C 1 222 ? 13.887 60.137 19.172 1.00 61.59 222 SER C N 1
ATOM 5192 C CA . SER C 1 222 ? 13.439 60.958 20.300 1.00 62.56 222 SER C CA 1
ATOM 5193 C C . SER C 1 222 ? 11.914 60.969 20.361 1.00 61.77 222 SER C C 1
ATOM 5194 O O . SER C 1 222 ? 11.247 60.871 19.332 1.00 63.47 222 SER C O 1
ATOM 5197 N N . TYR C 1 223 ? 11.363 61.093 21.565 1.00 61.08 223 TYR C N 1
ATOM 5198 C CA . TYR C 1 223 ? 9.912 61.083 21.742 1.00 59.81 223 TYR C CA 1
ATOM 5199 C C . TYR C 1 223 ? 9.158 62.234 21.080 1.00 56.77 223 TYR C C 1
ATOM 5200 O O . TYR C 1 223 ? 7.969 62.110 20.800 1.00 57.05 223 TYR C O 1
ATOM 5209 N N . PHE C 1 224 ? 9.836 63.348 20.830 1.00 57.51 224 PHE C N 1
ATOM 5210 C CA . PHE C 1 224 ? 9.174 64.514 20.244 1.00 52.78 224 PHE C CA 1
ATOM 5211 C C . PHE C 1 224 ? 8.879 64.462 18.750 1.00 55.84 224 PHE C C 1
ATOM 5212 O O . PHE C 1 224 ? 7.833 64.948 18.298 1.00 51.24 224 PHE C O 1
ATOM 5220 N N . GLU C 1 225 ? 9.795 63.866 17.994 1.00 55.88 225 GLU C N 1
ATOM 5221 C CA . GLU C 1 225 ? 9.654 63.744 16.547 1.00 54.58 225 GLU C CA 1
ATOM 5222 C C . GLU C 1 225 ? 8.388 62.989 16.114 1.00 57.40 225 GLU C C 1
ATOM 5223 O O . GLU C 1 225 ? 7.922 62.078 16.804 1.00 57.42 225 GLU C O 1
ATOM 5229 N N . GLU C 1 226 ? 7.831 63.392 14.975 1.00 56.95 226 GLU C N 1
ATOM 5230 C CA . GLU C 1 226 ? 6.638 62.765 14.404 1.00 56.67 226 GLU C CA 1
ATOM 5231 C C . GLU C 1 226 ? 5.444 62.634 15.342 1.00 56.78 226 GLU C C 1
ATOM 5232 O O . GLU C 1 226 ? 4.802 61.590 15.374 1.00 57.74 226 GLU C O 1
ATOM 5234 N N . LYS C 1 227 ? 5.125 63.704 16.066 1.00 58.14 227 LYS C N 1
ATOM 5235 C CA . LYS C 1 227 ? 4.015 63.715 17.033 1.00 59.28 227 LYS C CA 1
ATOM 5236 C C . LYS C 1 227 ? 2.648 63.209 16.571 1.00 59.48 227 LYS C C 1
ATOM 5237 O O . LYS C 1 227 ? 1.730 63.097 17.386 1.00 60.29 227 LYS C O 1
ATOM 5243 N N . ASN C 1 228 ? 2.497 62.894 15.290 1.00 59.96 228 ASN C N 1
ATOM 5244 C CA . ASN C 1 228 ? 1.188 62.469 14.791 1.00 61.70 228 ASN C CA 1
ATOM 5245 C C . ASN C 1 228 ? 0.847 60.988 14.875 1.00 61.80 228 ASN C C 1
ATOM 5246 O O . ASN C 1 228 ? -0.253 60.620 15.292 1.00 61.99 228 ASN C O 1
ATOM 5251 N N . ASN C 1 229 ? 1.778 60.136 14.470 1.00 61.20 229 ASN C N 1
ATOM 5252 C CA . ASN C 1 229 ? 1.531 58.704 14.497 1.00 60.44 229 ASN C CA 1
ATOM 5253 C C . ASN C 1 229 ? 2.219 58.008 15.672 1.00 58.30 229 ASN C C 1
ATOM 5254 O O . ASN C 1 229 ? 2.755 58.660 16.570 1.00 57.51 229 ASN C O 1
ATOM 5256 N N . PHE C 1 230 ? 2.172 56.678 15.660 1.00 56.56 230 PHE C N 1
ATOM 5257 C CA . PHE C 1 230 ? 2.811 55.867 16.685 1.00 53.11 230 PHE C CA 1
ATOM 5258 C C . PHE C 1 230 ? 4.290 55.790 16.337 1.00 52.48 230 PHE C C 1
ATOM 5259 O O . PHE C 1 230 ? 4.655 55.598 15.175 1.00 54.25 230 PHE C O 1
ATOM 5267 N N . ILE C 1 231 ? 5.147 55.958 17.335 1.00 51.01 231 ILE C N 1
ATOM 5268 C CA . ILE C 1 231 ? 6.578 55.900 17.093 1.00 50.31 231 ILE C CA 1
ATOM 5269 C C . ILE C 1 231 ? 7.205 54.779 17.899 1.00 49.90 231 ILE C C 1
ATOM 5270 O O . ILE C 1 231 ? 6.623 54.301 18.868 1.00 50.21 231 ILE C O 1
ATOM 5275 N N . CYS C 1 232 ? 8.384 54.345 17.475 1.00 49.77 232 CYS C N 1
ATOM 5276 C CA . CYS C 1 232 ? 9.121 53.332 18.212 1.00 49.79 232 CYS C CA 1
ATOM 5277 C C . CYS C 1 232 ? 10.575 53.786 18.243 1.00 48.37 232 CYS C C 1
ATOM 5278 O O . CYS C 1 232 ? 11.055 54.415 17.306 1.00 49.26 232 CYS C O 1
ATOM 5281 N N . LEU C 1 233 ? 11.269 53.504 19.334 1.00 48.09 233 LEU C N 1
ATOM 5282 C CA . LEU C 1 233 ? 12.658 53.923 19.451 1.00 49.62 233 LEU C CA 1
ATOM 5283 C C . LEU C 1 233 ? 13.416 53.079 20.462 1.00 48.24 233 LEU C C 1
ATOM 5284 O O . LEU C 1 233 ? 12.839 52.236 21.140 1.00 48.19 233 LEU C O 1
ATOM 5289 N N . ILE C 1 234 ? 14.720 53.307 20.554 1.00 48.89 234 ILE C N 1
ATOM 5290 C CA . ILE C 1 234 ? 15.554 52.593 21.520 1.00 49.50 234 ILE C CA 1
ATOM 5291 C C . ILE C 1 234 ? 15.574 53.415 22.808 1.00 47.32 234 ILE C C 1
ATOM 5292 O O . ILE C 1 234 ? 16.007 54.567 22.809 1.00 45.96 234 ILE C O 1
ATOM 5297 N N . ASN C 1 235 ? 15.098 52.836 23.903 1.00 45.62 235 ASN C N 1
ATOM 5298 C CA . ASN C 1 235 ? 15.074 53.584 25.145 1.00 45.02 235 ASN C CA 1
ATOM 5299 C C . ASN C 1 235 ? 16.404 53.513 25.876 1.00 45.88 235 ASN C C 1
ATOM 5300 O O . ASN C 1 235 ? 17.313 52.778 25.481 1.00 45.74 235 ASN C O 1
ATOM 5305 N N . SER C 1 236 ? 16.508 54.297 26.941 1.00 46.83 236 SER C N 1
ATOM 5306 C CA . SER C 1 236 ? 17.718 54.362 27.753 1.00 49.42 236 SER C CA 1
ATOM 5307 C C . SER C 1 236 ? 18.219 53.014 28.293 1.00 49.78 236 SER C C 1
ATOM 5308 O O . SER C 1 236 ? 19.263 52.958 28.933 1.00 50.19 236 SER C O 1
ATOM 5311 N N . GLU C 1 237 ? 17.471 51.939 28.050 1.00 50.96 237 GLU C N 1
ATOM 5312 C CA . GLU C 1 237 ? 17.873 50.609 28.497 1.00 50.79 237 GLU C CA 1
ATOM 5313 C C . GLU C 1 237 ? 18.288 49.755 27.296 1.00 50.31 237 GLU C C 1
ATOM 5314 O O . GLU C 1 237 ? 18.628 48.581 27.442 1.00 49.58 237 GLU C O 1
ATOM 5320 N N . GLY C 1 238 ? 18.250 50.351 26.106 1.00 49.78 238 GLY C N 1
ATOM 5321 C CA . GLY C 1 238 ? 18.630 49.639 24.896 1.00 47.74 238 GLY C CA 1
ATOM 5322 C C . GLY C 1 238 ? 17.540 48.773 24.291 1.00 47.69 238 GLY C C 1
ATOM 5323 O O . GLY C 1 238 ? 17.834 47.864 23.520 1.00 48.97 238 GLY C O 1
ATOM 5324 N N . PHE C 1 239 ? 16.282 49.042 24.629 1.00 45.98 239 PHE C N 1
ATOM 5325 C CA . PHE C 1 239 ? 15.171 48.251 24.097 1.00 45.04 239 PHE C CA 1
ATOM 5326 C C . PHE C 1 239 ? 14.271 49.038 23.137 1.00 43.09 239 PHE C C 1
ATOM 5327 O O . PHE C 1 239 ? 14.109 50.249 23.275 1.00 40.93 239 PHE C O 1
ATOM 5335 N N . LEU C 1 240 ? 13.691 48.345 22.160 1.00 42.33 240 LEU C N 1
ATOM 5336 C CA . LEU C 1 240 ? 12.788 48.985 21.203 1.00 41.96 240 LEU C CA 1
ATOM 5337 C C . LEU C 1 240 ? 11.490 49.287 21.948 1.00 41.73 240 LEU C C 1
ATOM 5338 O O . LEU C 1 240 ? 10.862 48.383 22.499 1.00 41.01 240 LEU C O 1
ATOM 5343 N N . GLU C 1 241 ? 11.091 50.557 21.949 1.00 42.17 241 GLU C N 1
ATOM 5344 C CA . GLU C 1 241 ? 9.901 51.003 22.668 1.00 43.09 241 GLU C CA 1
ATOM 5345 C C . GLU C 1 241 ? 8.858 51.668 21.769 1.00 42.64 241 GLU C C 1
ATOM 5346 O O . GLU C 1 241 ? 9.201 52.429 20.876 1.00 42.97 241 GLU C O 1
ATOM 5352 N N . ILE C 1 242 ? 7.584 51.382 22.019 1.00 42.35 242 ILE C N 1
ATOM 5353 C CA . ILE C 1 242 ? 6.487 51.961 21.251 1.00 42.42 242 ILE C CA 1
ATOM 5354 C C . ILE C 1 242 ? 5.838 53.068 22.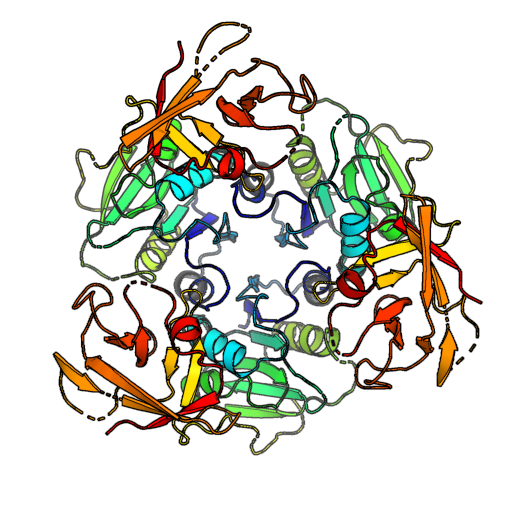080 1.00 43.27 242 ILE C C 1
ATOM 5355 O O . ILE C 1 242 ? 5.396 52.831 23.205 1.00 43.26 242 ILE C O 1
ATOM 5360 N N . SER C 1 243 ? 5.752 54.267 21.511 1.00 43.61 243 SER C N 1
ATOM 5361 C CA . SER C 1 243 ? 5.176 55.409 22.212 1.00 42.72 243 SER C CA 1
ATOM 5362 C C . SER C 1 243 ? 4.259 56.275 21.343 1.00 43.12 243 SER C C 1
ATOM 5363 O O . SER C 1 243 ? 4.265 56.195 20.119 1.00 43.04 243 SER C O 1
ATOM 5366 N N . LYS C 1 244 ? 3.463 57.105 21.994 1.00 45.21 244 LYS C N 1
ATOM 5367 C CA . LYS C 1 244 ? 2.571 58.002 21.285 1.00 47.70 244 LYS C CA 1
ATOM 5368 C C . LYS C 1 244 ? 2.608 59.342 22.004 1.00 47.59 244 LYS C C 1
ATOM 5369 O O . LYS C 1 244 ? 2.120 59.462 23.131 1.00 47.24 244 LYS C O 1
ATOM 5375 N N . PHE C 1 245 ? 3.191 60.338 21.339 1.00 49.93 245 PHE C N 1
ATOM 5376 C CA . PHE C 1 245 ? 3.342 61.689 21.880 1.00 51.85 245 PHE C CA 1
ATOM 5377 C C . PHE C 1 245 ? 2.210 62.163 22.766 1.00 52.98 245 PHE C C 1
ATOM 5378 O O . PHE C 1 245 ? 1.061 62.257 22.330 1.00 53.20 245 PHE C O 1
ATOM 5394 N N . ASP C 1 247 ? 0.573 60.753 24.948 1.00 53.50 247 ASP C N 1
ATOM 5395 C CA . ASP C 1 247 ? -0.531 59.820 25.106 1.00 50.87 247 ASP C CA 1
ATOM 5396 C C . ASP C 1 247 ? -0.031 58.482 25.656 1.00 48.19 247 ASP C C 1
ATOM 5397 O O . ASP C 1 247 ? 1.172 58.251 25.757 1.00 46.36 247 ASP C O 1
ATOM 5402 N N . ASN C 1 248 ? -0.969 57.614 26.018 1.00 45.16 248 ASN C N 1
ATOM 5403 C CA . ASN C 1 248 ? -0.654 56.308 26.571 1.00 43.41 248 ASN C CA 1
ATOM 5404 C C . ASN C 1 248 ? -0.774 55.214 25.506 1.00 41.85 248 ASN C C 1
ATOM 5405 O O . ASN C 1 248 ? -1.872 54.756 25.197 1.00 40.47 248 ASN C O 1
ATOM 5410 N N . ALA C 1 249 ? 0.352 54.784 24.950 1.00 40.13 249 ALA C N 1
ATOM 5411 C CA . ALA C 1 249 ? 0.309 53.755 23.920 1.00 39.56 249 ALA C CA 1
ATOM 5412 C C . ALA C 1 249 ? -0.324 52.455 24.405 1.00 39.57 249 ALA C C 1
ATOM 5413 O O . ALA C 1 249 ? -1.128 51.859 23.692 1.00 40.18 249 ALA C O 1
ATOM 5415 N N . SER C 1 250 ? 0.013 52.013 25.613 1.00 37.54 250 SER C N 1
ATOM 5416 C CA . SER C 1 250 ? -0.554 50.765 26.096 1.00 38.94 250 SER C CA 1
ATOM 5417 C C . SER C 1 250 ? -2.075 50.797 26.162 1.00 36.44 250 SER C C 1
ATOM 5418 O O . SER C 1 250 ? -2.724 49.839 25.745 1.00 35.19 250 SER C O 1
ATOM 5421 N N . LYS C 1 251 ? -2.652 51.880 26.671 1.00 35.44 251 LYS C N 1
ATOM 5422 C CA . LYS C 1 251 ? -4.105 51.941 26.766 1.00 38.14 251 LYS C CA 1
ATOM 5423 C C . LYS C 1 251 ? -4.781 52.040 25.409 1.00 38.02 251 LYS C C 1
ATOM 5424 O O . LYS C 1 251 ? -5.757 51.342 25.149 1.00 36.02 251 LYS C O 1
ATOM 5430 N N . LEU C 1 252 ? -4.256 52.903 24.545 1.00 38.44 252 LEU C N 1
ATOM 5431 C CA . LEU C 1 252 ? -4.799 53.069 23.207 1.00 38.34 252 LEU C CA 1
ATOM 5432 C C . LEU C 1 252 ? -4.865 51.739 22.451 1.00 39.54 252 LEU C C 1
ATOM 5433 O O . LEU C 1 252 ? -5.903 51.401 21.887 1.00 38.74 252 LEU C O 1
ATOM 5438 N N . LEU C 1 253 ? -3.763 50.987 22.440 1.00 38.64 253 LEU C N 1
ATOM 5439 C CA . LEU C 1 253 ? -3.723 49.707 21.732 1.00 39.09 253 LEU C CA 1
ATOM 5440 C C . LEU C 1 253 ? -4.160 48.558 22.603 1.00 37.50 253 LEU C C 1
ATOM 5441 O O . LEU C 1 253 ? -4.212 47.419 22.144 1.00 37.55 253 LEU C O 1
ATOM 5446 N N . ASN C 1 254 ? -4.464 48.858 23.861 1.00 39.24 254 ASN C N 1
ATOM 5447 C CA . ASN C 1 254 ? -4.875 47.842 24.835 1.00 40.48 254 ASN C CA 1
ATOM 5448 C C . ASN C 1 254 ? -3.828 46.735 25.003 1.00 39.27 254 ASN C C 1
ATOM 5449 O O . ASN C 1 254 ? -4.172 45.557 25.049 1.00 40.45 254 ASN C O 1
ATOM 5454 N N . VAL C 1 255 ? -2.559 47.120 25.098 1.00 38.52 255 VAL C N 1
ATOM 5455 C CA . VAL C 1 255 ? -1.464 46.165 25.246 1.00 39.08 255 VAL C CA 1
ATOM 5456 C C . VAL C 1 255 ? -1.072 45.890 26.706 1.00 38.93 255 VAL C C 1
ATOM 5457 O O . VAL C 1 255 ? -0.941 46.805 27.517 1.00 37.91 255 VAL C O 1
ATOM 5461 N N . ASP C 1 256 ? -0.865 44.616 27.019 1.00 38.59 256 ASP C N 1
ATOM 5462 C CA . ASP C 1 256 ? -0.501 44.213 28.361 1.00 37.62 256 ASP C CA 1
ATOM 5463 C C . ASP C 1 256 ? 0.863 43.535 28.369 1.00 36.29 256 ASP C C 1
ATOM 5464 O O . ASP C 1 256 ? 1.445 43.294 27.308 1.00 33.46 256 ASP C O 1
ATOM 5469 N N . TYR C 1 257 ? 1.374 43.250 29.573 1.00 35.48 257 TYR C N 1
ATOM 5470 C CA . TYR C 1 257 ? 2.657 42.562 29.738 1.00 33.49 257 TYR C CA 1
ATOM 5471 C C . TYR C 1 257 ? 2.595 41.219 29.024 1.00 32.28 257 TYR C C 1
ATOM 5472 O O . TYR C 1 257 ? 1.564 40.559 29.008 1.00 31.19 257 TYR C O 1
ATOM 5481 N N . LEU C 1 258 ? 3.709 40.825 28.428 1.00 34.92 258 LEU C N 1
ATOM 5482 C CA . LEU C 1 258 ? 3.808 39.543 27.740 1.00 35.16 258 LEU C CA 1
ATOM 5483 C C . LEU C 1 258 ? 3.053 39.389 26.421 1.00 35.68 258 LEU C C 1
ATOM 5484 O O . LEU C 1 258 ? 2.943 38.282 25.915 1.00 35.86 258 LEU C O 1
ATOM 5489 N N . ASP C 1 259 ? 2.515 40.469 25.860 1.00 37.21 259 ASP C N 1
ATOM 5490 C CA . ASP C 1 259 ? 1.862 40.333 24.561 1.00 36.79 259 ASP C CA 1
ATOM 5491 C C . ASP C 1 259 ? 2.963 40.068 23.519 1.00 36.50 259 ASP C C 1
ATOM 5492 O O . ASP C 1 259 ? 4.025 40.691 23.540 1.00 34.33 259 ASP C O 1
ATOM 5497 N N . GLU C 1 260 ? 2.714 39.124 22.625 1.00 38.44 260 GLU C N 1
ATOM 5498 C CA . GLU C 1 260 ? 3.691 38.774 21.606 1.00 42.19 260 GLU C CA 1
ATOM 5499 C C . GLU C 1 260 ? 3.892 39.902 20.593 1.00 43.18 260 GLU C C 1
ATOM 5500 O O . GLU C 1 260 ? 2.937 40.586 20.186 1.00 42.46 260 GLU C O 1
ATOM 5506 N N . ILE C 1 261 ? 5.148 40.114 20.215 1.00 42.15 261 ILE C N 1
ATOM 5507 C CA . ILE C 1 261 ? 5.484 41.172 19.284 1.00 44.89 261 ILE C CA 1
ATOM 5508 C C . ILE C 1 261 ? 6.185 40.642 18.052 1.00 46.93 261 ILE C C 1
ATOM 5509 O O . ILE C 1 261 ? 7.119 39.855 18.147 1.00 46.06 261 ILE C O 1
ATOM 5514 N N . GLU C 1 262 ? 5.740 41.098 16.891 1.00 49.83 262 GLU C N 1
ATOM 5515 C CA . GLU C 1 262 ? 6.335 40.667 15.644 1.00 54.25 262 GLU C CA 1
ATOM 5516 C C . GLU C 1 262 ? 6.563 41.865 14.728 1.00 55.63 262 GLU C C 1
ATOM 5517 O O . GLU C 1 262 ? 5.647 42.639 14.462 1.00 55.37 262 GLU C O 1
ATOM 5523 N N . ILE C 1 263 ? 7.793 42.032 14.263 1.00 57.86 263 ILE C N 1
ATOM 5524 C CA . ILE C 1 263 ? 8.105 43.127 13.360 1.00 61.49 263 ILE C CA 1
ATOM 5525 C C . ILE C 1 263 ? 8.216 42.572 11.953 1.00 65.41 263 ILE C C 1
ATOM 5526 O O . ILE C 1 263 ? 8.764 41.489 11.748 1.00 65.95 263 ILE C O 1
ATOM 5531 N N . GLU C 1 264 ? 7.694 43.312 10.982 1.00 69.59 264 GLU C N 1
ATOM 5532 C CA . GLU C 1 264 ? 7.725 42.865 9.598 1.00 72.61 264 GLU C CA 1
ATOM 5533 C C . GLU C 1 264 ? 7.895 44.010 8.605 1.00 74.10 264 GLU C C 1
ATOM 5534 O O . GLU C 1 264 ? 8.023 45.173 9.051 1.00 74.62 264 GLU C O 1
#